Protein 6DN7 (pdb70)

Structure (mmCIF, N/CA/C/O backbone):
data_6DN7
#
_entry.id   6DN7
#
_cell.length_a   54.690
_cell.length_b   65.440
_cell.length_c   69.180
_cell.angle_alpha   90.00
_cell.angle_beta   103.60
_cell.angle_gamma   90.00
#
_symmetry.space_group_name_H-M   'P 1 21 1'
#
loop_
_entity.id
_entity.type
_entity.pdbx_description
1 polymer 'SPRY domain-containing SOCS box protein 4'
2 polymer 'WDINNN(BAL) Cyclic peptide inhibitor'
3 non-polymer 'CHLORIDE ION'
4 water water
#
loop_
_atom_site.group_PDB
_atom_site.id
_atom_site.type_symbol
_atom_site.label_atom_id
_atom_site.label_alt_id
_atom_site.label_comp_id
_atom_site.label_asym_id
_atom_site.label_entity_id
_atom_site.label_seq_id
_atom_site.pdbx_PDB_ins_code
_atom_site.Cartn_x
_atom_site.Cartn_y
_atom_site.Cartn_z
_atom_site.occupancy
_atom_site.B_iso_or_equiv
_atom_site.auth_seq_id
_atom_site.auth_comp_id
_atom_site.auth_asym_id
_atom_site.auth_atom_id
_atom_site.pdbx_PDB_model_num
ATOM 1 N N . ARG A 1 29 ? 12.729 22.913 35.580 1.00 38.22 33 ARG A N 1
ATOM 2 C CA . ARG A 1 29 ? 12.332 22.117 34.418 1.00 38.19 33 ARG A CA 1
ATOM 3 C C . ARG A 1 29 ? 13.572 21.503 33.730 1.00 40.02 33 ARG A C 1
ATOM 4 O O . ARG A 1 29 ? 14.499 22.245 33.376 1.00 40.11 33 ARG A O 1
ATOM 12 N N . PRO A 1 30 ? 13.622 20.167 33.525 1.00 33.62 34 PRO A N 1
ATOM 13 C CA . PRO A 1 30 ? 14.808 19.574 32.884 1.00 32.98 34 PRO A CA 1
ATOM 14 C C . PRO A 1 30 ? 15.040 20.050 31.452 1.00 34.51 34 PRO A C 1
ATOM 15 O O . PRO A 1 30 ? 14.091 20.304 30.708 1.00 32.24 34 PRO A O 1
ATOM 19 N N . ALA A 1 31 ? 16.325 20.200 31.078 1.00 31.28 35 ALA A N 1
ATOM 20 C CA . ALA A 1 31 ? 16.723 20.657 29.745 1.00 30.97 35 ALA A CA 1
ATOM 21 C C . ALA A 1 31 ? 16.135 19.769 28.653 1.00 31.28 35 ALA A C 1
ATOM 22 O O . ALA A 1 31 ? 15.639 20.294 27.657 1.00 31.32 35 ALA A O 1
ATOM 24 N N . ARG A 1 32 ? 16.145 18.437 28.867 1.00 26.75 36 ARG A N 1
ATOM 25 C CA . ARG A 1 32 ? 15.611 17.457 27.920 1.00 25.40 36 ARG A CA 1
ATOM 26 C C . ARG A 1 32 ? 14.092 17.571 27.737 1.00 28.40 36 ARG A C 1
ATOM 27 O O . ARG A 1 32 ? 13.594 17.331 26.633 1.00 26.43 36 ARG A O 1
ATOM 35 N N . LEU A 1 33 ? 13.363 17.964 28.805 1.00 24.51 37 LEU A N 1
ATOM 36 C CA . LEU A 1 33 ? 11.911 18.156 28.694 1.00 23.50 37 LEU A CA 1
ATOM 37 C C . LEU A 1 33 ? 11.622 19.339 27.773 1.00 26.60 37 LEU A C 1
ATOM 38 O O . LEU A 1 33 ? 10.728 19.249 26.925 1.00 25.45 37 LEU A O 1
ATOM 43 N N . ASP A 1 34 ? 12.421 20.425 27.890 1.00 25.87 38 ASP A N 1
ATOM 44 C CA . ASP A 1 34 ? 12.276 21.597 27.015 1.00 27.15 38 ASP A CA 1
ATOM 45 C C . ASP A 1 34 ? 12.505 21.206 25.546 1.00 29.03 38 ASP A C 1
ATOM 46 O O . ASP A 1 34 ? 11.783 21.663 24.662 1.00 27.48 38 ASP A O 1
ATOM 51 N N . GLN A 1 35 ? 13.533 20.383 25.301 1.00 26.04 39 GLN A N 1
ATOM 52 C CA . GLN A 1 35 ? 13.909 19.868 23.986 1.00 25.60 39 GLN A CA 1
ATOM 53 C C . GLN A 1 35 ? 12.746 19.061 23.372 1.00 27.24 39 GLN A C 1
ATOM 54 O O . GLN A 1 35 ? 12.313 19.341 22.249 1.00 26.10 39 GLN A O 1
ATOM 60 N N . LEU A 1 36 ? 12.195 18.108 24.148 1.00 21.86 40 LEU A N 1
ATOM 61 C CA . LEU A 1 36 ? 11.071 17.305 23.677 1.00 20.97 40 LEU A CA 1
ATOM 62 C C . LEU A 1 36 ? 9.875 18.196 23.311 1.00 23.55 40 LEU A C 1
ATOM 63 O O . LEU A 1 36 ? 9.329 18.050 22.232 1.00 22.73 40 LEU A O 1
ATOM 68 N N . LEU A 1 37 ? 9.480 19.121 24.204 1.00 22.67 41 LEU A N 1
ATOM 69 C CA . LEU A 1 37 ? 8.306 19.969 23.979 1.00 23.06 41 LEU A CA 1
ATOM 70 C C . LEU A 1 37 ? 8.479 21.017 22.876 1.00 27.77 41 LEU A C 1
ATOM 71 O O . LEU A 1 37 ? 7.472 21.474 22.333 1.00 26.17 41 LEU A O 1
ATOM 76 N N . ASP A 1 38 ? 9.727 21.410 22.539 1.00 25.94 42 ASP A N 1
ATOM 77 C CA . ASP A 1 38 ? 9.935 22.383 21.450 1.00 27.01 42 ASP A CA 1
ATOM 78 C C . ASP A 1 38 ? 9.803 21.730 20.062 1.00 29.72 42 ASP A C 1
ATOM 79 O O . ASP A 1 38 ? 9.676 22.440 19.057 1.00 30.66 42 ASP A O 1
ATOM 84 N N . MET A 1 39 ? 9.878 20.391 19.996 1.00 23.28 43 MET A N 1
ATOM 85 C CA . MET A 1 39 ? 9.762 19.666 18.730 1.00 22.90 43 MET A CA 1
ATOM 86 C C . MET A 1 39 ? 8.338 19.809 18.198 1.00 26.10 43 MET A C 1
ATOM 87 O O . MET A 1 39 ? 7.396 19.810 19.009 1.00 22.69 43 MET A O 1
ATOM 92 N N . PRO A 1 40 ? 8.131 19.846 16.858 1.00 24.37 44 PRO A N 1
ATOM 93 C CA . PRO A 1 40 ? 6.752 19.809 16.345 1.00 23.63 44 PRO A CA 1
ATOM 94 C C . PRO A 1 40 ? 6.090 18.528 16.879 1.00 25.28 44 PRO A C 1
ATOM 95 O O . PRO A 1 40 ? 6.749 17.470 16.914 1.00 22.49 44 PRO A O 1
ATOM 99 N N . ALA A 1 41 ? 4.829 18.621 17.341 1.00 20.85 45 ALA A N 1
ATOM 100 C CA . ALA A 1 41 ? 4.154 17.450 17.902 1.00 19.95 45 ALA A CA 1
ATOM 101 C C . ALA A 1 41 ? 4.069 16.322 16.876 1.00 21.53 45 ALA A C 1
ATOM 102 O O . ALA A 1 41 ? 3.864 16.574 15.683 1.00 22.28 45 ALA A O 1
ATOM 104 N N . ALA A 1 42 ? 4.178 15.077 17.337 1.00 17.80 46 ALA A N 1
ATOM 105 C CA . ALA A 1 42 ? 4.068 13.914 16.450 1.00 17.78 46 ALA A CA 1
ATOM 106 C C . ALA A 1 42 ? 2.724 13.878 15.698 1.00 21.95 46 ALA A C 1
ATOM 107 O O . ALA A 1 42 ? 1.707 14.335 16.230 1.00 19.42 46 ALA A O 1
ATOM 109 N N . GLY A 1 43 ? 2.753 13.335 14.471 1.00 18.20 47 GLY A N 1
ATOM 110 C CA . GLY A 1 43 ? 1.563 13.238 13.633 1.00 18.28 47 GLY A CA 1
ATOM 111 C C . GLY A 1 43 ? 0.612 12.113 14.000 1.00 18.72 47 GLY A C 1
ATOM 112 O O . GLY A 1 43 ? 0.912 11.294 14.874 1.00 17.01 47 GLY A O 1
ATOM 113 N N . LEU A 1 44 ? -0.521 12.029 13.304 1.00 16.45 48 LEU A N 1
ATOM 114 C CA . LEU A 1 44 ? -1.543 11.022 13.594 1.00 16.90 48 LEU A CA 1
ATOM 115 C C . LEU A 1 44 ? -1.066 9.566 13.575 1.00 17.73 48 LEU A C 1
ATOM 116 O O . LEU A 1 44 ? -1.438 8.806 14.479 1.00 15.05 48 LEU A O 1
ATOM 121 N N . ALA A 1 45 ? -0.260 9.158 12.576 1.00 16.42 49 ALA A N 1
ATOM 122 C CA . ALA A 1 45 ? 0.189 7.775 12.558 1.00 15.05 49 ALA A CA 1
ATOM 123 C C . ALA A 1 45 ? 0.958 7.421 13.835 1.00 16.92 49 ALA A C 1
ATOM 124 O O . ALA A 1 45 ? 0.719 6.367 14.411 1.00 15.36 49 ALA A O 1
ATOM 126 N N . VAL A 1 46 ? 1.831 8.323 14.294 1.00 14.43 50 VAL A N 1
ATOM 127 C CA . VAL A 1 46 ? 2.583 8.090 15.533 1.00 12.54 50 VAL A CA 1
ATOM 128 C C . VAL A 1 46 ? 1.605 8.074 16.728 1.00 13.72 50 VAL A C 1
ATOM 129 O O . VAL A 1 46 ? 1.671 7.195 17.593 1.00 14.44 50 VAL A O 1
ATOM 133 N N . GLN A 1 47 ? 0.658 9.003 16.754 1.00 11.72 51 GLN A N 1
ATOM 134 C CA . GLN A 1 47 ? -0.327 9.038 17.840 1.00 10.41 51 GLN A CA 1
ATOM 135 C C . GLN A 1 47 ? -1.097 7.722 17.895 1.00 12.63 51 GLN A C 1
ATOM 136 O O . GLN A 1 47 ? -1.338 7.193 18.992 1.00 11.89 51 GLN A O 1
ATOM 142 N N . LEU A 1 48 ? -1.467 7.167 16.716 1.00 11.78 52 LEU A N 1
ATOM 143 C CA . LEU A 1 48 ? -2.197 5.902 16.704 1.00 10.85 52 LEU A CA 1
ATOM 144 C C . LEU A 1 48 ? -1.371 4.751 17.216 1.00 13.14 52 LEU A C 1
ATOM 145 O O . LEU A 1 48 ? -1.894 3.909 17.921 1.00 12.71 52 LEU A O 1
ATOM 150 N N . ARG A 1 49 ? -0.070 4.728 16.884 1.00 11.92 53 ARG A N 1
ATOM 151 C CA . ARG A 1 49 ? 0.823 3.667 17.349 1.00 12.21 53 ARG A CA 1
ATOM 152 C C . ARG A 1 49 ? 0.909 3.682 18.873 1.00 11.45 53 ARG A C 1
ATOM 153 O O . ARG A 1 49 ? 1.110 2.619 19.481 1.00 12.96 53 ARG A O 1
ATOM 161 N N . HIS A 1 50 ? 0.806 4.873 19.484 1.00 10.28 54 HIS A N 1
ATOM 162 C CA . HIS A 1 50 ? 0.917 5.046 20.936 1.00 9.93 54 HIS A CA 1
ATOM 163 C C . HIS A 1 50 ? -0.430 5.168 21.661 1.00 12.89 54 HIS A C 1
ATOM 164 O O . HIS A 1 50 ? -0.449 5.450 22.868 1.00 11.33 54 HIS A O 1
ATOM 171 N N . ALA A 1 51 ? -1.529 4.953 20.943 1.00 9.99 55 ALA A N 1
ATOM 172 C CA . ALA A 1 51 ? -2.859 5.123 21.515 1.00 9.97 55 ALA A CA 1
ATOM 173 C C . ALA A 1 51 ? -3.252 3.960 22.431 1.00 11.23 55 ALA A C 1
ATOM 174 O O . ALA A 1 51 ? -2.537 2.954 22.574 1.00 10.48 55 ALA A O 1
ATOM 176 N N . TRP A 1 52 ? -4.457 4.089 23.035 1.00 10.82 56 TRP A N 1
ATOM 177 C CA . TRP A 1 52 ? -5.050 3.020 23.830 1.00 10.15 56 TRP A CA 1
ATOM 178 C C . TRP A 1 52 ? -5.064 1.735 23.057 1.00 10.94 56 TRP A C 1
ATOM 179 O O . TRP A 1 52 ? -5.349 1.708 21.852 1.00 11.49 56 TRP A O 1
ATOM 190 N N . ASN A 1 53 ? -4.778 0.655 23.744 1.00 9.79 57 ASN A N 1
ATOM 191 C CA . ASN A 1 53 ? -4.691 -0.666 23.112 1.00 9.89 57 ASN A CA 1
ATOM 192 C C . ASN A 1 53 ? -6.024 -1.381 23.236 1.00 12.05 57 ASN A C 1
ATOM 193 O O . ASN A 1 53 ? -6.408 -1.783 24.340 1.00 11.14 57 ASN A O 1
ATOM 198 N N . PRO A 1 54 ? -6.745 -1.573 22.111 1.00 12.01 58 PRO A N 1
ATOM 199 C CA . PRO A 1 54 ? -8.012 -2.340 22.186 1.00 12.59 58 PRO A CA 1
ATOM 200 C C . PRO A 1 54 ? -7.813 -3.782 22.675 1.00 14.93 58 PRO A C 1
ATOM 201 O O . PRO A 1 54 ? -8.781 -4.383 23.132 1.00 14.59 58 PRO A O 1
ATOM 205 N N . GLU A 1 55 ? -6.571 -4.308 22.657 1.00 12.47 59 GLU A N 1
ATOM 206 C CA . GLU A 1 55 ? -6.301 -5.678 23.092 1.00 12.62 59 GLU A CA 1
ATOM 207 C C . GLU A 1 55 ? -5.850 -5.755 24.551 1.00 13.75 59 GLU A C 1
ATOM 208 O O . GLU A 1 55 ? -5.535 -6.840 25.028 1.00 15.95 59 GLU A O 1
ATOM 214 N N . ASP A 1 56 ? -5.746 -4.625 25.249 1.00 11.06 60 ASP A N 1
ATOM 215 C CA . ASP A 1 56 ? -5.215 -4.645 26.614 1.00 9.92 60 ASP A CA 1
ATOM 216 C C . ASP A 1 56 ? -6.029 -3.716 27.491 1.00 10.77 60 ASP A C 1
ATOM 217 O O . ASP A 1 56 ? -5.653 -2.563 27.734 1.00 10.69 60 ASP A O 1
ATOM 222 N N . ARG A 1 57 ? -7.186 -4.192 27.896 1.00 9.70 61 ARG A N 1
ATOM 223 C CA . ARG A 1 57 ? -8.191 -3.386 28.537 1.00 10.22 61 ARG A CA 1
ATOM 224 C C . ARG A 1 57 ? -9.139 -4.204 29.374 1.00 10.80 61 ARG A C 1
ATOM 225 O O . ARG A 1 57 ? -9.339 -5.399 29.148 1.00 10.97 61 ARG A O 1
ATOM 233 N N . SER A 1 58 ? -9.799 -3.540 30.295 1.00 9.93 62 SER A N 1
ATOM 234 C CA . SER A 1 58 ? -10.962 -4.129 30.937 1.00 9.67 62 SER A CA 1
ATOM 235 C C . SER A 1 58 ? -12.025 -4.336 29.814 1.00 10.95 62 SER A C 1
ATOM 236 O O . SER A 1 58 ? -12.138 -3.501 28.891 1.00 11.67 62 SER A O 1
ATOM 239 N N . LEU A 1 59 ? -12.847 -5.367 29.934 1.00 9.99 63 LEU A N 1
ATOM 240 C CA . LEU A 1 59 ? -13.925 -5.582 28.956 1.00 10.44 63 LEU A CA 1
ATOM 241 C C . LEU A 1 59 ? -14.990 -4.488 29.046 1.00 11.57 63 LEU A C 1
ATOM 242 O O . LEU A 1 59 ? -15.849 -4.406 28.158 1.00 11.71 63 LEU A O 1
ATOM 247 N N . ASN A 1 60 ? -14.960 -3.678 30.125 1.00 9.35 64 ASN A N 1
ATOM 248 C CA . ASN A 1 60 ? -15.953 -2.616 30.299 1.00 9.89 64 ASN A CA 1
ATOM 249 C C . ASN A 1 60 ? -15.563 -1.311 29.644 1.00 11.68 64 ASN A C 1
ATOM 250 O O . ASN A 1 60 ? -16.305 -0.332 29.782 1.00 13.40 64 ASN A O 1
ATOM 255 N N . VAL A 1 61 ? -14.452 -1.294 28.902 1.00 10.18 65 VAL A N 1
ATOM 256 C CA . VAL A 1 61 ? -14.120 -0.095 28.122 1.00 10.97 65 VAL A CA 1
ATOM 257 C C . VAL A 1 61 ? -13.905 -0.547 26.691 1.00 13.69 65 VAL A C 1
ATOM 258 O O . VAL A 1 61 ? -13.584 -1.702 26.458 1.00 14.10 65 VAL A O 1
ATOM 262 N N . PHE A 1 62 ? -14.087 0.340 25.739 1.00 11.26 66 PHE A N 1
ATOM 263 C CA . PHE A 1 62 ? -13.780 0.015 24.343 1.00 10.06 66 PHE A CA 1
ATOM 264 C C . PHE A 1 62 ? -13.146 1.225 23.725 1.00 10.84 66 PHE A C 1
ATOM 265 O O . PHE A 1 62 ? -13.418 2.364 24.140 1.00 11.07 66 PHE A O 1
ATOM 273 N N . VAL A 1 63 ? -12.293 1.006 22.741 1.00 9.62 67 VAL A N 1
ATOM 274 C CA . VAL A 1 63 ? -11.671 2.082 21.994 1.00 10.12 67 VAL A CA 1
ATOM 275 C C . VAL A 1 63 ? -12.648 2.489 20.901 1.00 11.78 67 VAL A C 1
ATOM 276 O O . VAL A 1 63 ? -13.093 1.629 20.134 1.00 12.81 67 VAL A O 1
ATOM 280 N N . LYS A 1 64 ? -12.940 3.783 20.790 1.00 10.26 68 LYS A N 1
ATOM 281 C CA . LYS A 1 64 ? -13.913 4.289 19.797 1.00 10.95 68 LYS A CA 1
ATOM 282 C C . LYS A 1 64 ? -13.372 4.079 18.373 1.00 15.33 68 LYS A C 1
ATOM 283 O O . LYS A 1 64 ? -12.235 4.377 18.125 1.00 16.18 68 LYS A O 1
ATOM 289 N N . ASP A 1 65 ? -14.170 3.527 17.475 1.00 13.56 69 ASP A N 1
ATOM 290 C CA . ASP A 1 65 ? -13.674 3.320 16.112 1.00 12.68 69 ASP A CA 1
ATOM 291 C C . ASP A 1 65 ? -13.538 4.637 15.330 1.00 16.28 69 ASP A C 1
ATOM 292 O O . ASP A 1 65 ? -12.680 4.728 14.427 1.00 16.53 69 ASP A O 1
ATOM 297 N N . ASP A 1 66 ? -14.390 5.634 15.635 1.00 13.35 70 ASP A N 1
ATOM 298 C CA . ASP A 1 66 ? -14.363 6.924 14.942 1.00 13.65 70 ASP A CA 1
ATOM 299 C C . ASP A 1 66 ? -13.306 7.877 15.513 1.00 17.74 70 ASP A C 1
ATOM 300 O O . ASP A 1 66 ? -12.998 8.880 14.887 1.00 20.67 70 ASP A O 1
ATOM 305 N N . ASP A 1 67 ? -12.725 7.568 16.685 1.00 12.86 71 ASP A N 1
ATOM 306 C CA . ASP A 1 67 ? -11.631 8.328 17.271 1.00 11.76 71 ASP A CA 1
ATOM 307 C C . ASP A 1 67 ? -10.868 7.321 18.104 1.00 12.12 71 ASP A C 1
ATOM 308 O O . ASP A 1 67 ? -11.119 7.142 19.308 1.00 10.79 71 ASP A O 1
ATOM 313 N N . ARG A 1 68 ? -9.896 6.712 17.476 1.00 10.32 72 ARG A N 1
ATOM 314 C CA . ARG A 1 68 ? -9.111 5.639 18.087 1.00 10.42 72 ARG A CA 1
ATOM 315 C C . ARG A 1 68 ? -8.156 6.136 19.160 1.00 10.54 72 ARG A C 1
ATOM 316 O O . ARG A 1 68 ? -7.484 5.324 19.792 1.00 11.67 72 ARG A O 1
ATOM 324 N N . LEU A 1 69 ? -8.109 7.456 19.394 1.00 9.95 73 LEU A N 1
ATOM 325 C CA . LEU A 1 69 ? -7.301 7.966 20.494 1.00 9.51 73 LEU A CA 1
ATOM 326 C C . LEU A 1 69 ? -8.107 8.008 21.790 1.00 10.53 73 LEU A C 1
ATOM 327 O O . LEU A 1 69 ? -7.581 8.389 22.842 1.00 10.24 73 LEU A O 1
ATOM 332 N N . THR A 1 70 ? -9.396 7.664 21.714 1.00 9.19 74 THR A N 1
ATOM 333 C CA . THR A 1 70 ? -10.300 7.812 22.852 1.00 8.88 74 THR A CA 1
ATOM 334 C C . THR A 1 70 ? -10.954 6.506 23.191 1.00 9.99 74 THR A C 1
ATOM 335 O O . THR A 1 70 ? -11.458 5.808 22.298 1.00 10.17 74 THR A O 1
ATOM 339 N N . PHE A 1 71 ? -11.057 6.217 24.493 1.00 9.04 75 PHE A N 1
ATOM 340 C CA . PHE A 1 71 ? -11.878 5.074 24.884 1.00 8.45 75 PHE A CA 1
ATOM 341 C C . PHE A 1 71 ? -13.177 5.561 25.552 1.00 9.97 75 PHE A C 1
ATOM 342 O O . PHE A 1 71 ? -13.250 6.713 25.977 1.00 10.55 75 PHE A O 1
ATOM 350 N N . HIS A 1 72 ? -14.185 4.673 25.613 1.00 9.31 76 HIS A N 1
ATOM 351 C CA . HIS A 1 72 ? -15.464 4.928 26.239 1.00 8.57 76 HIS A CA 1
ATOM 352 C C . HIS A 1 72 ? -15.691 3.850 27.297 1.00 9.83 76 HIS A C 1
ATOM 353 O O . HIS A 1 72 ? -15.487 2.664 26.988 1.00 10.31 76 HIS A O 1
ATOM 360 N N . ARG A 1 73 ? -16.111 4.225 28.516 1.00 8.23 77 ARG A N 1
ATOM 361 C CA . ARG A 1 73 ? -16.397 3.224 29.535 1.00 8.39 77 ARG A CA 1
ATOM 362 C C . ARG A 1 73 ? -17.891 2.921 29.587 1.00 10.27 77 ARG A C 1
ATOM 363 O O . ARG A 1 73 ? -18.695 3.841 29.759 1.00 10.75 77 ARG A O 1
ATOM 371 N N . HIS A 1 74 ? -18.264 1.651 29.492 1.00 7.94 78 HIS A N 1
ATOM 372 C CA . HIS A 1 74 ? -19.667 1.248 29.637 1.00 9.96 78 HIS A CA 1
ATOM 373 C C . HIS A 1 74 ? -20.148 1.609 31.051 1.00 12.17 78 HIS A C 1
ATOM 374 O O . HIS A 1 74 ? -19.342 1.622 32.006 1.00 11.52 78 HIS A O 1
ATOM 381 N N . PRO A 1 75 ? -21.454 1.881 31.203 1.00 10.65 79 PRO A N 1
ATOM 382 C CA . PRO A 1 75 ? -21.987 2.312 32.520 1.00 10.33 79 PRO A CA 1
ATOM 383 C C . PRO A 1 75 ? -22.235 1.177 33.526 1.00 12.83 79 PRO A C 1
ATOM 384 O O . PRO A 1 75 ? -23.360 0.978 34.023 1.00 13.77 79 PRO A O 1
ATOM 388 N N . VAL A 1 76 ? -21.167 0.452 33.863 1.00 11.57 80 VAL A N 1
ATOM 389 C CA . VAL A 1 76 ? -21.215 -0.726 34.745 1.00 11.92 80 VAL A CA 1
ATOM 390 C C . VAL A 1 76 ? -21.147 -0.293 36.207 1.00 13.65 80 VAL A C 1
ATOM 391 O O . VAL A 1 76 ? -20.241 0.445 36.619 1.00 11.99 80 VAL A O 1
ATOM 395 N N . ALA A 1 77 ? -22.114 -0.719 37.003 1.00 11.91 81 ALA A N 1
ATOM 396 C CA . ALA A 1 77 ? -22.098 -0.345 38.427 1.00 11.70 81 ALA A CA 1
ATOM 397 C C . ALA A 1 77 ? -21.063 -1.102 39.211 1.00 12.58 81 ALA A C 1
ATOM 398 O O . ALA A 1 77 ? -20.756 -2.272 38.926 1.00 11.77 81 ALA A O 1
ATOM 400 N N . GLN A 1 78 ? -20.503 -0.427 40.237 1.00 9.49 82 GLN A N 1
ATOM 401 C CA . GLN A 1 78 ? -19.592 -1.037 41.175 1.00 9.05 82 GLN A CA 1
ATOM 402 C C . GLN A 1 78 ? -18.422 -1.721 40.443 1.00 10.73 82 GLN A C 1
ATOM 403 O O . GLN A 1 78 ? -18.101 -2.897 40.690 1.00 11.26 82 GLN A O 1
ATOM 409 N N . SER A 1 79 ? -17.749 -0.935 39.595 1.00 9.16 83 SER A N 1
ATOM 410 C CA . SER A 1 79 ? -16.655 -1.441 38.779 1.00 8.32 83 SER A CA 1
ATOM 411 C C . SER A 1 79 ? -15.658 -0.323 38.538 1.00 9.10 83 SER A C 1
ATOM 412 O O . SER A 1 79 ? -16.091 0.804 38.255 1.00 8.98 83 SER A O 1
ATOM 415 N N . THR A 1 80 ? -14.354 -0.641 38.544 1.00 8.11 84 THR A N 1
ATOM 416 C CA . THR A 1 80 ? -13.304 0.305 38.170 1.00 7.74 84 THR A CA 1
ATOM 417 C C . THR A 1 80 ? -12.563 -0.353 37.014 1.00 9.32 84 THR A C 1
ATOM 418 O O . THR A 1 80 ? -12.272 -1.557 37.080 1.00 9.29 84 THR A O 1
ATOM 422 N N . ASP A 1 81 ? -12.315 0.413 35.956 1.00 9.26 85 ASP A N 1
ATOM 423 C CA . ASP A 1 81 ? -11.838 -0.156 34.716 1.00 9.48 85 ASP A CA 1
ATOM 424 C C . ASP A 1 81 ? -10.734 0.636 34.121 1.00 11.17 85 ASP A C 1
ATOM 425 O O . ASP A 1 81 ? -10.807 1.866 34.050 1.00 9.71 85 ASP A O 1
ATOM 430 N N . GLY A 1 82 ? -9.717 -0.071 33.676 1.00 10.24 86 GLY A N 1
ATOM 431 C CA . GLY A 1 82 ? -8.570 0.561 33.054 1.00 10.50 86 GLY A CA 1
ATOM 432 C C . GLY A 1 82 ? -8.231 0.030 31.689 1.00 10.88 86 GLY A C 1
ATOM 433 O O . GLY A 1 82 ? -8.842 -0.907 31.182 1.00 9.96 86 GLY A O 1
ATOM 434 N N . ILE A 1 83 ? -7.205 0.606 31.115 1.00 8.80 87 ILE A N 1
ATOM 435 C CA . ILE A 1 83 ? -6.735 0.264 29.790 1.00 8.47 87 ILE A CA 1
ATOM 436 C C . ILE A 1 83 ? -5.291 0.814 29.684 1.00 9.69 87 ILE A C 1
ATOM 437 O O . ILE A 1 83 ? -4.979 1.895 30.242 1.00 10.14 87 ILE A O 1
ATOM 442 N N . ARG A 1 84 ? -4.441 0.083 28.960 1.00 9.49 88 ARG A N 1
ATOM 443 C CA . ARG A 1 84 ? -3.081 0.518 28.735 1.00 8.44 88 ARG A CA 1
ATOM 444 C C . ARG A 1 84 ? -2.888 0.998 27.312 1.00 10.33 88 ARG A C 1
ATOM 445 O O . ARG A 1 84 ? -3.595 0.545 26.381 1.00 11.19 88 ARG A O 1
ATOM 453 N N . GLY A 1 85 ? -1.900 1.882 27.137 1.00 8.59 89 GLY A N 1
ATOM 454 C CA . GLY A 1 85 ? -1.458 2.286 25.799 1.00 9.08 89 GLY A CA 1
ATOM 455 C C . GLY A 1 85 ? -0.817 1.084 25.103 1.00 10.21 89 GLY A C 1
ATOM 456 O O . GLY A 1 85 ? -0.366 0.133 25.759 1.00 10.54 89 GLY A O 1
ATOM 457 N N . LYS A 1 86 ? -0.700 1.144 23.779 1.00 9.55 90 LYS A N 1
ATOM 458 C CA . LYS A 1 86 ? -0.066 0.058 23.013 1.00 10.01 90 LYS A CA 1
ATOM 459 C C . LYS A 1 86 ? 1.458 -0.060 23.249 1.00 12.05 90 LYS A C 1
ATOM 460 O O . LYS A 1 86 ? 2.008 -1.133 23.019 1.00 12.51 90 LYS A O 1
ATOM 466 N N . VAL A 1 87 ? 2.126 1.027 23.651 1.00 10.99 91 VAL A N 1
ATOM 467 C CA . VAL A 1 87 ? 3.598 1.007 23.758 1.00 11.26 91 VAL A CA 1
ATOM 468 C C . VAL A 1 87 ? 4.042 1.018 25.220 1.00 13.57 91 VAL A C 1
ATOM 469 O O . VAL A 1 87 ? 3.623 1.884 26.003 1.00 12.95 91 VAL A O 1
ATOM 473 N N . GLY A 1 88 ? 4.902 0.075 25.548 1.00 12.34 92 GLY A N 1
ATOM 474 C CA . GLY A 1 88 ? 5.521 -0.021 26.864 1.00 12.44 92 GLY A CA 1
ATOM 475 C C . GLY A 1 88 ? 6.924 0.518 26.704 1.00 15.48 92 GLY A C 1
ATOM 476 O O . GLY A 1 88 ? 7.709 -0.006 25.905 1.00 15.69 92 GLY A O 1
ATOM 477 N N . HIS A 1 89 ? 7.216 1.600 27.409 1.00 11.78 93 HIS A N 1
ATOM 478 C CA . HIS A 1 89 ? 8.497 2.275 27.299 1.00 12.15 93 HIS A CA 1
ATOM 479 C C . HIS A 1 89 ? 9.524 1.692 28.233 1.00 14.85 93 HIS A C 1
ATOM 480 O O . HIS A 1 89 ? 9.241 1.526 29.424 1.00 13.87 93 HIS A O 1
ATOM 487 N N . ALA A 1 90 ? 10.731 1.429 27.729 1.00 14.05 94 ALA A N 1
ATOM 488 C CA . ALA A 1 90 ? 11.814 0.877 28.550 1.00 15.19 94 ALA A CA 1
ATOM 489 C C . ALA A 1 90 ? 13.000 1.830 28.606 1.00 18.44 94 ALA A C 1
ATOM 490 O O . ALA A 1 90 ? 13.858 1.682 29.474 1.00 18.69 94 ALA A O 1
ATOM 492 N N . ARG A 1 91 ? 13.054 2.809 27.700 1.00 15.88 95 ARG A N 1
ATOM 493 C CA . ARG A 1 91 ? 14.115 3.828 27.662 1.00 16.53 95 ARG A CA 1
ATOM 494 C C . ARG A 1 91 ? 13.552 5.110 27.057 1.00 17.45 95 ARG A C 1
ATOM 495 O O . ARG A 1 91 ? 12.448 5.094 26.488 1.00 17.47 95 ARG A O 1
ATOM 503 N N . GLY A 1 92 ? 14.311 6.189 27.171 1.00 16.13 96 GLY A N 1
ATOM 504 C CA . GLY A 1 92 ? 13.961 7.485 26.609 1.00 15.57 96 GLY A CA 1
ATOM 505 C C . GLY A 1 92 ? 12.954 8.261 27.426 1.00 16.59 96 GLY A C 1
ATOM 506 O O . GLY A 1 92 ? 12.407 7.772 28.432 1.00 14.02 96 GLY A O 1
ATOM 507 N N . LEU A 1 93 ? 12.737 9.506 26.987 1.00 15.30 97 LEU A N 1
ATOM 508 C CA . LEU A 1 93 ? 11.846 10.474 27.595 1.00 15.30 97 LEU A CA 1
ATOM 509 C C . LEU A 1 93 ? 10.627 10.589 26.690 1.00 14.88 97 LEU A C 1
ATOM 510 O O . LEU A 1 93 ? 10.773 10.650 25.466 1.00 15.53 97 LEU A O 1
ATOM 515 N N . HIS A 1 94 ? 9.439 10.544 27.289 1.00 12.91 98 HIS A N 1
ATOM 516 C CA . HIS A 1 94 ? 8.181 10.503 26.554 1.00 11.50 98 HIS A CA 1
ATOM 517 C C . HIS A 1 94 ? 7.171 11.416 27.168 1.00 14.84 98 HIS A C 1
ATOM 518 O O . HIS A 1 94 ? 7.132 11.542 28.394 1.00 13.83 98 HIS A O 1
ATOM 525 N N . ALA A 1 95 ? 6.302 12.014 26.345 1.00 12.56 99 ALA A N 1
ATOM 526 C CA . ALA A 1 95 ? 5.221 12.852 26.866 1.00 11.94 99 ALA A CA 1
ATOM 527 C C . ALA A 1 95 ? 3.968 12.551 26.072 1.00 12.68 99 ALA A C 1
ATOM 528 O O . ALA A 1 95 ? 4.037 12.384 24.846 1.00 12.30 99 ALA A O 1
ATOM 530 N N . TRP A 1 96 ? 2.817 12.466 26.770 1.00 10.08 100 TRP A N 1
ATOM 531 C CA . TRP A 1 96 ? 1.525 12.314 26.106 1.00 10.78 100 TRP A CA 1
ATOM 532 C C . TRP A 1 96 ? 0.504 13.189 26.808 1.00 12.40 100 TRP A C 1
ATOM 533 O O . TRP A 1 96 ? 0.589 13.429 28.014 1.00 12.07 100 TRP A O 1
ATOM 544 N N A GLN A 1 97 ? -0.476 13.648 26.052 0.80 11.30 101 GLN A N 1
ATOM 545 N N B GLN A 1 97 ? -0.498 13.662 26.044 0.20 9.36 101 GLN A N 1
ATOM 546 C CA A GLN A 1 97 ? -1.555 14.413 26.608 0.80 10.75 101 GLN A CA 1
ATOM 547 C CA B GLN A 1 97 ? -1.572 14.513 26.551 0.20 8.89 101 GLN A CA 1
ATOM 548 C C A GLN A 1 97 ? -2.703 13.503 26.946 0.80 11.51 101 GLN A C 1
ATOM 549 C C B GLN A 1 97 ? -2.859 13.735 26.825 0.20 11.03 101 GLN A C 1
ATOM 550 O O A GLN A 1 97 ? -3.033 12.590 26.183 0.80 10.49 101 GLN A O 1
ATOM 551 O O B GLN A 1 97 ? -3.449 13.176 25.888 0.20 7.63 101 GLN A O 1
ATOM 562 N N . ILE A 1 98 ? -3.313 13.730 28.108 1.00 11.03 102 ILE A N 1
ATOM 563 C CA . ILE A 1 98 ? -4.549 13.090 28.489 1.00 9.43 102 ILE A CA 1
ATOM 564 C C . ILE A 1 98 ? -5.610 14.179 28.492 1.00 11.97 102 ILE A C 1
ATOM 565 O O . ILE A 1 98 ? -5.386 15.240 29.115 1.00 11.96 102 ILE A O 1
ATOM 570 N N . ASN A 1 99 ? -6.765 13.944 27.836 1.00 10.35 103 ASN A N 1
ATOM 571 C CA . ASN A 1 99 ? -7.900 14.855 27.924 1.00 9.88 103 ASN A CA 1
ATOM 572 C C . ASN A 1 99 ? -9.011 14.040 28.565 1.00 10.61 103 ASN A C 1
ATOM 573 O O . ASN A 1 99 ? -9.451 13.017 28.021 1.00 10.62 103 ASN A O 1
ATOM 578 N N . TRP A 1 100 ? -9.420 14.466 29.766 1.00 9.81 104 TRP A N 1
ATOM 579 C CA . TRP A 1 100 ? -10.416 13.746 30.536 1.00 9.10 104 TRP A CA 1
ATOM 580 C C . TRP A 1 100 ? -11.417 14.792 31.030 1.00 10.65 104 TRP A C 1
ATOM 581 O O . TRP A 1 100 ? -11.169 15.434 32.060 1.00 10.88 104 TRP A O 1
ATOM 592 N N . PRO A 1 101 ? -12.540 14.968 30.316 1.00 10.26 105 PRO A N 1
ATOM 593 C CA . PRO A 1 101 ? -13.509 16.023 30.712 1.00 10.66 105 PRO A CA 1
ATOM 594 C C . PRO A 1 101 ? -13.827 15.939 32.199 1.00 11.87 105 PRO A C 1
ATOM 595 O O . PRO A 1 101 ? -14.131 14.856 32.698 1.00 11.58 105 PRO A O 1
ATOM 599 N N . ALA A 1 102 ? -13.694 17.060 32.904 1.00 12.26 106 ALA A N 1
ATOM 600 C CA . ALA A 1 102 ? -13.784 17.078 34.363 1.00 12.26 106 ALA A CA 1
ATOM 601 C C . ALA A 1 102 ? -15.085 16.543 34.946 1.00 14.46 106 ALA A C 1
ATOM 602 O O . ALA A 1 102 ? -15.056 15.945 36.025 1.00 14.49 106 ALA A O 1
ATOM 604 N N . ARG A 1 103 ? -16.195 16.690 34.223 1.00 11.52 107 ARG A N 1
ATOM 605 C CA . ARG A 1 103 ? -17.514 16.222 34.683 1.00 11.33 107 ARG A CA 1
ATOM 606 C C . ARG A 1 103 ? -17.749 14.729 34.3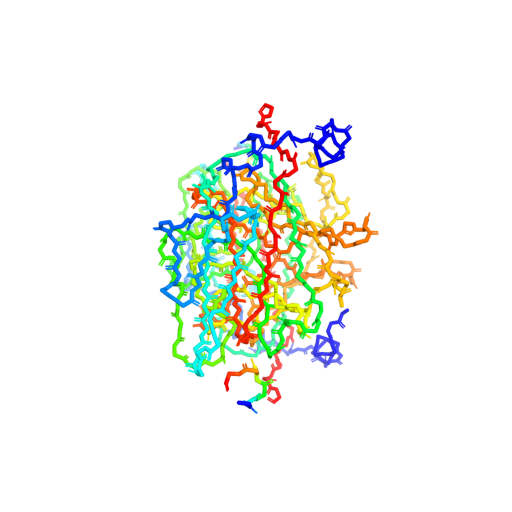78 1.00 13.33 107 ARG A C 1
ATOM 607 O O . ARG A 1 103 ? -18.833 14.185 34.628 1.00 14.03 107 ARG A O 1
ATOM 615 N N . GLN A 1 104 ? -16.709 14.068 33.845 1.00 10.17 108 GLN A N 1
ATOM 616 C CA . GLN A 1 104 ? -16.757 12.638 33.517 1.00 8.96 108 GLN A CA 1
ATOM 617 C C . GLN A 1 104 ? -15.739 11.856 34.353 1.00 11.00 108 GLN A C 1
ATOM 618 O O . GLN A 1 104 ? -15.223 10.815 33.925 1.00 10.13 108 GLN A O 1
ATOM 624 N N . ARG A 1 105 ? -15.431 12.369 35.540 1.00 10.56 109 ARG A N 1
ATOM 625 C CA . ARG A 1 105 ? -14.425 11.725 36.390 1.00 9.91 109 ARG A CA 1
ATOM 626 C C . ARG A 1 105 ? -15.026 10.923 37.533 1.00 10.55 109 ARG A C 1
ATOM 627 O O . ARG A 1 105 ? -14.485 9.900 37.909 1.00 10.60 109 ARG A O 1
ATOM 635 N N . GLY A 1 106 ? -16.119 11.377 38.111 1.00 9.80 110 GLY A N 1
ATOM 636 C CA . GLY A 1 106 ? -16.686 10.634 39.229 1.00 9.99 110 GLY A CA 1
ATOM 637 C C . GLY A 1 106 ? -15.797 10.605 40.459 1.00 10.84 110 GLY A C 1
ATOM 638 O O . GLY A 1 106 ? -14.966 11.510 40.690 1.00 11.46 110 GLY A O 1
ATOM 639 N N . THR A 1 107 ? -15.916 9.519 41.232 1.00 8.97 111 THR A N 1
ATOM 640 C CA . THR A 1 107 ? -15.173 9.405 42.476 1.00 8.49 111 THR A CA 1
ATOM 641 C C . THR A 1 107 ? -13.702 9.074 42.300 1.00 10.50 111 THR A C 1
ATOM 642 O O . THR A 1 107 ? -12.909 9.414 43.185 1.00 9.66 111 THR A O 1
ATOM 646 N N . HIS A 1 108 ? -13.329 8.403 41.178 1.00 8.06 112 HIS A N 1
ATOM 647 C CA . HIS A 1 108 ? -11.953 7.916 41.052 1.00 8.40 112 HIS A CA 1
ATOM 648 C C . HIS A 1 108 ? -11.482 7.971 39.604 1.00 9.16 112 HIS A C 1
ATOM 649 O O . HIS A 1 108 ? -11.794 7.077 38.797 1.00 8.95 112 HIS A O 1
ATOM 656 N N . ALA A 1 109 ? -10.726 9.015 39.279 1.00 7.63 113 ALA A N 1
ATOM 657 C CA . ALA A 1 109 ? -10.110 9.189 37.974 1.00 7.65 113 ALA A CA 1
ATOM 658 C C . ALA A 1 109 ? -8.629 9.230 38.199 1.00 9.39 113 ALA A C 1
ATOM 659 O O . ALA A 1 109 ? -8.151 10.149 38.875 1.00 9.93 113 ALA A O 1
ATOM 661 N N . VAL A 1 110 ? -7.920 8.161 37.778 1.00 8.02 114 VAL A N 1
ATOM 662 C CA . VAL A 1 110 ? -6.490 8.077 38.062 1.00 7.40 114 VAL A CA 1
ATOM 663 C C . VAL A 1 110 ? -5.680 7.948 36.770 1.00 9.98 114 VAL A C 1
ATOM 664 O O . VAL A 1 110 ? -6.030 7.164 35.877 1.00 9.27 114 VAL A O 1
ATOM 668 N N . VAL A 1 111 ? -4.584 8.726 36.679 1.00 8.95 115 VAL A N 1
ATOM 669 C CA . VAL A 1 111 ? -3.755 8.757 35.476 1.00 8.02 115 VAL A CA 1
ATOM 670 C C . VAL A 1 111 ? -2.326 8.399 35.839 1.00 11.64 115 VAL A C 1
ATOM 671 O O . VAL A 1 111 ? -1.787 8.954 36.800 1.00 10.68 115 VAL A O 1
ATOM 675 N N . GLY A 1 112 ? -1.678 7.558 35.036 1.00 8.80 116 GLY A N 1
ATOM 676 C CA . GLY A 1 112 ? -0.274 7.320 35.309 1.00 8.54 116 GLY A CA 1
ATOM 677 C C . GLY A 1 112 ? 0.319 6.317 34.360 1.00 9.30 116 GLY A C 1
ATOM 678 O O . GLY A 1 112 ? 0.075 6.394 33.158 1.00 8.92 116 GLY A O 1
ATOM 679 N N . VAL A 1 113 ? 1.147 5.416 34.905 1.00 9.35 117 VAL A N 1
ATOM 680 C CA . VAL A 1 113 ? 1.795 4.358 34.137 1.00 8.57 117 VAL A CA 1
ATOM 681 C C . VAL A 1 113 ? 1.668 3.035 34.885 1.00 9.21 117 VAL A C 1
ATOM 682 O O . VAL A 1 113 ? 1.494 3.029 36.114 1.00 9.05 117 VAL A O 1
ATOM 686 N N . ALA A 1 114 ? 1.821 1.934 34.165 1.00 10.06 118 ALA A N 1
ATOM 687 C CA . ALA A 1 114 ? 1.740 0.615 34.737 1.00 11.11 118 ALA A CA 1
ATOM 688 C C . ALA A 1 114 ? 2.653 -0.337 34.001 1.00 12.04 118 ALA A C 1
ATOM 689 O O . ALA A 1 114 ? 2.916 -0.195 32.797 1.00 11.39 118 ALA A O 1
ATOM 691 N N . THR A 1 115 ? 3.064 -1.384 34.719 1.00 11.17 119 THR A N 1
ATOM 692 C CA . THR A 1 115 ? 3.710 -2.495 34.063 1.00 11.04 119 THR A CA 1
ATOM 693 C C . THR A 1 115 ? 2.586 -3.299 33.363 1.00 13.98 119 THR A C 1
ATOM 694 O O . THR A 1 115 ? 1.387 -3.052 33.596 1.00 12.43 119 THR A O 1
ATOM 698 N N . ALA A 1 116 ? 2.976 -4.298 32.579 1.00 12.32 120 ALA A N 1
ATOM 699 C CA . ALA A 1 116 ? 2.038 -5.203 31.914 1.00 12.73 120 ALA A CA 1
ATOM 700 C C . ALA A 1 116 ? 1.276 -6.079 32.924 1.00 16.06 120 ALA A C 1
ATOM 701 O O . ALA A 1 116 ? 0.249 -6.649 32.556 1.00 16.61 120 ALA A O 1
ATOM 703 N N . ARG A 1 117 ? 1.750 -6.167 34.180 1.00 14.15 121 ARG A N 1
ATOM 704 C CA . ARG A 1 117 ? 1.143 -7.023 35.202 1.00 15.28 121 ARG A CA 1
ATOM 705 C C . ARG A 1 117 ? 0.056 -6.335 36.019 1.00 17.85 121 ARG A C 1
ATOM 706 O O . ARG A 1 117 ? -0.666 -7.007 36.765 1.00 18.77 121 ARG A O 1
ATOM 714 N N . ALA A 1 118 ? -0.050 -5.007 35.909 1.00 13.03 122 ALA A N 1
ATOM 715 C CA . ALA A 1 118 ? -1.066 -4.270 36.671 1.00 11.93 122 ALA A CA 1
ATOM 716 C C . ALA A 1 118 ? -2.504 -4.730 36.305 1.00 15.34 122 ALA A C 1
ATOM 717 O O . ALA A 1 118 ? -2.840 -4.835 35.128 1.00 13.16 122 ALA A O 1
ATOM 719 N N . PRO A 1 119 ? -3.363 -4.976 37.291 1.00 12.60 123 PRO A N 1
ATOM 720 C CA . PRO A 1 119 ? -4.751 -5.342 36.971 1.00 12.91 123 PRO A CA 1
ATOM 721 C C . PRO A 1 119 ? -5.485 -4.170 36.338 1.00 13.51 123 PRO A C 1
ATOM 722 O O . PRO A 1 119 ? -5.247 -3.001 36.690 1.00 13.00 123 PRO A O 1
ATOM 726 N N . LEU A 1 120 ? -6.384 -4.480 35.407 1.00 11.20 124 LEU A N 1
ATOM 727 C CA . LEU A 1 120 ? -7.143 -3.422 34.721 1.00 10.70 124 LEU A CA 1
ATOM 728 C C . LEU A 1 120 ? -8.598 -3.380 35.147 1.00 10.61 124 LEU A C 1
ATOM 729 O O . LEU A 1 120 ? -9.393 -2.687 34.527 1.00 10.78 124 LEU A O 1
ATOM 734 N N . HIS A 1 121 ? -8.947 -4.072 36.205 1.00 10.07 125 HIS A N 1
ATOM 735 C CA . HIS A 1 121 ? -10.310 -4.022 36.696 1.00 9.99 125 HIS A CA 1
ATOM 736 C C . HIS A 1 121 ? -10.304 -4.293 38.163 1.00 12.15 125 HIS A C 1
ATOM 737 O O . HIS A 1 121 ? -9.530 -5.135 38.628 1.00 11.86 125 HIS A O 1
ATOM 744 N N . SER A 1 122 ? -11.261 -3.657 38.880 1.00 8.90 126 SER A N 1
ATOM 745 C CA . SER A 1 122 ? -11.561 -4.066 40.232 1.00 8.99 126 SER A CA 1
ATOM 746 C C . SER A 1 122 ? -13.043 -4.048 40.432 1.00 10.23 126 SER A C 1
ATOM 747 O O . SER A 1 122 ? -13.747 -3.246 39.788 1.00 9.54 126 SER A O 1
ATOM 750 N N A VAL A 1 123 ? -13.537 -4.880 41.360 0.70 10.42 127 VAL A N 1
ATOM 751 N N B VAL A 1 123 ? -13.512 -4.813 41.450 0.30 9.76 127 VAL A N 1
ATOM 752 C CA A VAL A 1 123 ? -14.907 -4.747 41.798 0.70 10.20 127 VAL A CA 1
ATOM 753 C CA B VAL A 1 123 ? -14.882 -4.794 41.963 0.30 9.80 127 VAL A CA 1
ATOM 754 C C A VAL A 1 123 ? -14.921 -3.405 42.624 0.70 11.93 127 VAL A C 1
ATOM 755 C C B VAL A 1 123 ? -14.954 -3.475 42.766 0.30 12.99 127 VAL A C 1
ATOM 756 O O A VAL A 1 123 ? -13.878 -2.961 43.134 0.70 11.37 127 VAL A O 1
ATOM 757 O O B VAL A 1 123 ? -13.973 -3.116 43.425 0.30 12.71 127 VAL A O 1
ATOM 764 N N . GLY A 1 124 ? -16.085 -2.771 42.689 1.00 9.91 128 GLY A N 1
ATOM 765 C CA . GLY A 1 124 ? -16.264 -1.520 43.424 1.00 10.71 128 GLY A CA 1
ATOM 766 C C . GLY A 1 124 ? -15.570 -0.364 42.755 1.00 10.83 128 GLY A C 1
ATOM 767 O O . GLY A 1 124 ? -14.972 -0.510 41.676 1.00 10.79 128 GLY A O 1
ATOM 768 N N . TYR A 1 125 ? -15.638 0.785 43.420 1.00 8.79 129 TYR A N 1
ATOM 769 C CA . TYR A 1 125 ? -15.060 2.032 42.959 1.00 8.54 129 TYR A CA 1
ATOM 770 C C . TYR A 1 125 ? -13.786 2.304 43.729 1.00 10.11 129 TYR A C 1
ATOM 771 O O . TYR A 1 125 ? -13.831 2.487 44.950 1.00 9.83 129 TYR A O 1
ATOM 780 N N . THR A 1 126 ? -12.641 2.234 43.015 1.00 9.57 130 THR A N 1
ATOM 781 C CA . THR A 1 126 ? -11.317 2.310 43.657 1.00 8.79 130 THR A CA 1
ATOM 782 C C . THR A 1 126 ? -10.370 3.143 42.818 1.00 10.58 130 THR A C 1
ATOM 783 O O . THR A 1 126 ? -10.606 3.330 41.625 1.00 9.52 130 THR A O 1
ATOM 787 N N . ALA A 1 127 ? -9.246 3.557 43.432 1.00 10.22 131 ALA A N 1
ATOM 788 C CA . ALA A 1 127 ? -8.158 4.187 42.694 1.00 10.49 131 ALA A CA 1
ATOM 789 C C . ALA A 1 127 ? -7.286 2.989 42.284 1.00 12.14 131 ALA A C 1
ATOM 790 O O . ALA A 1 127 ? -6.304 2.652 42.930 1.00 13.51 131 ALA A O 1
ATOM 792 N N . LEU A 1 128 ? -7.692 2.310 41.209 1.00 9.46 132 LEU A N 1
ATOM 793 C CA . LEU A 1 128 ? -7.040 1.083 40.808 1.00 9.84 132 LEU A CA 1
ATOM 794 C C . LEU A 1 128 ? -5.584 1.315 40.390 1.00 12.10 132 LEU A C 1
ATOM 795 O O . LEU A 1 128 ? -4.699 0.531 40.780 1.00 12.61 132 LEU A O 1
ATOM 800 N N . VAL A 1 129 ? -5.326 2.354 39.589 1.00 9.75 133 VAL A N 1
ATOM 801 C CA . VAL A 1 129 ? -3.936 2.652 39.233 1.00 9.58 133 VAL A CA 1
ATOM 802 C C . VAL A 1 129 ? -3.246 3.233 40.493 1.00 11.74 133 VAL A C 1
ATOM 803 O O . VAL A 1 129 ? -3.760 4.178 41.127 1.00 12.03 133 VAL A O 1
ATOM 807 N N . GLY A 1 130 ? -2.111 2.624 40.864 1.00 9.66 134 GLY A N 1
ATOM 808 C CA . GLY A 1 130 ? -1.341 3.029 42.037 1.00 9.87 134 GLY A CA 1
ATOM 809 C C . GLY A 1 130 ? -1.686 2.226 43.273 1.00 12.20 134 GLY A C 1
ATOM 810 O O . GLY A 1 130 ? -1.074 2.452 44.321 1.00 13.32 134 GLY A O 1
ATOM 811 N N . SER A 1 131 ? -2.639 1.272 43.168 1.00 12.58 135 SER A N 1
ATOM 812 C CA . SER A 1 131 ? -3.123 0.506 44.325 1.00 12.56 135 SER A CA 1
ATOM 813 C C . SER A 1 131 ? -2.195 -0.612 44.722 1.00 16.40 135 SER A C 1
ATOM 814 O O . SER A 1 131 ? -2.386 -1.159 45.808 1.00 18.03 135 SER A O 1
ATOM 817 N N . ASP A 1 132 ? -1.238 -0.977 43.865 1.00 13.34 136 ASP A N 1
ATOM 818 C CA . ASP A 1 132 ? -0.259 -2.029 44.188 1.00 14.66 136 ASP A CA 1
ATOM 819 C C . ASP A 1 132 ? 1.107 -1.654 43.594 1.00 15.66 136 ASP A C 1
ATOM 820 O O . ASP A 1 132 ? 1.257 -0.524 43.135 1.00 14.98 136 ASP A O 1
ATOM 825 N N . ALA A 1 133 ? 2.097 -2.556 43.639 1.00 14.49 137 ALA A N 1
ATOM 826 C CA . ALA A 1 133 ? 3.436 -2.238 43.158 1.00 14.69 137 ALA A CA 1
ATOM 827 C C . ALA A 1 133 ? 3.572 -2.192 41.659 1.00 15.42 137 ALA A C 1
ATOM 828 O O . ALA A 1 133 ? 4.666 -1.871 41.191 1.00 15.91 137 ALA A O 1
ATOM 830 N N . GLU A 1 134 ? 2.487 -2.480 40.901 1.00 12.00 138 GLU A N 1
ATOM 831 C CA . GLU A 1 134 ? 2.571 -2.558 39.446 1.00 12.00 138 GLU A CA 1
ATOM 832 C C . GLU A 1 134 ? 2.160 -1.288 38.736 1.00 12.57 138 GLU A C 1
ATOM 833 O O . GLU A 1 134 ? 2.231 -1.235 37.499 1.00 11.16 138 GLU A O 1
ATOM 839 N N . SER A 1 135 ? 1.761 -0.247 39.472 1.00 11.15 139 SER A N 1
ATOM 840 C CA . SER A 1 135 ? 1.348 0.975 38.805 1.00 10.45 139 SER A CA 1
ATOM 841 C C . SER A 1 135 ? 1.577 2.176 39.681 1.00 13.54 139 SER A C 1
ATOM 842 O O . SER A 1 135 ? 1.743 2.039 40.908 1.00 12.71 139 SER A O 1
ATOM 845 N N . TRP A 1 136 ? 1.591 3.330 39.043 1.00 10.56 140 TRP A N 1
ATOM 846 C CA . TRP A 1 136 ? 1.883 4.632 39.618 1.00 10.74 140 TRP A CA 1
ATOM 847 C C . TRP A 1 136 ? 0.850 5.586 39.085 1.00 11.49 140 TRP A C 1
ATOM 848 O O . TRP A 1 136 ? 0.736 5.742 37.854 1.00 10.91 140 TRP A O 1
ATOM 859 N N 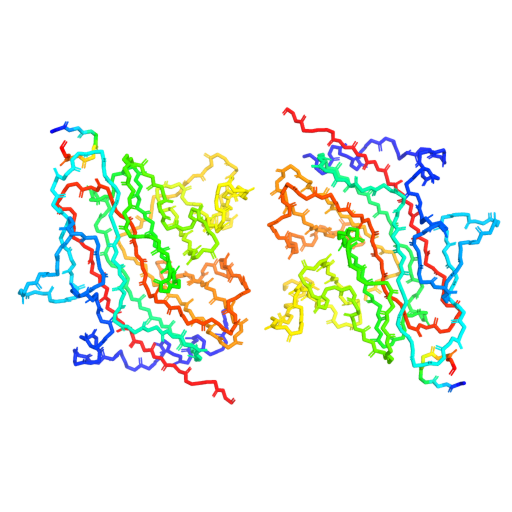. GLY A 1 137 ? 0.086 6.207 39.990 1.00 10.24 141 GLY A N 1
ATOM 860 C CA . GLY A 1 137 ? -0.990 7.069 39.531 1.00 10.51 141 GLY A CA 1
ATOM 861 C C . GLY A 1 137 ? -1.248 8.323 40.317 1.00 11.18 141 GLY A C 1
ATOM 862 O O . GLY A 1 137 ? -0.923 8.404 41.510 1.00 11.84 141 GLY A O 1
ATOM 863 N N . TRP A 1 138 ? -1.823 9.289 39.629 1.00 10.77 142 TRP A N 1
ATOM 864 C CA . TRP A 1 138 ? -2.268 10.534 40.187 1.00 9.72 142 TRP A CA 1
ATOM 865 C C . TRP A 1 138 ? -3.801 10.469 40.191 1.00 10.20 142 TRP A C 1
ATOM 866 O O . TRP A 1 138 ? -4.426 10.416 39.125 1.00 10.16 142 TRP A O 1
ATOM 877 N N . ASP A 1 139 ? -4.365 10.442 41.424 1.00 9.24 143 ASP A N 1
ATOM 878 C CA . ASP A 1 139 ? -5.806 10.478 41.615 1.00 9.32 143 ASP A CA 1
ATOM 879 C C . ASP A 1 139 ? -6.193 11.940 41.442 1.00 11.16 143 ASP A C 1
ATOM 880 O O . ASP A 1 139 ? -5.878 12.801 42.305 1.00 11.43 143 ASP A O 1
ATOM 885 N N . LEU A 1 140 ? -6.823 12.254 40.321 1.00 9.73 144 LEU A N 1
ATOM 886 C CA . LEU A 1 140 ? -7.112 13.645 39.983 1.00 10.42 144 LEU A CA 1
ATOM 887 C C . LEU A 1 140 ? -8.056 14.331 40.937 1.00 14.19 144 LEU A C 1
ATOM 888 O O . LEU A 1 140 ? -7.888 15.526 41.217 1.00 17.13 144 LEU A O 1
ATOM 893 N N . GLY A 1 141 ? -9.054 13.598 41.410 1.00 11.55 145 GLY A N 1
ATOM 894 C CA . GLY A 1 141 ? -10.048 14.167 42.306 1.00 12.44 145 GLY A CA 1
ATOM 895 C C . GLY A 1 141 ? -9.484 14.488 43.678 1.00 14.99 145 GLY A C 1
ATOM 896 O O . GLY A 1 141 ? -9.859 15.494 44.275 1.00 16.12 145 GLY A O 1
ATOM 897 N N . ARG A 1 142 ? -8.549 13.660 44.178 1.00 11.74 146 ARG A N 1
ATOM 898 C CA . ARG A 1 142 ? -7.958 13.910 45.480 1.00 11.43 146 ARG A CA 1
ATOM 899 C C . ARG A 1 142 ? -6.685 14.739 45.387 1.00 15.60 146 ARG A C 1
ATOM 900 O O . ARG A 1 142 ? -6.190 15.223 46.419 1.00 15.48 146 ARG A O 1
ATOM 908 N N . SER A 1 143 ? -6.116 14.869 44.166 1.00 11.91 147 SER A N 1
ATOM 909 C CA . SER A 1 143 ? -4.802 15.524 43.948 1.00 12.03 147 SER A CA 1
ATOM 910 C C . SER A 1 143 ? -3.760 14.769 44.793 1.00 13.94 147 SER A C 1
ATOM 911 O O . SER A 1 143 ? -3.016 15.391 45.566 1.00 15.22 147 SER A O 1
ATOM 914 N N . ARG A 1 144 ? -3.797 13.432 44.742 1.00 12.08 148 ARG A N 1
ATOM 915 C CA . ARG A 1 144 ? -2.887 12.591 45.500 1.00 12.12 148 ARG A CA 1
ATOM 916 C C . ARG A 1 144 ? -2.206 11.569 44.615 1.00 12.45 148 ARG A C 1
ATOM 917 O O . ARG A 1 144 ? -2.834 10.983 43.724 1.00 10.99 148 ARG A O 1
ATOM 925 N N . LEU A 1 145 ? -0.922 11.352 44.875 1.00 11.63 149 LEU A N 1
ATOM 926 C CA . LEU A 1 145 ? -0.150 10.357 44.145 1.00 11.19 149 LEU A CA 1
ATOM 927 C C . LEU A 1 145 ? -0.149 9.064 44.903 1.00 13.10 149 LEU A C 1
ATOM 928 O O . LEU A 1 145 ? 0.118 9.066 46.122 1.00 13.40 149 LEU A O 1
ATOM 933 N N . TYR A 1 146 ? -0.370 7.960 44.188 1.00 11.89 150 TYR A N 1
ATOM 934 C CA . TYR A 1 146 ? -0.367 6.628 44.783 1.00 12.14 150 TYR A CA 1
ATOM 935 C C . TYR A 1 146 ? 0.537 5.674 44.056 1.00 11.78 150 TYR A C 1
ATOM 936 O O . TYR A 1 146 ? 0.524 5.613 42.826 1.00 10.79 150 TYR A O 1
ATOM 945 N N . HIS A 1 147 ? 1.294 4.883 44.822 1.00 12.00 151 HIS A N 1
ATOM 946 C CA . HIS A 1 147 ? 2.097 3.784 44.330 1.00 10.94 151 HIS A CA 1
ATOM 947 C C . HIS A 1 147 ? 2.152 2.802 45.461 1.00 13.86 151 HIS A C 1
ATOM 948 O O . HIS A 1 147 ? 2.461 3.218 46.584 1.00 13.76 151 HIS A O 1
ATOM 955 N N . ASP A 1 148 ? 1.812 1.515 45.220 1.00 12.97 152 ASP A N 1
ATOM 956 C CA . ASP A 1 148 ? 1.659 0.552 46.325 1.00 13.76 152 ASP A CA 1
ATOM 957 C C . ASP A 1 148 ? 0.737 1.168 47.419 1.00 17.41 152 ASP A C 1
ATOM 958 O O . ASP A 1 148 ? 1.040 1.124 48.614 1.00 16.07 152 ASP A O 1
ATOM 963 N N . GLY A 1 149 ? -0.383 1.746 46.964 1.00 17.19 153 GLY A N 1
ATOM 964 C CA . GLY A 1 149 ? -1.314 2.533 47.766 1.00 17.67 153 GLY A CA 1
ATOM 965 C C . GLY A 1 149 ? -2.023 1.818 48.888 1.00 22.38 153 GLY A C 1
ATOM 966 O O . GLY A 1 149 ? -2.606 2.482 49.746 1.00 22.59 153 GLY A O 1
ATOM 967 N N . LYS A 1 150 ? -2.023 0.486 48.868 1.00 20.30 154 LYS A N 1
ATOM 968 C CA . LYS A 1 150 ? -2.584 -0.315 49.955 1.00 22.59 154 LYS A CA 1
ATOM 969 C C . LYS A 1 150 ? -1.664 -0.160 51.185 1.00 26.36 154 LYS A C 1
ATOM 970 O O . LYS A 1 150 ? -2.144 -0.166 52.329 1.00 26.68 154 LYS A O 1
ATOM 976 N N . ASN A 1 151 ? -0.331 -0.019 50.939 1.00 21.33 155 ASN A N 1
ATOM 977 C CA . ASN A 1 151 ? 0.712 0.071 51.974 1.00 19.97 155 ASN A CA 1
ATOM 978 C C . ASN A 1 151 ? 1.243 1.471 52.238 1.00 20.76 155 ASN A C 1
ATOM 979 O O . ASN A 1 151 ? 1.637 1.784 53.361 1.00 21.38 155 ASN A O 1
ATOM 984 N N . GLN A 1 152 ? 1.253 2.325 51.201 1.00 16.16 156 GLN A N 1
ATOM 985 C CA . GLN A 1 152 ? 1.800 3.663 51.323 1.00 15.90 156 GLN A CA 1
ATOM 986 C C . GLN A 1 152 ? 0.741 4.722 51.127 1.00 18.73 156 GLN A C 1
ATOM 987 O O . GLN A 1 152 ? 0.000 4.650 50.152 1.00 17.70 156 GLN A O 1
ATOM 993 N N . PRO A 1 153 ? 0.692 5.742 52.005 1.00 17.51 157 PRO A N 1
ATOM 994 C CA . PRO A 1 153 ? -0.308 6.809 51.852 1.00 18.39 157 PRO A CA 1
ATOM 995 C C . PRO A 1 153 ? -0.086 7.651 50.602 1.00 19.06 157 PRO A C 1
ATOM 996 O O . PRO A 1 153 ? 1.007 7.666 50.040 1.00 20.22 157 PRO A O 1
ATOM 1000 N N . GLY A 1 154 ? -1.106 8.402 50.251 1.00 18.53 158 GLY A N 1
ATOM 1001 C CA . GLY A 1 154 ? -1.074 9.317 49.117 1.00 18.71 158 GLY A CA 1
ATOM 1002 C C . GLY A 1 154 ? -0.250 10.541 49.416 1.00 22.35 158 GLY A C 1
ATOM 1003 O O . GLY A 1 154 ? -0.106 10.948 50.575 1.00 22.98 158 GLY A O 1
ATOM 1004 N N . VAL A 1 155 ? 0.308 11.129 48.361 1.00 18.25 159 VAL A N 1
ATOM 1005 C CA . VAL A 1 155 ? 1.163 12.302 48.471 1.00 16.71 159 VAL A CA 1
ATOM 1006 C C . VAL A 1 155 ? 0.442 13.467 47.766 1.00 16.24 159 VAL A C 1
ATOM 1007 O O . VAL A 1 155 ? 0.053 13.327 46.614 1.00 13.56 159 VAL A O 1
ATOM 1011 N N . ALA A 1 156 ? 0.325 14.606 48.424 1.00 15.14 160 ALA A N 1
ATOM 1012 C CA . ALA A 1 156 ? -0.298 15.802 47.845 1.00 15.41 160 ALA A CA 1
ATOM 1013 C C . ALA A 1 156 ? 0.529 16.240 46.640 1.00 16.80 160 ALA A C 1
ATOM 1014 O O . ALA A 1 156 ? 1.759 16.329 46.724 1.00 18.90 160 ALA A O 1
ATOM 1016 N N . TYR A 1 157 ? -0.147 16.480 45.509 1.00 14.33 161 TYR A N 1
ATOM 1017 C CA . TYR A 1 157 ? 0.525 16.890 44.284 1.00 13.74 161 TYR A CA 1
ATOM 1018 C C . TYR A 1 157 ? -0.548 17.604 43.463 1.00 16.75 161 TYR A C 1
ATOM 1019 O O . TYR A 1 157 ? -1.593 17.014 43.226 1.00 16.29 161 TYR A O 1
ATOM 1028 N N . PRO A 1 158 ? -0.369 18.886 43.075 1.00 18.34 162 PRO A N 1
ATOM 1029 C CA . PRO A 1 158 ? 0.808 19.746 43.254 1.00 20.07 162 PRO A CA 1
ATOM 1030 C C . PRO A 1 158 ? 1.204 19.998 44.709 1.00 23.76 162 PRO A C 1
ATOM 1031 O O . PRO A 1 158 ? 0.363 19.943 45.610 1.00 22.57 162 PRO A O 1
ATOM 1035 N N . ALA A 1 159 ? 2.491 20.261 44.897 1.00 23.40 163 ALA A N 1
ATOM 1036 C CA . ALA A 1 159 ? 3.177 20.528 46.170 1.00 25.91 163 ALA A CA 1
ATOM 1037 C C . ALA A 1 159 ? 2.532 21.576 47.064 1.00 31.33 163 ALA A C 1
ATOM 1038 O O . ALA A 1 159 ? 2.655 21.464 48.290 1.00 32.56 163 ALA A O 1
ATOM 1040 N N . PHE A 1 160 ? 1.899 22.619 46.479 1.00 26.01 164 PHE A N 1
ATOM 1041 C CA . PHE A 1 160 ? 1.312 23.703 47.289 1.00 25.04 164 PHE A CA 1
ATOM 1042 C C . PHE A 1 160 ? 0.190 23.216 48.227 1.00 25.32 164 PHE A C 1
ATOM 1043 O O . PHE A 1 160 ? -0.093 23.862 49.231 1.00 26.48 164 PHE A O 1
ATOM 1051 N N . LEU A 1 161 ? -0.464 22.101 47.880 0.50 14.86 165 LEU A N 1
ATOM 1052 C CA . LEU A 1 161 ? -1.587 21.558 48.619 0.50 12.57 165 LEU A CA 1
ATOM 1053 C C . LEU A 1 161 ? -1.319 21.124 50.056 0.50 19.45 165 LEU A C 1
ATOM 1054 O O . LEU A 1 161 ? -0.342 20.426 50.312 0.50 20.92 165 LEU A O 1
ATOM 1059 N N . GLY A 1 162 ? -2.239 21.489 50.955 0.50 17.91 166 GLY A N 1
ATOM 1060 C CA . GLY A 1 162 ? -2.222 21.098 52.365 0.50 19.07 166 GLY A CA 1
ATOM 1061 C C . GLY A 1 162 ? -2.658 19.647 52.546 0.50 25.31 166 GLY A C 1
ATOM 1062 O O . GLY A 1 162 ? -3.070 19.004 51.573 0.50 24.94 166 GLY A O 1
ATOM 1063 N N . PRO A 1 163 ? -2.637 19.095 53.786 0.50 23.14 167 PRO A N 1
ATOM 1064 C CA . PRO A 1 163 ? -2.977 17.671 53.969 0.50 23.07 167 PRO A CA 1
ATOM 1065 C C . PRO A 1 163 ? -4.406 17.244 53.646 0.50 27.44 167 PRO A C 1
ATOM 1066 O O . PRO A 1 163 ? -4.592 16.103 53.221 0.50 28.12 167 PRO A O 1
ATOM 1070 N N . ASP A 1 164 ? -5.402 18.103 53.862 0.50 23.73 168 ASP A N 1
ATOM 1071 C CA . ASP A 1 164 ? -6.785 17.736 53.527 0.50 23.14 168 ASP A CA 1
ATOM 1072 C C . ASP A 1 164 ? -7.252 18.528 52.300 0.50 23.75 168 ASP A C 1
ATOM 1073 O O . ASP A 1 164 ? -8.456 18.672 52.067 0.50 23.08 168 ASP A O 1
ATOM 1075 N N . GLU A 1 165 ? -6.287 19.018 51.498 0.50 18.27 169 GLU A N 1
ATOM 1076 C CA . GLU A 1 165 ? -6.568 19.878 50.352 0.50 15.23 169 GLU A CA 1
ATOM 1077 C C . GLU A 1 165 ? -6.426 19.188 49.005 0.50 13.75 169 GLU A C 1
ATOM 1078 O O . GLU A 1 165 ? -5.466 18.467 48.773 0.50 13.11 169 GLU A O 1
ATOM 1084 N N . ALA A 1 166 ? -7.339 19.504 48.090 0.50 9.98 170 ALA A N 1
ATOM 1085 C CA . ALA A 1 166 ? -7.313 18.984 46.736 0.50 8.96 170 ALA A CA 1
ATOM 1086 C C . ALA A 1 166 ? -7.501 20.178 45.807 0.50 11.20 170 ALA A C 1
ATOM 1087 O O . ALA A 1 166 ? -7.927 21.245 46.251 0.50 12.61 170 ALA A O 1
ATOM 1089 N N . PHE A 1 167 ? -7.126 20.011 44.545 0.50 7.82 171 PHE A N 1
ATOM 1090 C CA . PHE A 1 167 ? -7.285 21.065 43.543 0.50 8.14 171 PHE A CA 1
ATOM 1091 C C . PHE A 1 167 ? -8.096 20.484 42.394 0.50 10.86 171 PHE A C 1
ATOM 1092 O O . PHE A 1 167 ? -7.830 19.361 41.985 0.50 9.47 171 PHE A O 1
ATOM 1100 N N . ALA A 1 168 ? -9.048 21.255 41.865 0.50 9.59 172 ALA A N 1
ATOM 1101 C CA . ALA A 1 168 ? -9.903 20.867 40.746 0.50 8.76 172 ALA A CA 1
ATOM 1102 C C . ALA A 1 168 ? -9.114 21.113 39.454 0.50 11.88 172 ALA A C 1
A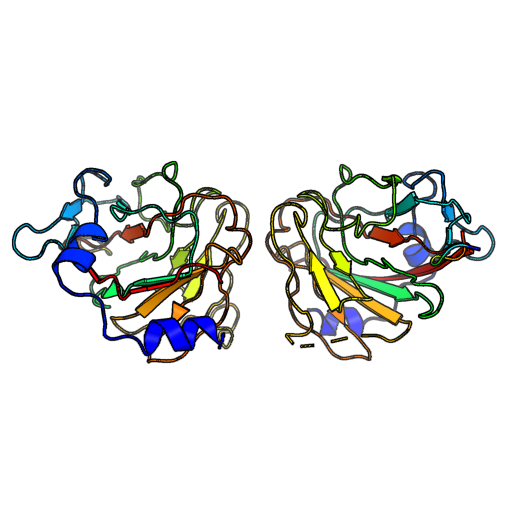TOM 1103 O O . ALA A 1 168 ? -8.964 22.245 38.991 0.50 9.49 172 ALA A O 1
ATOM 1105 N N A LEU A 1 169 ? -8.575 20.037 38.909 0.80 14.50 173 LEU A N 1
ATOM 1106 N N B LEU A 1 169 ? -8.579 20.018 38.906 0.20 11.11 173 LEU A N 1
ATOM 1107 C CA A LEU A 1 169 ? -7.736 20.074 37.718 0.80 13.86 173 LEU A CA 1
ATOM 1108 C CA B LEU A 1 169 ? -7.763 19.960 37.698 0.20 11.31 173 LEU A CA 1
ATOM 1109 C C A LEU A 1 169 ? -8.547 20.276 36.440 0.80 16.58 173 LEU A C 1
ATOM 1110 C C B LEU A 1 169 ? -8.566 20.273 36.438 0.20 15.46 173 LEU A C 1
ATOM 1111 O O A LEU A 1 169 ? -9.673 19.780 36.338 0.80 15.62 173 LEU A O 1
ATOM 1112 O O B LEU A 1 169 ? -9.689 19.782 36.299 0.20 14.75 173 LEU A O 1
ATOM 1121 N N . PRO A 1 170 ? -7.969 20.978 35.451 1.00 12.50 174 PRO A N 1
ATOM 1122 C CA . PRO A 1 170 ? -8.669 21.206 34.194 1.00 12.01 174 PRO A CA 1
ATOM 1123 C C . PRO A 1 170 ? -8.743 19.887 33.398 1.00 13.35 174 PRO A C 1
ATOM 1124 O O . PRO A 1 170 ? -8.204 18.858 33.821 1.00 12.30 174 PRO A O 1
ATOM 1128 N N . ASP A 1 171 ? -9.379 19.920 32.231 1.00 11.45 175 ASP A N 1
ATOM 1129 C CA . ASP A 1 171 ? -9.597 18.704 31.427 1.00 11.61 175 ASP A CA 1
ATOM 1130 C C . ASP A 1 171 ? -8.354 18.030 30.944 1.00 13.32 175 ASP A C 1
ATOM 1131 O O . ASP A 1 171 ? -8.315 16.805 30.850 1.00 12.42 175 ASP A O 1
ATOM 1136 N N . SER A 1 172 ? -7.330 18.818 30.634 1.00 11.52 176 SER A N 1
ATOM 1137 C CA . SER A 1 172 ? -6.138 18.305 30.004 1.00 11.70 176 SER A CA 1
ATOM 1138 C C . SER A 1 172 ? -4.926 18.337 30.914 1.00 14.24 176 SER A C 1
ATOM 1139 O O . SER A 1 172 ? -4.737 19.279 31.709 1.00 13.62 176 SER A O 1
ATOM 1142 N N . LEU A 1 173 ? -4.054 17.343 30.742 1.00 10.70 177 LEU A N 1
ATOM 1143 C CA . LEU A 1 173 ? -2.780 17.293 31.459 1.00 11.71 177 LEU A CA 1
ATOM 1144 C C . LEU A 1 173 ? -1.761 16.569 30.590 1.00 12.27 177 LEU A C 1
ATOM 1145 O O . LEU A 1 173 ? -2.148 15.729 29.757 1.00 12.01 177 LEU A O 1
ATOM 1150 N N . LEU A 1 174 ? -0.466 16.872 30.783 1.00 11.20 178 LEU A N 1
ATOM 1151 C CA . LEU A 1 174 ? 0.591 16.171 30.070 1.00 12.26 178 LEU A CA 1
ATOM 1152 C C . LEU A 1 174 ? 1.260 15.217 31.056 1.00 11.89 178 LEU A C 1
ATOM 1153 O O . LEU A 1 174 ? 1.488 15.572 32.220 1.00 13.13 178 LEU A O 1
ATOM 1158 N N . VAL A 1 175 ? 1.522 14.005 30.608 1.00 9.92 179 VAL A N 1
ATOM 1159 C CA . VAL A 1 175 ? 2.190 12.973 31.399 1.00 9.83 179 VAL A CA 1
ATOM 1160 C C . VAL A 1 175 ? 3.582 12.827 30.799 1.00 11.75 179 VAL A C 1
ATOM 1161 O O . VAL A 1 175 ? 3.687 12.654 29.580 1.00 12.35 179 VAL A O 1
ATOM 1165 N N . VAL A 1 176 ? 4.644 12.936 31.644 1.00 10.34 180 VAL A N 1
ATOM 1166 C CA . VAL A 1 176 ? 6.036 12.892 31.201 1.00 11.00 180 VAL A CA 1
ATOM 1167 C C . VAL A 1 176 ? 6.726 11.730 31.899 1.00 12.48 180 VAL A C 1
ATOM 1168 O O . VAL A 1 176 ? 6.903 11.739 33.144 1.00 12.14 180 VAL A O 1
ATOM 1172 N N . LEU A 1 177 ? 7.139 10.739 31.102 1.00 11.44 181 LEU A N 1
ATOM 1173 C CA . LEU A 1 177 ? 7.804 9.545 31.583 1.00 10.67 181 LEU A CA 1
ATOM 1174 C C . LEU A 1 177 ? 9.246 9.544 31.131 1.00 13.18 181 LEU A C 1
ATOM 1175 O O . LEU A 1 177 ? 9.509 9.507 29.936 1.00 12.83 181 LEU A O 1
ATOM 1180 N N . ASP A 1 178 ? 10.169 9.569 32.099 1.00 12.61 182 ASP A N 1
ATOM 1181 C CA . ASP A 1 178 ? 11.603 9.539 31.799 1.00 12.72 182 ASP A CA 1
ATOM 1182 C C . ASP A 1 178 ? 12.108 8.182 32.190 1.00 14.54 182 ASP A C 1
ATOM 1183 O O . ASP A 1 178 ? 12.363 7.925 33.361 1.00 15.03 182 ASP A O 1
ATOM 1188 N N . MET A 1 179 ? 12.253 7.299 31.220 1.00 12.98 183 MET A N 1
ATOM 1189 C CA . MET A 1 179 ? 12.682 5.943 31.553 1.00 13.20 183 MET A CA 1
ATOM 1190 C C . MET A 1 179 ? 14.173 5.820 31.823 1.00 17.68 183 MET A C 1
ATOM 1191 O O . MET A 1 179 ? 14.620 4.799 32.349 1.00 18.51 183 MET A O 1
ATOM 1196 N N . ASP A 1 180 ? 14.934 6.850 31.501 1.00 15.47 184 ASP A N 1
ATOM 1197 C CA . ASP A 1 180 ? 16.391 6.793 31.710 1.00 16.55 184 ASP A CA 1
ATOM 1198 C C . ASP A 1 180 ? 16.717 7.220 33.129 1.00 19.25 184 ASP A C 1
ATOM 1199 O O . ASP A 1 180 ? 17.560 6.592 33.777 1.00 19.61 184 ASP A O 1
ATOM 1204 N N . GLU A 1 181 ? 16.030 8.269 33.628 1.00 16.90 185 GLU A N 1
ATOM 1205 C CA . GLU A 1 181 ? 16.196 8.700 35.019 1.00 16.56 185 GLU A CA 1
ATOM 1206 C C . GLU A 1 181 ? 15.274 7.859 35.926 1.00 19.22 185 GLU A C 1
ATOM 1207 O O . GLU A 1 181 ? 15.493 7.781 37.137 1.00 17.36 185 GLU A O 1
ATOM 1213 N N . GLY A 1 182 ? 14.215 7.295 35.326 1.00 15.18 186 GLY A N 1
ATOM 1214 C CA . GLY A 1 182 ? 13.197 6.523 36.027 1.00 14.03 186 GLY A CA 1
ATOM 1215 C C . GLY A 1 182 ? 12.224 7.384 36.794 1.00 15.24 186 GLY A C 1
ATOM 1216 O O . GLY A 1 182 ? 11.908 7.065 37.940 1.00 13.22 186 GLY A O 1
ATOM 1217 N N . THR A 1 183 ? 11.669 8.435 36.137 1.00 13.26 187 THR A N 1
ATOM 1218 C CA . THR A 1 183 ? 10.732 9.323 36.810 1.00 11.90 187 THR A CA 1
ATOM 1219 C C . THR A 1 183 ? 9.433 9.508 36.018 1.00 12.35 187 THR A C 1
ATOM 1220 O O . THR A 1 183 ? 9.401 9.360 34.779 1.00 11.65 187 THR A O 1
ATOM 1224 N N . LEU A 1 184 ? 8.375 9.877 36.752 1.00 10.93 188 LEU A N 1
ATOM 1225 C CA . LEU A 1 184 ? 7.116 10.270 36.163 1.00 11.62 188 LEU A CA 1
ATOM 1226 C C . LEU A 1 184 ? 6.821 11.653 36.718 1.00 13.10 188 LEU A C 1
ATOM 1227 O O . LEU A 1 184 ? 6.939 11.869 37.941 1.00 12.37 188 LEU A O 1
ATOM 1232 N N A SER A 1 185 ? 6.412 12.566 35.831 0.70 11.34 189 SER A N 1
ATOM 1233 N N B SER A 1 185 ? 6.474 12.601 35.834 0.30 10.20 189 SER A N 1
ATOM 1234 C CA A SER A 1 185 ? 6.081 13.947 36.170 0.70 11.25 189 SER A CA 1
ATOM 1235 C CA B SER A 1 185 ? 6.125 13.981 36.195 0.30 9.78 189 SER A CA 1
ATOM 1236 C C A SER A 1 185 ? 4.859 14.357 35.358 0.70 12.57 189 SER A C 1
ATOM 1237 C C B SER A 1 185 ? 4.977 14.449 35.302 0.30 12.36 189 SER A C 1
ATOM 1238 O O A SER A 1 185 ? 4.406 13.609 34.490 0.70 11.96 189 SER A O 1
ATOM 1239 O O B SER A 1 185 ? 4.735 13.853 34.258 0.30 10.58 189 SER A O 1
ATOM 1244 N N . PHE A 1 186 ? 4.269 15.506 35.720 1.00 11.90 190 PHE A N 1
ATOM 1245 C CA . PHE A 1 186 ? 3.094 16.038 35.008 1.00 10.98 190 PHE A CA 1
ATOM 1246 C C . PHE A 1 186 ? 3.215 17.508 34.752 1.00 13.59 190 PHE A C 1
ATOM 1247 O O . PHE A 1 186 ? 3.927 18.229 35.466 1.00 13.69 190 PHE A O 1
ATOM 1255 N N . ILE A 1 187 ? 2.498 17.970 33.715 1.00 11.49 191 ILE A N 1
ATOM 1256 C CA . ILE A 1 187 ? 2.433 19.399 33.367 1.00 11.38 191 ILE A CA 1
ATOM 1257 C C . ILE A 1 187 ? 0.936 19.708 33.253 1.00 13.79 191 ILE A C 1
ATOM 1258 O O . ILE A 1 187 ? 0.187 18.974 32.567 1.00 12.96 191 ILE A O 1
ATOM 1263 N N . VAL A 1 188 ? 0.490 20.748 33.963 1.00 11.79 192 VAL A N 1
ATOM 1264 C CA . VAL A 1 188 ? -0.897 21.180 33.942 1.00 10.77 192 VAL A CA 1
ATOM 1265 C C . VAL A 1 188 ? -0.882 22.689 33.765 1.00 14.90 192 VAL A C 1
ATOM 1266 O O . VAL A 1 188 ? -0.088 23.395 34.423 1.00 14.17 192 VAL A O 1
ATOM 1270 N N . ASP A 1 189 ? -1.730 23.193 32.837 1.00 10.88 193 ASP A N 1
ATOM 1271 C CA . ASP A 1 189 ? -1.802 24.644 32.560 1.00 10.68 193 ASP A CA 1
ATOM 1272 C C . ASP A 1 189 ? -0.434 25.153 32.090 1.00 16.14 193 ASP A C 1
ATOM 1273 O O . ASP A 1 189 ? -0.090 26.296 32.340 1.00 15.19 193 ASP A O 1
ATOM 1278 N N . GLY A 1 190 ? 0.336 24.294 31.431 1.00 13.75 194 GLY A N 1
ATOM 1279 C CA . GLY A 1 190 ? 1.676 24.650 30.973 1.00 15.33 194 GLY A CA 1
ATOM 1280 C C . GLY A 1 190 ? 2.679 24.787 32.100 1.00 20.15 194 GLY A C 1
ATOM 1281 O O . GLY A 1 190 ? 3.777 25.301 31.885 1.00 22.27 194 GLY A O 1
ATOM 1282 N N . GLN A 1 191 ? 2.292 24.362 33.322 1.00 14.80 195 GLN A N 1
ATOM 1283 C CA . GLN A 1 191 ? 3.168 24.405 34.497 1.00 14.70 195 GLN A CA 1
ATOM 1284 C C . GLN A 1 191 ? 3.708 23.025 34.823 1.00 14.59 195 GLN A C 1
ATOM 1285 O O . GLN A 1 191 ? 2.938 22.091 35.057 1.00 12.83 195 GLN A O 1
ATOM 1291 N N . TYR A 1 192 ? 5.044 22.906 34.843 1.00 15.31 196 TYR A N 1
ATOM 1292 C CA . TYR A 1 192 ? 5.683 21.667 35.212 1.00 15.29 196 TYR A CA 1
ATOM 1293 C C . TYR A 1 192 ? 5.528 21.531 36.730 1.00 15.80 196 TYR A C 1
ATOM 1294 O O . TYR A 1 192 ? 5.867 22.463 37.490 1.00 15.78 196 TYR A O 1
ATOM 1303 N N . LEU A 1 193 ? 4.952 20.404 37.160 1.00 14.00 197 LEU A N 1
ATOM 1304 C CA . LEU A 1 193 ? 4.634 20.180 38.571 1.00 14.51 197 LEU A CA 1
ATOM 1305 C C . LEU A 1 193 ? 5.703 19.382 39.335 1.00 17.06 197 LEU A C 1
ATOM 1306 O O . LEU A 1 193 ? 5.481 19.053 40.496 1.00 17.77 197 LEU A O 1
ATOM 1311 N N . GLY A 1 194 ? 6.821 19.085 38.689 1.00 15.71 198 GLY A N 1
ATOM 1312 C CA . GLY A 1 194 ? 7.928 18.367 39.317 1.00 15.91 198 GLY A CA 1
ATOM 1313 C C . GLY A 1 194 ? 7.763 16.863 39.281 1.00 16.23 198 GLY A C 1
ATOM 1314 O O . GLY A 1 194 ? 6.725 16.336 38.840 1.00 14.30 198 GLY A O 1
ATOM 1315 N N . VAL A 1 195 ? 8.804 16.155 39.706 1.00 15.59 199 VAL A N 1
ATOM 1316 C CA . VAL A 1 195 ? 8.788 14.703 39.742 1.00 14.44 199 VAL A CA 1
ATOM 1317 C C . VAL A 1 195 ? 7.731 14.208 40.727 1.00 15.53 199 VAL A C 1
ATOM 1318 O O . VAL A 1 195 ? 7.711 14.627 41.888 1.00 16.37 199 VAL A O 1
ATOM 1322 N N . ALA A 1 196 ? 6.860 13.317 40.248 1.00 12.98 200 ALA A N 1
ATOM 1323 C CA . ALA A 1 196 ? 5.803 12.724 41.046 1.00 11.39 200 ALA A CA 1
ATOM 1324 C C . ALA A 1 196 ? 6.287 11.386 41.603 1.00 13.43 200 ALA A C 1
ATOM 1325 O O . ALA A 1 196 ? 6.031 11.066 42.771 1.00 14.08 200 ALA A O 1
ATOM 1327 N N . PHE A 1 197 ? 6.990 10.598 40.760 1.00 11.64 201 PHE A N 1
ATOM 1328 C CA . PHE A 1 197 ? 7.525 9.338 41.209 1.00 11.07 201 PHE A CA 1
ATOM 1329 C C . PHE A 1 197 ? 8.899 9.106 40.651 1.00 11.91 201 PHE A C 1
ATOM 1330 O O . PHE A 1 197 ? 9.190 9.522 39.517 1.00 12.42 201 PHE A O 1
ATOM 1338 N N A ARG A 1 198 ? 9.729 8.379 41.416 0.70 12.88 202 ARG A N 1
ATOM 1339 N N B ARG A 1 198 ? 9.697 8.337 41.380 0.30 10.26 202 ARG A N 1
ATOM 1340 C CA A ARG A 1 198 ? 11.068 7.925 41.000 0.70 13.83 202 ARG A CA 1
ATOM 1341 C CA B ARG A 1 198 ? 10.982 7.864 40.896 0.30 10.35 202 ARG A CA 1
ATOM 1342 C C A ARG A 1 198 ? 11.053 6.392 41.083 0.70 15.29 202 ARG A C 1
ATOM 1343 C C B ARG A 1 198 ? 11.124 6.386 41.233 0.30 14.61 202 ARG A C 1
ATOM 1344 O O A ARG A 1 198 ? 10.006 5.814 41.411 0.70 15.42 202 ARG A O 1
ATOM 1345 O O B ARG A 1 198 ? 10.245 5.824 41.886 0.30 14.72 202 ARG A O 1
ATOM 1360 N N . GLY A 1 199 ? 12.177 5.759 40.741 1.00 12.84 203 GLY A N 1
ATOM 1361 C CA . GLY A 1 199 ? 12.366 4.321 40.872 1.00 13.55 203 GLY A CA 1
ATOM 1362 C C . GLY A 1 199 ? 11.850 3.527 39.698 1.00 16.83 203 GLY A C 1
ATOM 1363 O O . GLY A 1 199 ? 11.666 2.313 39.811 1.00 17.02 203 GLY A O 1
ATOM 1364 N N . LEU A 1 200 ? 11.643 4.186 38.537 1.00 13.05 204 LEU A N 1
ATOM 1365 C CA . LEU A 1 200 ? 11.085 3.484 37.386 1.00 12.61 204 LEU A CA 1
ATOM 1366 C C . LEU A 1 200 ? 12.112 2.904 36.412 1.00 13.48 204 LEU A C 1
ATOM 1367 O O . LEU A 1 200 ? 11.702 2.208 35.470 1.00 13.87 204 LEU A O 1
ATOM 1372 N N . LYS A 1 201 ? 13.399 3.185 36.572 1.00 12.85 205 LYS A N 1
ATOM 1373 C CA A LYS A 1 201 ? 14.377 2.677 35.617 0.70 12.56 205 LYS A CA 1
ATOM 1374 C CA B LYS A 1 201 ? 14.400 2.674 35.630 0.30 12.36 205 LYS A CA 1
ATOM 1375 C C . LYS A 1 201 ? 14.421 1.142 35.600 1.00 15.92 205 LYS A C 1
ATOM 1376 O O . LYS A 1 201 ? 14.291 0.507 36.637 1.00 15.41 205 LYS A O 1
ATOM 1387 N N . GLY A 1 202 ? 14.609 0.569 34.399 1.00 15.04 206 GLY A N 1
ATOM 1388 C CA . GLY A 1 202 ? 14.724 -0.875 34.225 1.00 15.42 206 GLY A CA 1
ATOM 1389 C C . GLY A 1 202 ? 13.411 -1.601 34.024 1.00 18.68 206 GLY A C 1
ATOM 1390 O O . GLY A 1 202 ? 13.406 -2.829 33.875 1.00 20.16 206 GLY A O 1
ATOM 1391 N N . LYS A 1 203 ? 12.293 -0.852 34.011 1.00 14.76 207 LYS A N 1
ATOM 1392 C CA . LYS A 1 203 ? 10.961 -1.440 33.829 1.00 13.26 207 LYS A CA 1
ATOM 1393 C C . LYS A 1 203 ? 10.491 -1.196 32.393 1.00 15.51 207 LYS A C 1
ATOM 1394 O O . LYS A 1 203 ? 11.217 -0.570 31.589 1.00 15.09 207 LYS A O 1
ATOM 1400 N N . LYS A 1 204 ? 9.303 -1.724 32.064 1.00 13.77 208 LYS A N 1
ATOM 1401 C CA . LYS A 1 204 ? 8.699 -1.512 30.754 1.00 13.76 208 LYS A CA 1
ATOM 1402 C C . LYS A 1 204 ? 7.313 -0.994 31.109 1.00 13.62 208 LYS A C 1
ATOM 1403 O O . LYS A 1 204 ? 6.461 -1.746 31.589 1.00 13.67 208 LYS A O 1
ATOM 1409 N N . LEU A 1 205 ? 7.116 0.322 30.931 1.00 10.70 209 LEU A N 1
ATOM 1410 C CA . LEU A 1 205 ? 5.943 1.020 31.461 1.00 10.78 209 LEU A CA 1
ATOM 1411 C C . LEU A 1 205 ? 5.041 1.590 30.401 1.00 12.01 209 LEU A C 1
ATOM 1412 O O . LEU A 1 205 ? 5.488 2.280 29.474 1.00 11.57 209 LEU A O 1
ATOM 1417 N N . TYR A 1 206 ? 3.747 1.310 30.568 1.00 10.56 210 TYR A N 1
ATOM 1418 C CA . TYR A 1 206 ? 2.718 1.687 29.612 1.00 9.37 210 TYR A CA 1
ATOM 1419 C C . TYR A 1 206 ? 1.882 2.822 30.171 1.00 10.47 210 TYR A C 1
ATOM 1420 O O . TYR A 1 206 ? 1.563 2.803 31.379 1.00 9.41 210 TYR A O 1
ATOM 1429 N N . PRO A 1 207 ? 1.442 3.776 29.335 1.00 7.73 211 PRO A N 1
ATOM 1430 C CA . PRO A 1 207 ? 0.419 4.721 29.796 1.00 7.53 211 PRO A CA 1
ATOM 1431 C C . PRO A 1 207 ? -0.800 3.961 30.293 1.00 9.81 211 PRO A C 1
ATOM 1432 O O . PRO A 1 207 ? -1.141 2.886 29.743 1.00 9.19 211 PRO A O 1
ATOM 1436 N N . VAL A 1 208 ? -1.439 4.449 31.375 1.00 7.89 212 VAL A N 1
ATOM 1437 C CA . VAL A 1 208 ? -2.625 3.785 31.898 1.00 7.80 212 VAL A CA 1
ATOM 1438 C C . VAL A 1 208 ? -3.497 4.823 32.562 1.00 8.30 212 VAL A C 1
ATOM 1439 O O . VAL A 1 208 ? -3.039 5.892 32.995 1.00 9.33 212 VAL A O 1
ATOM 1443 N N . VAL A 1 209 ? -4.776 4.477 32.662 1.00 8.56 213 VAL A N 1
ATOM 1444 C CA . VAL A 1 209 ? -5.719 5.199 33.497 1.00 8.29 213 VAL A CA 1
ATOM 1445 C C . VAL A 1 209 ? -6.655 4.169 34.089 1.00 9.65 213 VAL A C 1
ATOM 1446 O O . VAL A 1 209 ? -6.790 3.051 33.554 1.00 9.94 213 VAL A O 1
ATOM 1450 N N . SER A 1 210 ? -7.365 4.575 35.160 1.00 8.37 214 SER A N 1
ATOM 1451 C CA . SER A 1 210 ? -8.468 3.804 35.700 1.00 8.18 214 SER A CA 1
ATOM 1452 C C . SER A 1 210 ? -9.630 4.745 35.924 1.00 8.53 214 SER A C 1
ATOM 1453 O O . SER A 1 210 ? -9.457 5.900 36.383 1.00 8.53 214 SER A O 1
ATOM 1456 N N . ALA A 1 211 ? -10.816 4.275 35.536 1.00 7.63 215 ALA A N 1
ATOM 1457 C CA . ALA A 1 211 ? -12.007 5.101 35.529 1.00 8.61 215 ALA A CA 1
ATOM 1458 C C . ALA A 1 211 ? -13.201 4.363 36.149 1.00 8.14 215 ALA A C 1
ATOM 1459 O O . ALA A 1 211 ? -13.274 3.116 36.148 1.00 8.59 215 ALA A O 1
ATOM 1461 N N . VAL A 1 212 ? -14.190 5.143 36.624 1.00 8.22 216 VAL A N 1
ATOM 1462 C CA . VAL A 1 212 ? -15.422 4.648 37.256 1.00 7.21 216 VAL A CA 1
ATOM 1463 C C . VAL A 1 212 ? -16.688 5.292 36.683 1.00 8.71 216 VAL A C 1
ATOM 1464 O O . VAL A 1 212 ? -17.789 4.896 37.090 1.00 8.92 216 VAL A O 1
ATOM 1468 N N . TRP A 1 213 ? -16.536 6.328 35.828 1.00 8.29 217 TRP A N 1
ATOM 1469 C CA . TRP A 1 213 ? -17.696 7.097 35.405 1.00 8.42 217 TRP A CA 1
ATOM 1470 C C . TRP A 1 213 ? -18.394 6.454 34.198 1.00 9.43 217 TRP A C 1
ATOM 1471 O O . TRP A 1 213 ? -17.768 6.231 33.166 1.00 9.18 217 TRP A O 1
ATOM 1482 N N . GLY A 1 214 ? -19.684 6.221 34.319 1.00 9.08 218 GLY A N 1
ATOM 1483 C CA . GLY A 1 214 ? -20.451 5.667 33.205 1.00 9.44 218 GLY A CA 1
ATOM 1484 C C . GLY A 1 214 ? -20.382 6.575 31.989 1.00 10.02 218 GLY A C 1
ATOM 1485 O O . GLY A 1 214 ? -20.681 7.778 32.071 1.00 10.58 218 GLY A O 1
ATOM 1486 N N . HIS A 1 215 ? -19.977 6.004 30.833 1.00 9.16 219 HIS A N 1
ATOM 1487 C CA . HIS A 1 215 ? -19.887 6.728 29.573 1.00 9.63 219 HIS A CA 1
ATOM 1488 C C . HIS A 1 215 ? -18.750 7.753 29.509 1.00 11.21 219 HIS A C 1
ATOM 1489 O O . HIS A 1 215 ? -18.685 8.500 28.530 1.00 11.73 219 HIS A O 1
ATOM 1496 N N . CYS A 1 216 ? -17.815 7.769 30.469 1.00 10.53 220 CYS A N 1
ATOM 1497 C CA . CYS A 1 216 ? -16.689 8.679 30.289 1.00 9.68 220 CYS A CA 1
ATOM 1498 C C . CYS A 1 216 ? -15.898 8.347 29.031 1.00 10.80 220 CYS A C 1
ATOM 1499 O O . CYS A 1 216 ? -15.849 7.192 28.596 1.00 10.10 220 CYS A O 1
ATOM 1502 N N . GLU A 1 217 ? -15.303 9.369 28.454 1.00 9.71 221 GLU A N 1
ATOM 1503 C CA . GLU A 1 217 ? -14.463 9.226 27.265 1.00 9.95 221 GLU A CA 1
ATOM 1504 C C . GLU A 1 217 ? -13.152 9.953 27.529 1.00 12.40 221 GLU A C 1
ATOM 1505 O O . GLU A 1 217 ? -13.151 11.148 27.836 1.00 12.99 221 GLU A O 1
ATOM 1511 N N . VAL A 1 218 ? -12.045 9.222 27.485 1.00 9.36 222 VAL A N 1
ATOM 1512 C CA . VAL A 1 218 ? -10.707 9.766 27.824 1.00 8.23 222 VAL A CA 1
ATOM 1513 C C . VAL A 1 218 ? -9.806 9.610 26.613 1.00 10.28 222 VAL A C 1
ATOM 1514 O O . VAL A 1 218 ? -9.701 8.514 26.044 1.00 9.05 222 VAL A O 1
ATOM 1518 N N . THR A 1 219 ? -9.168 10.705 26.218 1.00 8.84 223 THR A N 1
ATOM 1519 C CA . THR A 1 219 ? -8.356 10.722 25.014 1.00 8.26 223 THR A CA 1
ATOM 1520 C C . THR A 1 219 ? -6.883 10.770 25.422 1.00 10.88 223 THR A C 1
ATOM 1521 O O . THR A 1 219 ? -6.520 11.505 26.358 1.00 10.48 223 THR A O 1
ATOM 1525 N N . MET A 1 220 ? -6.028 10.038 24.693 1.00 8.96 224 MET A N 1
ATOM 1526 C CA . MET A 1 220 ? -4.586 10.098 24.900 1.00 8.35 224 MET A CA 1
ATOM 1527 C C . MET A 1 220 ? -3.886 10.384 23.576 1.00 9.89 224 MET A C 1
ATOM 1528 O O . MET A 1 220 ? -4.039 9.630 22.598 1.00 10.77 224 MET A O 1
ATOM 1533 N N . ARG A 1 221 ? -3.150 11.511 23.509 1.00 9.81 225 ARG A N 1
ATOM 1534 C CA . ARG A 1 221 ? -2.451 11.962 22.317 1.00 9.54 225 ARG A CA 1
ATOM 1535 C C . ARG A 1 221 ? -0.940 12.026 22.628 1.00 13.56 225 ARG A C 1
ATOM 1536 O O . ARG A 1 221 ? -0.481 12.909 23.344 1.00 12.20 225 ARG A O 1
ATOM 1544 N N . TYR A 1 222 ? -0.194 11.042 22.155 1.00 11.18 226 TYR A N 1
ATOM 1545 C CA . TYR A 1 222 ? 1.262 11.014 22.335 1.00 10.90 226 TYR A CA 1
ATOM 1546 C C . TYR A 1 222 ? 1.816 12.251 21.671 1.00 13.69 226 TYR A C 1
ATOM 1547 O O . TYR A 1 222 ? 1.424 12.567 20.539 1.00 13.21 226 TYR A O 1
ATOM 1556 N N A ILE A 1 223 ? 2.739 12.936 22.343 0.80 12.96 227 ILE A N 1
ATOM 1557 N N B ILE A 1 223 ? 2.695 12.969 22.381 0.20 11.31 227 ILE A N 1
ATOM 1558 C CA A ILE A 1 223 ? 3.339 14.172 21.837 0.80 13.21 227 ILE A CA 1
ATOM 1559 C CA B ILE A 1 223 ? 3.308 14.193 21.876 0.20 11.48 227 ILE A CA 1
ATOM 1560 C C A ILE A 1 223 ? 4.651 13.885 21.144 0.80 14.98 227 ILE A C 1
ATOM 1561 C C B ILE A 1 223 ? 4.607 13.875 21.157 0.20 16.64 227 ILE A C 1
ATOM 1562 O O A ILE A 1 223 ? 4.845 14.291 20.002 0.80 14.54 227 ILE A O 1
ATOM 1563 O O B ILE A 1 223 ? 4.715 14.191 19.977 0.20 17.12 227 ILE A O 1
ATOM 1572 N N . ASN A 1 224 ? 5.596 13.275 21.865 1.00 14.37 228 ASN A N 1
ATOM 1573 C CA . ASN A 1 224 ? 6.905 12.939 21.294 1.00 16.19 228 ASN A CA 1
ATOM 1574 C C . ASN A 1 224 ? 7.688 12.082 22.272 1.00 16.20 228 ASN A C 1
ATOM 1575 O O . ASN A 1 224 ? 7.340 11.994 23.455 1.00 14.83 228 ASN A O 1
ATOM 1580 N N . GLY A 1 225 ? 8.782 11.540 21.771 1.00 15.51 229 GLY A N 1
ATOM 1581 C CA . GLY A 1 225 ? 9.763 10.790 22.530 1.00 15.65 229 GLY A CA 1
ATOM 1582 C C . GLY A 1 225 ? 11.148 11.294 22.179 1.00 19.67 229 GLY A C 1
ATOM 1583 O O . GLY A 1 225 ? 11.341 11.912 21.127 1.00 20.22 229 GLY A O 1
ATOM 1584 N N . LEU A 1 226 ? 12.116 11.060 23.072 1.00 18.46 230 LEU A N 1
ATOM 1585 C CA . LEU A 1 226 ? 13.495 11.517 22.904 1.00 19.31 230 LEU A CA 1
ATOM 1586 C C . LEU A 1 226 ? 14.425 10.480 23.490 1.00 25.24 230 LEU A C 1
ATOM 1587 O O . LEU A 1 226 ? 14.369 10.193 24.695 1.00 25.43 230 LEU A O 1
ATOM 1592 N N . ASP A 1 227 ? 15.301 9.909 22.640 1.00 23.39 231 ASP A N 1
ATOM 1593 C CA . ASP A 1 227 ? 16.286 8.908 23.078 1.00 24.56 231 ASP A CA 1
ATOM 1594 C C . ASP A 1 227 ? 17.234 9.490 24.115 1.00 27.17 231 ASP A C 1
ATOM 1595 O O . ASP A 1 227 ? 17.454 10.708 24.102 1.00 27.16 231 ASP A O 1
ATOM 1600 N N . PRO A 1 228 ? 17.827 8.674 25.030 1.00 27.26 232 PRO A N 1
ATOM 1601 C CA . PRO A 1 228 ? 18.836 9.248 25.948 1.00 28.89 232 PRO A CA 1
ATOM 1602 C C . PRO A 1 228 ? 20.053 9.707 25.131 1.00 34.34 232 PRO A C 1
ATOM 1603 O O . PRO A 1 228 ? 20.250 9.208 24.022 1.00 33.29 232 PRO A O 1
ATOM 1607 N N . GLU A 1 229 ? 20.849 10.662 25.649 1.00 34.16 233 GLU A N 1
ATOM 1608 C CA . GLU A 1 229 ? 22.058 11.115 24.943 1.00 40.19 233 GLU A CA 1
ATOM 1609 C C . GLU A 1 229 ? 23.239 10.153 25.180 1.00 53.00 233 GLU A C 1
ATOM 1610 O O . GLU A 1 229 ? 23.091 9.196 25.976 1.00 51.05 233 GLU A O 1
ATOM 1613 N N . TRP B 2 1 ? -28.182 5.057 37.753 1.00 14.71 1 TRP B N 1
ATOM 1614 C CA . TRP B 2 1 ? -28.125 6.438 38.225 1.00 13.59 1 TRP B CA 1
ATOM 1615 C C . TRP B 2 1 ? -27.417 6.540 39.592 1.00 12.72 1 TRP B C 1
ATOM 1616 O O . TRP B 2 1 ? -27.786 7.379 40.426 1.00 12.76 1 TRP B O 1
ATOM 1627 N N . ASP B 2 2 ? -26.378 5.722 39.802 1.00 11.22 2 ASP B N 1
ATOM 1628 C CA . ASP B 2 2 ? -25.603 5.853 41.036 1.00 9.80 2 ASP B CA 1
ATOM 1629 C C . ASP B 2 2 ? -24.680 7.090 40.951 1.00 11.77 2 ASP B C 1
ATOM 1630 O O . ASP B 2 2 ? -24.709 7.840 39.947 1.00 10.71 2 ASP B O 1
ATOM 1635 N N A ILE B 2 3 ? -23.906 7.321 42.019 0.70 8.89 3 ILE B N 1
ATOM 1636 N N B ILE B 2 3 ? -23.905 7.340 42.021 0.30 9.09 3 ILE B N 1
ATOM 1637 C CA A ILE B 2 3 ? -23.042 8.489 42.084 0.70 9.07 3 ILE B CA 1
ATOM 1638 C CA B ILE B 2 3 ? -23.022 8.505 42.107 0.30 9.29 3 ILE B CA 1
ATOM 1639 C C A ILE B 2 3 ? -22.089 8.621 40.908 0.70 9.93 3 ILE B C 1
ATOM 1640 C C B ILE B 2 3 ? -22.030 8.616 40.943 0.30 11.68 3 ILE B C 1
ATOM 1641 O O A ILE B 2 3 ? -21.634 9.720 40.621 0.70 10.86 3 ILE B O 1
ATOM 1642 O O B ILE B 2 3 ? -21.540 9.710 40.659 0.30 11.52 3 ILE B O 1
ATOM 1651 N N . ASN B 2 4 ? -21.727 7.490 40.289 1.00 8.83 4 ASN B N 1
ATOM 1652 C CA . ASN B 2 4 ? -20.762 7.483 39.212 1.00 7.61 4 ASN B CA 1
ATOM 1653 C C . ASN B 2 4 ? -21.413 7.302 37.861 1.00 9.23 4 ASN B C 1
ATOM 1654 O O . ASN B 2 4 ? -20.732 6.913 36.913 1.00 8.97 4 ASN B O 1
ATOM 1659 N N . ASN B 2 5 ? -22.700 7.669 37.740 1.00 9.40 5 ASN B N 1
ATOM 1660 C CA . ASN B 2 5 ? -23.409 7.597 36.465 1.00 9.32 5 ASN B CA 1
ATOM 1661 C C . ASN B 2 5 ? -23.526 6.188 35.939 1.00 10.67 5 ASN B C 1
ATOM 1662 O O . ASN B 2 5 ? -23.601 5.982 34.716 1.00 10.68 5 ASN B O 1
ATOM 1667 N N . ASN B 2 6 ? -23.612 5.198 36.831 1.00 9.68 6 ASN B N 1
ATOM 1668 C CA . ASN B 2 6 ? -23.765 3.794 36.461 1.00 9.61 6 ASN B CA 1
ATOM 1669 C C . ASN B 2 6 ? -25.082 3.313 37.025 1.00 12.64 6 ASN B C 1
ATOM 1670 O O . ASN B 2 6 ? -25.309 3.470 38.208 1.00 12.21 6 ASN B O 1
ATOM 1680 N N . ARG C 1 32 ? 4.131 19.017 63.415 1.00 47.80 32 ARG C N 1
ATOM 1681 C CA . ARG C 1 32 ? 4.638 17.907 64.232 1.00 45.69 32 ARG C CA 1
ATOM 1682 C C . ARG C 1 32 ? 6.173 17.904 64.377 1.00 47.51 32 ARG C C 1
ATOM 1683 O O . ARG C 1 32 ? 6.674 17.528 65.440 1.00 46.15 32 ARG C O 1
ATOM 1691 N N . LEU C 1 33 ? 6.915 18.331 63.331 1.00 43.08 33 LEU C N 1
ATOM 1692 C CA . LEU C 1 33 ? 8.378 18.412 63.409 1.00 40.70 33 LEU C CA 1
ATOM 1693 C C . LEU C 1 33 ? 8.786 19.556 64.342 1.00 47.60 33 LEU C C 1
ATOM 1694 O O . LEU C 1 33 ? 9.667 19.367 65.179 1.00 45.60 33 LEU C O 1
ATOM 1699 N N . ASP C 1 34 ? 8.127 20.734 64.215 1.00 47.46 34 ASP C N 1
ATOM 1700 C CA . ASP C 1 34 ? 8.421 21.873 65.090 1.00 49.18 34 ASP C CA 1
ATOM 1701 C C . ASP C 1 34 ? 8.064 21.571 66.551 1.00 52.95 34 ASP C C 1
ATOM 1702 O O . ASP C 1 34 ? 8.799 21.988 67.449 1.00 53.44 34 ASP C O 1
ATOM 1707 N N . GLN C 1 35 ? 6.990 20.770 66.772 1.00 48.50 35 GLN C N 1
ATOM 1708 C CA . GLN C 1 35 ? 6.519 20.292 68.077 1.00 48.12 35 GLN C CA 1
ATOM 1709 C C . GLN C 1 35 ? 7.606 19.402 68.705 1.00 46.57 35 GLN C C 1
ATOM 1710 O O . GLN C 1 35 ? 7.903 19.524 69.898 1.00 45.72 35 GLN C O 1
ATOM 1716 N N . LEU C 1 36 ? 8.204 18.525 67.888 1.00 41.19 36 LEU C N 1
ATOM 1717 C CA . LEU C 1 36 ? 9.267 17.617 68.317 1.00 38.58 36 LEU C CA 1
ATOM 1718 C C . LEU C 1 36 ? 10.540 18.394 68.716 1.00 42.19 36 LEU C C 1
ATOM 1719 O O . LEU C 1 36 ? 11.072 18.154 69.795 1.00 40.86 36 LEU C O 1
ATOM 1724 N N . LEU C 1 37 ? 11.021 19.308 67.844 1.00 40.26 37 LEU C N 1
ATOM 1725 C CA . LEU C 1 37 ? 12.232 20.107 68.072 1.00 39.94 37 LEU C CA 1
ATOM 1726 C C . LEU C 1 37 ? 12.141 21.121 69.214 1.00 45.46 37 LEU C C 1
ATOM 1727 O O . LEU C 1 37 ? 13.174 21.507 69.761 1.00 44.80 37 LEU C O 1
ATOM 1732 N N . ASP C 1 38 ? 10.930 21.589 69.547 1.00 44.73 38 ASP C N 1
ATOM 1733 C CA . ASP C 1 38 ? 10.761 22.570 70.622 1.00 46.06 38 ASP C CA 1
ATOM 1734 C C . ASP C 1 38 ? 10.717 21.927 72.017 1.00 50.28 38 ASP C C 1
ATOM 1735 O O . ASP C 1 38 ? 10.834 22.644 73.016 1.00 50.99 38 ASP C O 1
ATOM 1740 N N . MET C 1 39 ? 10.579 20.579 72.082 1.00 46.19 39 MET C N 1
ATOM 1741 C CA . MET C 1 39 ? 10.592 19.792 73.325 1.00 45.69 39 MET C CA 1
ATOM 1742 C C . MET C 1 39 ? 11.991 19.851 73.929 1.00 46.47 39 MET C C 1
ATOM 1743 O O . MET C 1 39 ? 12.968 19.903 73.165 1.00 44.88 39 MET C O 1
ATOM 1748 N N . PRO C 1 40 ? 12.140 19.731 75.272 1.00 42.75 40 PRO C N 1
ATOM 1749 C CA . PRO C 1 40 ? 13.494 19.638 75.846 1.00 40.92 40 PRO C CA 1
ATOM 1750 C C . PRO C 1 40 ? 14.180 18.392 75.266 1.00 41.14 40 PRO C C 1
ATOM 1751 O O . PRO C 1 40 ? 13.545 17.331 75.185 1.00 38.33 40 PRO C O 1
ATOM 1755 N N . ALA C 1 41 ? 15.411 18.543 74.745 1.00 38.46 41 ALA C N 1
ATOM 1756 C CA . ALA C 1 41 ? 16.110 17.405 74.126 1.00 36.70 41 ALA C CA 1
ATOM 1757 C C . ALA C 1 41 ? 16.235 16.246 75.110 1.00 37.74 41 ALA C C 1
ATOM 1758 O O . ALA C 1 41 ? 16.426 16.480 76.306 1.00 37.67 41 ALA C O 1
ATOM 1760 N N . ALA C 1 42 ? 16.055 15.007 74.615 1.00 32.73 42 ALA C N 1
ATOM 1761 C CA . ALA C 1 42 ? 16.145 13.778 75.404 1.00 31.37 42 ALA C CA 1
ATOM 1762 C C . ALA C 1 42 ? 17.463 13.687 76.160 1.00 31.92 42 ALA C C 1
ATOM 1763 O O . ALA C 1 42 ? 18.509 14.089 75.640 1.00 30.43 42 ALA C O 1
ATOM 1765 N N . GLY C 1 43 ? 17.382 13.176 77.388 1.00 28.05 43 GLY C N 1
ATOM 1766 C CA . GLY C 1 43 ? 18.515 13.010 78.282 1.00 28.48 43 GLY C CA 1
ATOM 1767 C C . GLY C 1 43 ? 19.458 11.923 77.834 1.00 28.55 43 GLY C C 1
ATOM 1768 O O . GLY C 1 43 ? 19.148 11.154 76.917 1.00 26.48 43 GLY C O 1
ATOM 1769 N N . LEU C 1 44 ? 20.599 11.807 78.538 1.00 26.96 44 LEU C N 1
ATOM 1770 C CA . LEU C 1 44 ? 21.623 10.846 78.164 1.00 25.57 44 LEU C CA 1
ATOM 1771 C C . LEU C 1 44 ? 21.156 9.375 78.187 1.00 26.07 44 LEU C C 1
ATOM 1772 O O . LEU C 1 44 ? 21.592 8.619 77.320 1.00 22.84 44 LEU C O 1
ATOM 1777 N N . ALA C 1 45 ? 20.276 8.969 79.118 1.00 24.26 45 ALA C N 1
ATOM 1778 C CA . ALA C 1 45 ? 19.824 7.569 79.139 1.00 24.19 45 ALA C CA 1
ATOM 1779 C C . ALA C 1 45 ? 19.043 7.245 77.855 1.00 26.16 45 ALA C C 1
ATOM 1780 O O . ALA C 1 45 ? 19.220 6.164 77.284 1.00 23.74 45 ALA C O 1
ATOM 1782 N N . VAL C 1 46 ? 18.210 8.196 77.397 1.00 24.50 46 VAL C N 1
ATOM 1783 C CA . VAL C 1 46 ? 17.432 8.000 76.183 1.00 23.69 46 VAL C CA 1
ATOM 1784 C C . VAL C 1 46 ? 18.396 7.990 74.998 1.00 24.18 46 VAL C C 1
ATOM 1785 O O . VAL C 1 46 ? 18.287 7.114 74.145 1.00 23.69 46 VAL C O 1
ATOM 1789 N N . GLN C 1 47 ? 19.356 8.921 74.969 1.00 21.68 47 GLN C N 1
ATOM 1790 C CA . GLN C 1 47 ? 20.368 8.943 73.888 1.00 20.52 47 GLN C CA 1
ATOM 1791 C C . GLN C 1 47 ? 21.109 7.595 73.782 1.00 21.58 47 GLN C C 1
ATOM 1792 O O . GLN C 1 47 ? 21.329 7.086 72.675 1.00 19.90 47 GLN C O 1
ATOM 1798 N N . LEU C 1 48 ? 21.483 7.016 74.941 1.00 20.27 48 LEU C N 1
ATOM 1799 C CA . LEU C 1 48 ? 22.177 5.735 75.004 1.00 19.18 48 LEU C CA 1
ATOM 1800 C C . LEU C 1 48 ? 21.325 4.592 74.460 1.00 22.75 48 LEU C C 1
ATOM 1801 O O . LEU C 1 48 ? 21.840 3.755 73.721 1.00 21.54 48 LEU C O 1
ATOM 1806 N N . ARG C 1 49 ? 20.007 4.579 74.789 1.00 21.18 49 ARG C N 1
ATOM 1807 C CA . ARG C 1 49 ? 19.121 3.531 74.287 1.00 21.31 49 ARG C CA 1
ATOM 1808 C C . ARG C 1 49 ? 19.042 3.578 72.769 1.00 21.99 49 ARG C C 1
ATOM 1809 O O . ARG C 1 49 ? 18.856 2.548 72.142 1.00 21.40 49 ARG C O 1
ATOM 1817 N N . HIS C 1 50 ? 19.145 4.779 72.188 1.00 19.95 50 HIS C N 1
ATOM 1818 C CA . HIS C 1 50 ? 19.026 4.963 70.738 1.00 18.85 50 HIS C CA 1
ATOM 1819 C C . HIS C 1 50 ? 20.360 5.063 69.985 1.00 21.35 50 HIS C C 1
ATOM 1820 O O . HIS C 1 50 ? 20.396 5.303 68.774 1.00 18.59 50 HIS C O 1
ATOM 1827 N N . ALA C 1 51 ? 21.474 4.914 70.717 1.00 17.36 51 ALA C N 1
ATOM 1828 C CA . ALA C 1 51 ? 22.792 5.039 70.125 1.00 16.05 51 ALA C CA 1
ATOM 1829 C C . ALA C 1 51 ? 23.179 3.882 69.226 1.00 18.39 51 ALA C C 1
ATOM 1830 O O . ALA C 1 51 ? 22.463 2.875 69.100 1.00 17.08 51 ALA C O 1
ATOM 1832 N N . TRP C 1 52 ? 24.369 4.002 68.621 1.00 16.03 52 TRP C N 1
ATOM 1833 C CA . TRP C 1 52 ? 24.909 2.942 67.800 1.00 15.36 52 TRP C CA 1
ATOM 1834 C C . TRP C 1 52 ? 24.900 1.655 68.570 1.00 16.41 52 TRP C C 1
ATOM 1835 O O . TRP C 1 52 ? 25.194 1.638 69.768 1.00 17.22 52 TRP C O 1
ATOM 1846 N N . ASN C 1 53 ? 24.585 0.566 67.874 1.00 16.20 53 ASN C N 1
ATOM 1847 C CA . ASN C 1 53 ? 24.535 -0.767 68.467 1.00 16.20 53 ASN C CA 1
ATOM 1848 C C . ASN C 1 53 ? 25.861 -1.520 68.336 1.00 17.19 53 ASN C C 1
ATOM 1849 O O . ASN C 1 53 ? 26.221 -1.926 67.227 1.00 15.49 53 ASN C O 1
ATOM 1854 N N . PRO C 1 54 ? 26.571 -1.811 69.457 1.00 16.10 54 PRO C N 1
ATOM 1855 C CA . PRO C 1 54 ? 27.806 -2.613 69.352 1.00 16.13 54 PRO C CA 1
ATOM 1856 C C . PRO C 1 54 ? 27.560 -4.016 68.800 1.00 19.10 54 PRO C C 1
ATOM 1857 O O . PRO C 1 54 ? 28.494 -4.638 68.303 1.00 18.99 54 PRO C O 1
ATOM 1861 N N . GLU C 1 55 ? 26.300 -4.492 68.859 1.00 17.45 55 GLU C N 1
ATOM 1862 C CA . GLU C 1 55 ? 25.961 -5.826 68.371 1.00 17.69 55 GLU C CA 1
ATOM 1863 C C . GLU C 1 55 ? 25.447 -5.844 66.931 1.00 19.82 55 GLU C C 1
ATOM 1864 O O . GLU C 1 55 ? 25.017 -6.903 66.463 1.00 20.90 55 GLU C O 1
ATOM 1870 N N . ASP C 1 56 ? 25.455 -4.692 66.228 1.00 16.71 56 ASP C N 1
ATOM 1871 C CA . ASP C 1 56 ? 24.889 -4.655 64.888 1.00 16.55 56 ASP C CA 1
ATOM 1872 C C . ASP C 1 56 ? 25.705 -3.711 64.043 1.00 17.09 56 ASP C C 1
ATOM 1873 O O . ASP C 1 56 ? 25.307 -2.582 63.773 1.00 16.33 56 ASP C O 1
ATOM 1878 N N . ARG C 1 57 ? 26.900 -4.173 63.703 1.00 15.33 57 ARG C N 1
ATOM 1879 C CA . ARG C 1 57 ? 27.889 -3.347 63.049 1.00 15.19 57 ARG C CA 1
ATOM 1880 C C . ARG C 1 57 ? 28.780 -4.164 62.154 1.00 16.51 57 ARG C C 1
ATOM 1881 O O . ARG C 1 57 ? 28.908 -5.377 62.342 1.00 15.39 57 ARG C O 1
ATOM 1889 N N . SER C 1 58 ? 29.483 -3.482 61.238 1.00 13.85 58 SER C N 1
ATOM 1890 C CA . SER C 1 58 ? 30.550 -4.110 60.514 1.00 13.63 58 SER C CA 1
ATOM 1891 C C . SER C 1 58 ? 31.610 -4.455 61.603 1.00 15.83 58 SER C C 1
ATOM 1892 O O . SER C 1 58 ? 31.766 -3.732 62.598 1.00 14.56 58 SER C O 1
ATOM 1895 N N . LEU C 1 59 ? 32.388 -5.482 61.354 1.00 17.57 59 LEU C N 1
ATOM 1896 C CA . LEU C 1 59 ? 33.485 -5.886 62.250 1.00 20.40 59 LEU C CA 1
ATOM 1897 C C . LEU C 1 59 ? 34.634 -4.838 62.237 1.00 19.02 59 LEU C C 1
ATOM 1898 O O . LEU C 1 59 ? 35.483 -4.825 63.131 1.00 17.55 59 LEU C O 1
ATOM 1903 N N . ASN C 1 60 ? 34.626 -3.925 61.247 1.00 14.39 60 ASN C N 1
ATOM 1904 C CA . ASN C 1 60 ? 35.658 -2.913 61.118 1.00 13.64 60 ASN C CA 1
ATOM 1905 C C . ASN C 1 60 ? 35.357 -1.621 61.844 1.00 16.44 60 ASN C C 1
ATOM 1906 O O . ASN C 1 60 ? 36.150 -0.684 61.762 1.00 14.63 60 ASN C O 1
ATOM 1911 N N . VAL C 1 61 ? 34.250 -1.572 62.601 1.00 13.29 61 VAL C N 1
ATOM 1912 C CA . VAL C 1 61 ? 33.937 -0.402 63.430 1.00 13.75 61 VAL C CA 1
ATOM 1913 C C . VAL C 1 61 ? 33.737 -0.851 64.860 1.00 15.16 61 VAL C C 1
ATOM 1914 O O . VAL C 1 61 ? 33.461 -2.017 65.097 1.00 15.78 61 VAL C O 1
ATOM 1918 N N . PHE C 1 62 ? 33.911 0.050 65.817 1.00 12.87 62 PHE C N 1
ATOM 1919 C CA . PHE C 1 62 ? 33.598 -0.250 67.206 1.00 12.42 62 PHE C CA 1
ATOM 1920 C C . PHE C 1 62 ? 32.968 0.968 67.828 1.00 14.75 62 PHE C C 1
ATOM 1921 O O . PHE C 1 62 ? 33.282 2.101 67.439 1.00 14.04 62 PHE C O 1
ATOM 1929 N N . VAL C 1 63 ? 32.134 0.743 68.820 1.00 13.65 63 VAL C N 1
ATOM 1930 C CA . VAL C 1 63 ? 31.519 1.851 69.537 1.00 13.90 63 VAL C CA 1
ATOM 1931 C C . VAL C 1 63 ? 32.463 2.222 70.681 1.00 16.29 63 VAL C C 1
ATOM 1932 O O . VAL C 1 63 ? 32.875 1.348 71.428 1.00 16.27 63 VAL C O 1
ATOM 1936 N N . LYS C 1 64 ? 32.835 3.500 70.783 1.00 13.96 64 LYS C N 1
ATOM 1937 C CA . LYS C 1 64 ? 33.761 3.985 71.813 1.00 13.81 64 LYS C CA 1
ATOM 1938 C C . LYS C 1 64 ? 33.205 3.753 73.230 1.00 18.25 64 LYS C C 1
ATOM 1939 O O . LYS C 1 64 ? 31.994 3.869 73.425 1.00 19.77 64 LYS C O 1
ATOM 1945 N N . ASP C 1 65 ? 34.070 3.399 74.181 1.00 15.21 65 ASP C N 1
ATOM 1946 C CA . ASP C 1 65 ? 33.546 3.196 75.528 1.00 15.21 65 ASP C CA 1
ATOM 1947 C C . ASP C 1 65 ? 33.440 4.519 76.290 1.00 19.56 65 ASP C C 1
ATOM 1948 O O . ASP C 1 65 ? 32.548 4.649 77.129 1.00 21.78 65 ASP C O 1
ATOM 1953 N N . ASP C 1 66 ? 34.334 5.488 76.028 1.00 17.57 66 ASP C N 1
ATOM 1954 C CA . ASP C 1 66 ? 34.286 6.765 76.741 1.00 17.79 66 ASP C CA 1
ATOM 1955 C C . ASP C 1 66 ? 33.143 7.642 76.224 1.00 20.76 66 ASP C C 1
ATOM 1956 O O . ASP C 1 66 ? 32.524 8.355 77.002 1.00 23.02 66 ASP C O 1
ATOM 1961 N N . ASP C 1 67 ? 32.779 7.499 74.951 1.00 16.82 67 ASP C N 1
ATOM 1962 C CA . ASP C 1 67 ? 31.646 8.233 74.381 1.00 15.98 67 ASP C CA 1
ATOM 1963 C C . ASP C 1 67 ? 30.865 7.205 73.549 1.00 16.54 67 ASP C C 1
ATOM 1964 O O . ASP C 1 67 ? 31.143 7.012 72.365 1.00 15.52 67 ASP C O 1
ATOM 1969 N N . ARG C 1 68 ? 29.907 6.537 74.190 1.00 14.00 68 ARG C N 1
ATOM 1970 C CA . ARG C 1 68 ? 29.115 5.460 73.587 1.00 14.00 68 ARG C CA 1
ATOM 1971 C C . ARG C 1 68 ? 28.137 5.980 72.527 1.00 16.58 68 ARG C C 1
ATOM 1972 O O . ARG C 1 68 ? 27.446 5.187 71.897 1.00 16.87 68 ARG C O 1
ATOM 1980 N N . LEU C 1 69 ? 28.143 7.285 72.259 1.00 13.92 69 LEU C N 1
ATOM 1981 C CA . LEU C 1 69 ? 27.312 7.818 71.162 1.00 14.07 69 LEU C CA 1
ATOM 1982 C C . LEU C 1 69 ? 28.111 7.891 69.861 1.00 14.70 69 LEU C C 1
ATOM 1983 O O . LEU C 1 69 ? 27.570 8.247 68.799 1.00 14.01 69 LEU C O 1
ATOM 1988 N N . THR C 1 70 ? 29.395 7.514 69.935 1.00 13.20 70 THR C N 1
ATOM 1989 C CA . THR C 1 70 ? 30.274 7.639 68.792 1.00 12.58 70 THR C CA 1
ATOM 1990 C C . THR C 1 70 ? 30.948 6.321 68.442 1.00 14.46 70 THR C C 1
ATOM 1991 O O . THR C 1 70 ? 31.460 5.648 69.336 1.00 14.84 70 THR C O 1
ATOM 1995 N N . PHE C 1 71 ? 31.039 6.008 67.128 1.00 12.26 71 PHE C N 1
ATOM 1996 C CA . PHE C 1 71 ? 31.821 4.839 66.742 1.00 12.12 71 PHE C CA 1
ATOM 1997 C C . PHE C 1 71 ? 33.096 5.308 66.087 1.00 13.98 71 PHE C C 1
ATOM 1998 O O . PHE C 1 71 ? 33.169 6.455 65.641 1.00 13.85 71 PHE C O 1
ATOM 2006 N N . HIS C 1 72 ? 34.063 4.410 65.985 1.00 12.60 72 HIS C N 1
ATOM 2007 C CA . HIS C 1 72 ? 35.351 4.658 65.366 1.00 12.26 72 HIS C CA 1
ATOM 2008 C C . HIS C 1 72 ? 35.552 3.579 64.293 1.00 13.25 72 HIS C C 1
ATOM 2009 O O . HIS C 1 72 ? 35.351 2.390 64.574 1.00 13.33 72 HIS C O 1
ATOM 2016 N N . ARG C 1 73 ? 35.936 3.979 63.077 1.00 10.31 73 ARG C N 1
ATOM 2017 C CA . ARG C 1 73 ? 36.226 2.988 62.027 1.00 10.68 73 ARG C CA 1
ATOM 2018 C C . ARG C 1 73 ? 37.700 2.643 61.967 1.00 13.28 73 ARG C C 1
ATOM 2019 O O . ARG C 1 73 ? 38.514 3.539 61.805 1.00 12.43 73 ARG C O 1
ATOM 2027 N N . HIS C 1 74 ? 38.043 1.343 62.076 1.00 11.53 74 HIS C N 1
ATOM 2028 C CA . HIS C 1 74 ? 39.428 0.872 61.926 1.00 11.74 74 HIS C CA 1
ATOM 2029 C C . HIS C 1 74 ? 39.898 1.208 60.510 1.00 13.80 74 HIS C C 1
ATOM 2030 O O . HIS C 1 74 ? 39.065 1.244 59.570 1.00 13.24 74 HIS C O 1
ATOM 2037 N N . PRO C 1 75 ? 41.201 1.511 60.339 1.00 11.99 75 PRO C N 1
ATOM 2038 C CA . PRO C 1 75 ? 41.702 1.954 59.018 1.00 11.92 75 PRO C CA 1
ATOM 2039 C C . PRO C 1 75 ? 41.918 0.817 58.012 1.00 13.97 75 PRO C C 1
ATOM 2040 O O . PRO C 1 75 ? 43.033 0.582 57.533 1.00 15.11 75 PRO C O 1
ATOM 2044 N N . VAL C 1 76 ? 40.832 0.106 57.694 1.00 12.48 76 VAL C N 1
ATOM 2045 C CA . VAL C 1 76 ? 40.867 -1.052 56.790 1.00 12.11 76 VAL C CA 1
ATOM 2046 C C . VAL C 1 76 ? 40.800 -0.608 55.335 1.00 13.21 76 VAL C C 1
ATOM 2047 O O . VAL C 1 76 ? 39.872 0.120 54.930 1.00 12.27 76 VAL C O 1
ATOM 2051 N N . ALA C 1 77 ? 41.781 -1.022 54.517 1.00 12.98 77 ALA C N 1
ATOM 2052 C CA . ALA C 1 77 ? 41.794 -0.649 53.090 1.00 12.80 77 ALA C CA 1
ATOM 2053 C C . ALA C 1 77 ? 40.675 -1.345 52.314 1.00 13.67 77 ALA C C 1
ATOM 2054 O O . ALA C 1 77 ? 40.354 -2.517 52.566 1.00 13.84 77 ALA C O 1
ATOM 2056 N N . GLN C 1 78 ? 40.142 -0.657 51.301 1.00 11.01 78 GLN C N 1
ATOM 2057 C CA . GLN C 1 78 ? 39.184 -1.233 50.369 1.00 10.92 78 GLN C CA 1
ATOM 2058 C C . GLN C 1 78 ? 38.003 -1.875 51.069 1.00 11.98 78 GLN C C 1
ATOM 2059 O O . GLN C 1 78 ? 37.671 -3.029 50.834 1.00 11.78 78 GLN C O 1
ATOM 2065 N N . SER C 1 79 ? 37.387 -1.115 51.958 1.00 10.26 79 SER C N 1
ATOM 2066 C CA . SER C 1 79 ? 36.293 -1.600 52.767 1.00 9.87 79 SER C CA 1
ATOM 2067 C C . SER C 1 79 ? 35.327 -0.435 53.039 1.00 12.16 79 SER C C 1
ATOM 2068 O O . SER C 1 79 ? 35.777 0.696 53.278 1.00 10.01 79 SER C O 1
ATOM 2071 N N . THR C 1 80 ? 34.015 -0.712 52.979 1.00 10.12 80 THR C N 1
ATOM 2072 C CA . THR C 1 80 ? 32.974 0.258 53.339 1.00 9.80 80 THR C CA 1
ATOM 2073 C C . THR C 1 80 ? 32.213 -0.366 54.484 1.00 12.01 80 THR C C 1
ATOM 2074 O O . THR C 1 80 ? 31.899 -1.565 54.432 1.00 11.89 80 THR C O 1
ATOM 2078 N N . ASP C 1 81 ? 31.997 0.410 55.555 1.00 9.56 81 ASP C N 1
ATOM 2079 C CA . ASP C 1 81 ? 31.533 -0.163 56.806 1.00 10.24 81 ASP C CA 1
ATOM 2080 C C . ASP C 1 81 ? 30.430 0.652 57.424 1.00 12.32 81 ASP C C 1
ATOM 2081 O O . ASP C 1 81 ? 30.518 1.882 57.528 1.00 11.21 81 ASP C O 1
ATOM 2086 N N . GLY C 1 82 ? 29.393 -0.046 57.812 1.00 13.32 82 GLY C N 1
ATOM 2087 C CA . GLY C 1 82 ? 28.240 0.577 58.429 1.00 13.87 82 GLY C CA 1
ATOM 2088 C C . GLY C 1 82 ? 27.914 0.044 59.805 1.00 14.31 82 GLY C C 1
ATOM 2089 O O . GLY C 1 82 ? 28.558 -0.876 60.318 1.00 12.56 82 GLY C O 1
ATOM 2090 N N . ILE C 1 83 ? 26.928 0.688 60.427 1.00 12.68 83 ILE C N 1
ATOM 2091 C CA . ILE C 1 83 ? 26.462 0.322 61.748 1.00 12.89 83 ILE C CA 1
ATOM 2092 C C . ILE C 1 83 ? 25.066 0.876 61.875 1.00 14.15 83 ILE C C 1
ATOM 2093 O O . ILE C 1 83 ? 24.770 1.962 61.346 1.00 13.00 83 ILE C O 1
ATOM 2098 N N . ARG C 1 84 ? 24.213 0.119 62.579 1.00 14.21 84 ARG C N 1
ATOM 2099 C CA . ARG C 1 84 ? 22.859 0.528 62.849 1.00 14.51 84 ARG C CA 1
ATOM 2100 C C . ARG C 1 84 ? 22.690 0.984 64.292 1.00 15.61 84 ARG C C 1
ATOM 2101 O O . ARG C 1 84 ? 23.382 0.517 65.203 1.00 16.08 84 ARG C O 1
ATOM 2109 N N . GLY C 1 85 ? 21.719 1.858 64.475 1.00 14.77 85 GLY C N 1
ATOM 2110 C CA . GLY C 1 85 ? 21.294 2.273 65.809 1.00 15.32 85 GLY C CA 1
ATOM 2111 C C . GLY C 1 85 ? 20.646 1.084 66.496 1.00 19.93 85 GLY C C 1
ATOM 2112 O O . GLY C 1 85 ? 20.203 0.109 65.847 1.00 18.62 85 GLY C O 1
ATOM 2113 N N . LYS C 1 86 ? 20.535 1.171 67.822 1.00 17.68 86 LYS C N 1
ATOM 2114 C CA . LYS C 1 86 ? 19.897 0.113 68.615 1.00 17.84 86 LYS C CA 1
ATOM 2115 C C . LYS C 1 86 ? 18.404 -0.039 68.338 1.00 22.51 86 LYS C C 1
ATOM 2116 O O . LYS C 1 86 ? 17.860 -1.129 68.530 1.00 22.97 86 LYS C O 1
ATOM 2122 N N . VAL C 1 87 ? 17.734 1.076 68.013 1.00 20.16 87 VAL C N 1
ATOM 2123 C CA . VAL C 1 87 ? 16.283 1.096 67.868 1.00 21.56 87 VAL C CA 1
ATOM 2124 C C . VAL C 1 87 ? 15.852 1.111 66.398 1.00 23.98 87 VAL C C 1
ATOM 2125 O O . VAL C 1 87 ? 16.259 1.989 65.631 1.00 21.84 87 VAL C O 1
ATOM 2129 N N . GLY C 1 88 ? 14.984 0.154 66.059 1.00 24.14 88 GLY C N 1
ATOM 2130 C CA . GLY C 1 88 ? 14.341 0.051 64.752 1.00 23.09 88 GLY C CA 1
ATOM 2131 C C . GLY C 1 88 ? 12.935 0.587 64.917 1.00 27.33 88 GLY C C 1
ATOM 2132 O O . GLY C 1 88 ? 12.150 0.040 65.708 1.00 29.32 88 GLY C O 1
ATOM 2133 N N . HIS C 1 89 ? 12.637 1.707 64.232 1.00 24.41 89 HIS C N 1
ATOM 2134 C CA . HIS C 1 89 ? 11.362 2.429 64.341 1.00 25.80 89 HIS C CA 1
ATOM 2135 C C . HIS C 1 89 ? 10.280 1.842 63.409 1.00 30.02 89 HIS C C 1
ATOM 2136 O O . HIS C 1 89 ? 10.527 1.710 62.206 1.00 26.38 89 HIS C O 1
ATOM 2143 N N . ALA C 1 90 ? 9.101 1.471 63.955 1.00 30.37 90 ALA C N 1
ATOM 2144 C CA . ALA C 1 90 ? 7.995 0.916 63.148 1.00 31.20 90 ALA C CA 1
ATOM 2145 C C . ALA C 1 90 ? 6.857 1.926 63.072 1.00 35.99 90 ALA C C 1
ATOM 2146 O O . ALA C 1 90 ? 5.947 1.782 62.237 1.00 36.94 90 ALA C O 1
ATOM 2148 N N . ARG C 1 91 ? 6.899 2.946 63.947 1.00 32.10 91 ARG C N 1
ATOM 2149 C CA . ARG C 1 91 ? 5.878 4.005 64.048 1.00 34.80 91 ARG C CA 1
ATOM 2150 C C . ARG C 1 91 ? 6.437 5.292 64.681 1.00 36.12 91 ARG C C 1
ATOM 2151 O O . ARG C 1 91 ? 7.518 5.268 65.278 1.00 33.26 91 ARG C O 1
ATOM 2159 N N . GLY C 1 92 ? 5.697 6.393 64.534 1.00 34.84 92 GLY C N 1
ATOM 2160 C CA . GLY C 1 92 ? 6.045 7.682 65.132 1.00 34.19 92 GLY C CA 1
ATOM 2161 C C . GLY C 1 92 ? 7.005 8.548 64.339 1.00 35.88 92 GLY C C 1
ATOM 2162 O O . GLY C 1 92 ? 7.556 8.117 63.321 1.00 32.82 92 GLY C O 1
ATOM 2163 N N . LEU C 1 93 ? 7.174 9.802 64.797 1.00 33.17 93 LEU C N 1
ATOM 2164 C CA . LEU C 1 93 ? 8.093 10.766 64.195 1.00 31.79 93 LEU C CA 1
ATOM 2165 C C . LEU C 1 93 ? 9.331 10.776 65.088 1.00 32.64 93 LEU C C 1
ATOM 2166 O O . LEU C 1 93 ? 9.189 10.788 66.311 1.00 32.67 93 LEU C O 1
ATOM 2171 N N . HIS C 1 94 ? 10.520 10.729 64.490 1.00 28.12 94 HIS C N 1
ATOM 2172 C CA . HIS C 1 94 ? 11.786 10.661 65.225 1.00 25.04 94 HIS C CA 1
ATOM 2173 C C . HIS C 1 94 ? 12.827 11.566 64.613 1.00 27.11 94 HIS C C 1
ATOM 2174 O O . HIS C 1 94 ? 12.868 11.700 63.380 1.00 25.19 94 HIS C O 1
ATOM 2181 N N . ALA C 1 95 ? 13.744 12.097 65.437 1.00 24.70 95 ALA C N 1
ATOM 2182 C CA . ALA C 1 95 ? 14.868 12.918 64.975 1.00 24.09 95 ALA C CA 1
ATOM 2183 C C . ALA C 1 95 ? 16.119 12.597 65.756 1.00 25.23 95 ALA C C 1
ATOM 2184 O O . ALA C 1 95 ? 16.079 12.400 66.982 1.00 24.86 95 ALA C O 1
ATOM 2186 N N . TRP C 1 96 ? 17.237 12.562 65.054 1.00 20.74 96 TRP C N 1
ATOM 2187 C CA . TRP C 1 96 ? 18.541 12.373 65.673 1.00 20.61 96 TRP C CA 1
ATOM 2188 C C . TRP C 1 96 ? 19.580 13.238 64.994 1.00 23.23 96 TRP C C 1
ATOM 2189 O O . TRP C 1 96 ? 19.470 13.540 63.802 1.00 21.78 96 TRP C O 1
ATOM 2200 N N . GLN C 1 97 ? 20.582 13.662 65.753 1.00 21.21 97 GLN C N 1
ATOM 2201 C CA . GLN C 1 97 ? 21.677 14.458 65.238 1.00 21.10 97 GLN C CA 1
ATOM 2202 C C . GLN C 1 97 ? 22.832 13.531 64.869 1.00 21.62 97 GLN C C 1
ATOM 2203 O O . GLN C 1 97 ? 23.163 12.620 65.632 1.00 21.22 97 GLN C O 1
ATOM 2209 N N . ILE C 1 98 ? 23.446 13.770 63.706 1.00 17.61 98 ILE C N 1
ATOM 2210 C CA . ILE C 1 98 ? 24.660 13.092 63.284 1.00 16.03 98 ILE C CA 1
ATOM 2211 C C . ILE C 1 98 ? 25.763 14.157 63.274 1.00 20.49 98 ILE C C 1
ATOM 2212 O O . ILE C 1 98 ? 25.580 15.222 62.665 1.00 20.77 98 ILE C O 1
ATOM 2217 N N . ASN C 1 99 ? 26.896 13.873 63.929 1.00 17.47 99 ASN C N 1
ATOM 2218 C CA . ASN C 1 99 ? 28.043 14.756 63.865 1.00 17.58 99 ASN C CA 1
ATOM 2219 C C . ASN C 1 99 ? 29.112 13.926 63.180 1.00 18.35 99 ASN C C 1
ATOM 2220 O O . ASN C 1 99 ? 29.517 12.881 63.700 1.00 16.54 99 ASN C O 1
ATOM 2225 N N . TRP C 1 100 ? 29.551 14.380 62.012 1.00 15.40 100 TRP C N 1
ATOM 2226 C CA . TRP C 1 100 ? 30.529 13.680 61.208 1.00 14.96 100 TRP C CA 1
ATOM 2227 C C . TRP C 1 100 ? 31.556 14.689 60.742 1.00 16.80 100 TRP C C 1
ATOM 2228 O O . TRP C 1 100 ? 31.283 15.378 59.743 1.00 16.29 100 TRP C O 1
ATOM 2239 N N . PRO C 1 101 ? 32.725 14.793 61.416 1.00 16.23 101 PRO C N 1
ATOM 2240 C CA . PRO C 1 101 ? 33.730 15.799 61.012 1.00 16.80 101 PRO C CA 1
ATOM 2241 C C . PRO C 1 101 ? 34.013 15.722 59.519 1.00 18.12 101 PRO C C 1
ATOM 2242 O O . PRO C 1 101 ? 34.244 14.625 58.988 1.00 14.81 101 PRO C O 1
ATOM 2246 N N . ALA C 1 102 ? 33.893 16.882 58.834 1.00 18.92 102 ALA C N 1
ATOM 2247 C CA . ALA C 1 102 ? 34.019 16.963 57.371 1.00 19.07 102 ALA C CA 1
ATOM 2248 C C . ALA C 1 102 ? 35.275 16.311 56.799 1.00 20.01 102 ALA C C 1
ATOM 2249 O O . ALA C 1 102 ? 35.208 15.647 55.766 1.00 19.22 102 ALA C O 1
ATOM 2251 N N . ARG C 1 103 ? 36.424 16.491 57.477 1.00 17.40 103 ARG C N 1
ATOM 2252 C CA . ARG C 1 103 ? 37.698 15.933 57.037 1.00 16.08 103 ARG C CA 1
ATOM 2253 C C . ARG C 1 103 ? 37.816 14.445 57.318 1.00 18.37 103 ARG C C 1
ATOM 2254 O O . ARG C 1 103 ? 38.847 13.855 56.995 1.00 19.28 103 ARG C O 1
ATOM 2262 N N . GLN C 1 104 ? 36.750 13.816 57.876 1.00 14.32 104 GLN C N 1
ATOM 2263 C CA . GLN C 1 104 ? 36.745 12.371 58.145 1.00 13.38 104 GLN C CA 1
ATOM 2264 C C . GLN C 1 104 ? 35.689 11.656 57.308 1.00 13.19 104 GLN C C 1
ATOM 2265 O O . GLN C 1 104 ? 35.238 10.572 57.670 1.00 13.64 104 GLN C O 1
ATOM 2271 N N . ARG C 1 105 ? 35.329 12.241 56.159 1.00 11.96 105 ARG C N 1
ATOM 2272 C CA . ARG C 1 105 ? 34.305 11.677 55.286 1.00 11.43 105 ARG C CA 1
ATOM 2273 C C . ARG C 1 105 ? 34.883 10.850 54.132 1.00 12.97 105 ARG C C 1
ATOM 2274 O O . ARG C 1 105 ? 34.306 9.831 53.756 1.00 12.95 105 ARG C O 1
ATOM 2282 N N . GLY C 1 106 ? 35.999 11.275 53.565 1.00 12.21 106 GLY C N 1
ATOM 2283 C CA . GLY C 1 106 ? 36.573 10.511 52.453 1.00 11.82 106 GLY C CA 1
ATOM 2284 C C . GLY C 1 106 ? 35.697 10.493 51.219 1.00 12.26 106 GLY C C 1
ATOM 2285 O O . GLY C 1 106 ? 34.928 11.428 50.963 1.00 13.45 106 GLY C O 1
ATOM 2286 N N . THR C 1 107 ? 35.815 9.435 50.421 1.00 10.28 107 THR C N 1
ATOM 2287 C CA . THR C 1 107 ? 35.097 9.362 49.168 1.00 9.85 107 THR C CA 1
ATOM 2288 C C . THR C 1 107 ? 33.610 9.058 49.327 1.00 10.94 107 THR C C 1
ATOM 2289 O O . THR C 1 107 ? 32.826 9.459 48.474 1.00 11.26 107 THR C O 1
ATOM 2293 N N . HIS C 1 108 ? 33.218 8.372 50.420 1.00 9.61 108 HIS C N 1
ATOM 2294 C CA . HIS C 1 108 ? 31.850 7.909 50.575 1.00 9.05 108 HIS C CA 1
ATOM 2295 C C . HIS C 1 108 ? 31.398 7.989 52.024 1.00 10.11 108 HIS C C 1
ATOM 2296 O O . HIS C 1 108 ? 31.713 7.111 52.831 1.00 10.94 108 HIS C O 1
ATOM 2303 N N . ALA C 1 109 ? 30.677 9.062 52.349 1.00 10.16 109 ALA C N 1
ATOM 2304 C CA . ALA C 1 109 ? 30.073 9.259 53.667 1.00 9.83 109 ALA C CA 1
ATOM 2305 C C . ALA C 1 109 ? 28.575 9.310 53.406 1.00 12.30 109 ALA C C 1
ATOM 2306 O O . ALA C 1 109 ? 28.122 10.244 52.743 1.00 13.26 109 ALA C O 1
ATOM 2308 N N . VAL C 1 110 ? 27.821 8.291 53.877 1.00 10.32 110 VAL C N 1
ATOM 2309 C CA . VAL C 1 110 ? 26.372 8.202 53.596 1.00 10.20 110 VAL C CA 1
ATOM 2310 C C . VAL C 1 110 ? 25.605 8.111 54.898 1.00 12.51 110 VAL C C 1
ATOM 2311 O O . VAL C 1 110 ? 25.962 7.332 55.794 1.00 13.26 110 VAL C O 1
ATOM 2315 N N . VAL C 1 111 ? 24.544 8.932 55.007 1.00 11.06 111 VAL C N 1
ATOM 2316 C CA . VAL C 1 111 ? 23.729 8.991 56.228 1.00 11.64 111 VAL C CA 1
ATOM 2317 C C . VAL C 1 111 ? 22.280 8.635 55.839 1.00 14.75 111 VAL C C 1
ATOM 2318 O O . VAL C 1 111 ? 21.757 9.179 54.864 1.00 13.39 111 VAL C O 1
ATOM 2322 N N . GLY C 1 112 ? 21.610 7.812 56.636 1.00 14.27 112 GLY C N 1
ATOM 2323 C CA . GLY C 1 112 ? 20.194 7.574 56.351 1.00 14.30 112 GLY C CA 1
ATOM 2324 C C . GLY C 1 112 ? 19.574 6.567 57.280 1.00 15.78 112 GLY C C 1
ATOM 2325 O O . GLY C 1 112 ? 19.840 6.608 58.480 1.00 16.08 112 GLY C O 1
ATOM 2326 N N . VAL C 1 113 ? 18.721 5.671 56.718 1.00 15.97 113 VAL C N 1
ATOM 2327 C CA . VAL C 1 113 ? 18.030 4.615 57.458 1.00 16.62 113 VAL C CA 1
ATOM 2328 C C . VAL C 1 113 ? 18.144 3.301 56.706 1.00 18.39 113 VAL C C 1
ATOM 2329 O O . VAL C 1 113 ? 18.363 3.297 55.473 1.00 16.67 113 VAL C O 1
ATOM 2333 N N . ALA C 1 114 ? 17.919 2.189 57.423 1.00 16.11 114 ALA C N 1
ATOM 2334 C CA . ALA C 1 114 ? 18.023 0.858 56.860 1.00 17.40 114 ALA C CA 1
ATOM 2335 C C . ALA C 1 114 ? 17.119 -0.129 57.553 1.00 22.38 114 ALA C C 1
ATOM 2336 O O . ALA C 1 114 ? 16.819 -0.013 58.759 1.00 20.76 114 ALA C O 1
ATOM 2338 N N . THR C 1 115 ? 16.757 -1.174 56.806 1.00 20.30 115 THR C N 1
ATOM 2339 C CA . THR C 1 115 ? 16.079 -2.291 57.420 1.00 21.99 115 THR C CA 1
ATOM 2340 C C . THR C 1 115 ? 17.171 -3.123 58.119 1.00 23.71 115 THR C C 1
ATOM 2341 O O . THR C 1 115 ? 18.375 -2.866 57.950 1.00 20.24 115 THR C O 1
ATOM 2345 N N . ALA C 1 116 ? 16.757 -4.125 58.913 1.00 21.95 116 ALA C N 1
ATOM 2346 C CA . ALA C 1 116 ? 17.701 -5.019 59.562 1.00 20.58 116 ALA C CA 1
ATOM 2347 C C . ALA C 1 116 ? 18.443 -5.918 58.559 1.00 23.99 116 ALA C C 1
ATOM 2348 O O . ALA C 1 116 ? 19.437 -6.530 58.937 1.00 24.97 116 ALA C O 1
ATOM 2350 N N . ARG C 1 117 ? 17.963 -6.003 57.298 1.00 22.93 117 ARG C N 1
ATOM 2351 C CA . ARG C 1 117 ? 18.554 -6.872 56.286 1.00 23.64 117 ARG C CA 1
ATOM 2352 C C . ARG C 1 117 ? 19.652 -6.179 55.502 1.00 25.23 117 ARG C C 1
ATOM 2353 O O . ARG C 1 117 ? 20.440 -6.848 54.831 1.00 26.08 117 ARG C O 1
ATOM 2361 N N . ALA C 1 118 ? 19.721 -4.839 55.597 1.00 20.45 118 ALA C N 1
ATOM 2362 C CA . ALA C 1 118 ? 20.731 -4.070 54.863 1.00 19.24 118 ALA C CA 1
ATOM 2363 C C . ALA C 1 118 ? 22.159 -4.517 55.212 1.00 22.05 118 ALA C C 1
ATOM 2364 O O . ALA C 1 118 ? 22.472 -4.640 56.395 1.00 19.98 118 ALA C O 1
ATOM 2366 N N . PRO C 1 119 ? 23.020 -4.788 54.212 1.00 18.31 119 PRO C N 1
ATOM 2367 C CA . PRO C 1 119 ? 24.400 -5.193 54.520 1.00 18.48 119 PRO C CA 1
ATOM 2368 C C . PRO C 1 119 ? 25.168 -4.035 55.140 1.00 17.76 119 PRO C C 1
ATOM 2369 O O . PRO C 1 119 ? 24.975 -2.879 54.763 1.00 17.27 119 PRO C O 1
ATOM 2373 N N . LEU C 1 120 ? 26.022 -4.355 56.105 1.00 14.86 120 LEU C N 1
ATOM 2374 C CA . LEU C 1 120 ? 26.805 -3.348 56.814 1.00 14.47 120 LEU C CA 1
ATOM 2375 C C . LEU C 1 120 ? 28.266 -3.371 56.396 1.00 15.10 120 LEU C C 1
ATOM 2376 O O . LEU C 1 120 ? 29.079 -2.644 56.964 1.00 13.83 120 LEU C O 1
ATOM 2381 N N . HIS C 1 121 ? 28.583 -4.089 55.313 1.00 15.09 121 HIS C N 1
ATOM 2382 C CA . HIS C 1 121 ? 29.964 -4.086 54.824 1.00 15.28 121 HIS C CA 1
ATOM 2383 C C . HIS C 1 121 ? 29.954 -4.339 53.342 1.00 17.61 121 HIS C C 1
ATOM 2384 O O . HIS C 1 121 ? 29.115 -5.092 52.840 1.00 18.94 121 HIS C O 1
ATOM 2391 N N . SER C 1 122 ? 30.877 -3.683 52.619 1.00 13.15 122 SER C N 1
ATOM 2392 C CA . SER C 1 122 ? 31.124 -4.003 51.229 1.00 13.05 122 SER C CA 1
ATOM 2393 C C . SER C 1 122 ? 32.614 -4.040 51.021 1.00 14.73 122 SER C C 1
ATOM 2394 O O . SER C 1 122 ? 33.359 -3.326 51.690 1.00 12.92 122 SER C O 1
ATOM 2397 N N . VAL C 1 123 ? 33.041 -4.831 50.056 1.00 14.75 123 VAL C N 1
ATOM 2398 C CA . VAL C 1 123 ? 34.395 -4.823 49.543 1.00 14.53 123 VAL C CA 1
ATOM 2399 C C . VAL C 1 123 ? 34.476 -3.479 48.746 1.00 15.58 123 VAL C C 1
ATOM 2400 O O . VAL C 1 123 ? 33.478 -3.022 48.144 1.00 15.27 123 VAL C O 1
ATOM 2404 N N . GLY C 1 124 ? 35.656 -2.869 48.756 1.00 12.04 124 GLY C N 1
ATOM 2405 C CA . GLY C 1 124 ? 35.865 -1.600 48.061 1.00 10.92 124 GLY C CA 1
ATOM 2406 C C . GLY C 1 124 ? 35.200 -0.416 48.733 1.00 11.05 124 GLY C C 1
ATOM 2407 O O . GLY C 1 124 ? 34.563 -0.549 49.792 1.00 11.04 124 GLY C O 1
ATOM 2408 N N . TYR C 1 125 ? 35.333 0.763 48.106 1.00 9.30 125 TYR C N 1
ATOM 2409 C CA . TYR C 1 125 ? 34.799 2.041 48.585 1.00 9.12 125 TYR C CA 1
ATOM 2410 C C . TYR C 1 125 ? 33.530 2.342 47.821 1.00 11.69 125 TYR C C 1
ATOM 2411 O O . TYR C 1 125 ? 33.572 2.563 46.607 1.00 9.92 125 TYR C O 1
ATOM 2420 N N . THR C 1 126 ? 32.381 2.253 48.538 1.00 10.50 126 THR C N 1
ATOM 2421 C CA . THR C 1 126 ? 31.053 2.406 47.913 1.00 9.87 126 THR C CA 1
ATOM 2422 C C . THR C 1 126 ? 30.124 3.232 48.791 1.00 12.51 126 THR C C 1
ATOM 2423 O O . THR C 1 126 ? 30.396 3.430 49.988 1.00 10.91 126 THR C O 1
ATOM 2427 N N . ALA C 1 127 ? 29.026 3.726 48.186 1.00 11.13 127 ALA C N 1
ATOM 2428 C CA . ALA C 1 127 ? 27.946 4.387 48.914 1.00 11.76 127 ALA C CA 1
ATOM 2429 C C . ALA C 1 127 ? 27.040 3.226 49.327 1.00 13.32 127 ALA C C 1
ATOM 2430 O O . ALA C 1 127 ? 26.031 2.908 48.701 1.00 14.21 127 ALA C O 1
ATOM 2432 N N . LEU C 1 128 ? 27.479 2.491 50.375 1.00 11.00 128 LEU C N 1
ATOM 2433 C CA . LEU C 1 128 ? 26.827 1.260 50.761 1.00 11.33 128 LEU C CA 1
ATOM 2434 C C . LEU C 1 128 ? 25.366 1.499 51.198 1.00 13.93 128 LEU C C 1
ATOM 2435 O O . LEU C 1 128 ? 24.476 0.725 50.808 1.00 16.44 128 LEU C O 1
ATOM 2440 N N . VAL C 1 129 ? 25.117 2.526 52.025 1.00 11.52 129 VAL C N 1
ATOM 2441 C CA . VAL C 1 129 ? 23.747 2.849 52.405 1.00 11.88 129 VAL C CA 1
ATOM 2442 C C . VAL C 1 129 ? 23.088 3.470 51.157 1.00 13.93 129 VAL C C 1
ATOM 2443 O O . VAL C 1 129 ? 23.647 4.385 50.529 1.00 13.92 129 VAL C O 1
ATOM 2447 N N . GLY C 1 130 ? 21.933 2.905 50.787 1.00 13.54 130 GLY C N 1
ATOM 2448 C CA . GLY C 1 130 ? 21.190 3.357 49.620 1.00 13.25 130 GLY C CA 1
ATOM 2449 C C . GLY C 1 130 ? 21.510 2.569 48.372 1.00 16.09 130 GLY C C 1
ATOM 2450 O O . GLY C 1 130 ? 20.913 2.833 47.317 1.00 15.77 130 GLY C O 1
ATOM 2451 N N . SER C 1 131 ? 22.436 1.577 48.462 1.00 14.20 131 SER C N 1
ATOM 2452 C CA . SER C 1 131 ? 22.883 0.806 47.299 1.00 14.36 131 SER C CA 1
ATOM 2453 C C . SER C 1 131 ? 21.895 -0.247 46.846 1.00 19.45 131 SER C C 1
ATOM 2454 O O . SER C 1 131 ? 21.992 -0.710 45.701 1.00 20.27 131 SER C O 1
ATOM 2457 N N . ASP C 1 132 ? 20.964 -0.631 47.723 1.00 16.86 132 ASP C N 1
ATOM 2458 C CA . ASP C 1 132 ? 19.953 -1.624 47.378 1.00 17.94 132 ASP C CA 1
ATOM 2459 C C . ASP C 1 132 ? 18.607 -1.233 47.983 1.00 18.96 132 ASP C C 1
ATOM 2460 O O . ASP C 1 132 ? 18.476 -0.125 48.517 1.00 18.65 132 ASP C O 1
ATOM 2465 N N . ALA C 1 133 ? 17.629 -2.143 47.943 1.00 18.26 133 ALA C N 1
ATOM 2466 C CA . ALA C 1 133 ? 16.274 -1.840 48.386 1.00 19.67 133 ALA C CA 1
ATOM 2467 C C . ALA C 1 133 ? 16.116 -1.814 49.898 1.00 21.89 133 ALA C C 1
ATOM 2468 O O . ALA C 1 133 ? 15.052 -1.424 50.379 1.00 22.19 133 ALA C O 1
ATOM 2470 N N . GLU C 1 134 ? 17.165 -2.188 50.643 1.00 19.78 134 GLU C N 1
ATOM 2471 C CA . GLU C 1 134 ? 17.109 -2.277 52.104 1.00 19.26 134 GLU C CA 1
ATOM 2472 C C . GLU C 1 134 ? 17.571 -1.030 52.838 1.00 20.53 134 GLU C C 1
ATOM 2473 O O . GLU C 1 134 ? 17.565 -1.020 54.082 1.00 20.15 134 GLU C O 1
ATOM 2479 N N . SER C 1 135 ? 17.995 0.009 52.119 1.00 16.53 135 SER C N 1
ATOM 2480 C CA . SER C 1 135 ? 18.447 1.237 52.775 1.00 16.43 135 SER C CA 1
ATOM 2481 C C . SER C 1 135 ? 18.232 2.469 51.909 1.00 18.87 135 SER C C 1
ATOM 2482 O O . SER C 1 135 ? 18.050 2.356 50.699 1.00 18.51 135 SER C O 1
ATOM 2485 N N . TRP C 1 136 ? 18.204 3.634 52.555 1.00 15.98 136 TRP C N 1
ATOM 2486 C CA . TRP C 1 136 ? 17.919 4.957 51.991 1.00 16.38 136 TRP C CA 1
ATOM 2487 C C . TRP C 1 136 ? 18.999 5.874 52.544 1.00 17.62 136 TRP C C 1
ATOM 2488 O O . TRP C 1 136 ? 19.110 6.021 53.770 1.00 16.48 136 TRP C O 1
ATOM 2499 N N . GLY C 1 137 ? 19.786 6.480 51.649 1.00 14.94 137 GLY C N 1
ATOM 2500 C CA . GLY C 1 137 ? 20.907 7.293 52.073 1.00 14.39 137 GLY C CA 1
ATOM 2501 C C . GLY C 1 137 ? 21.154 8.574 51.317 1.00 15.54 137 GLY C C 1
ATOM 2502 O O . GLY C 1 137 ? 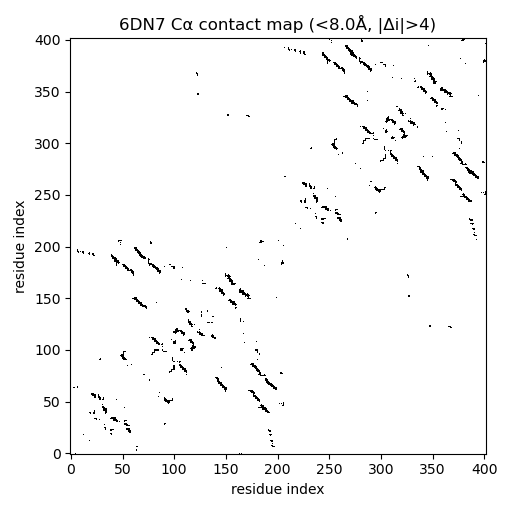20.799 8.706 50.135 1.00 15.38 137 GLY C O 1
ATOM 2503 N N . TRP C 1 138 ? 21.767 9.520 52.028 1.00 14.06 138 TRP C N 1
ATOM 2504 C CA . TRP C 1 138 ? 22.217 10.788 51.493 1.00 13.00 138 TRP C CA 1
ATOM 2505 C C . TRP C 1 138 ? 23.736 10.724 51.513 1.00 12.97 138 TRP C C 1
ATOM 2506 O O . TRP C 1 138 ? 24.357 10.654 52.592 1.00 13.61 138 TRP C O 1
ATOM 2517 N N . ASP C 1 139 ? 24.323 10.705 50.309 1.00 11.89 139 ASP C N 1
ATOM 2518 C CA . ASP C 1 139 ? 25.763 10.731 50.127 1.00 10.81 139 ASP C CA 1
ATOM 2519 C C . ASP C 1 139 ? 26.175 12.175 50.360 1.00 13.40 139 ASP C C 1
ATOM 2520 O O . ASP C 1 139 ? 25.838 13.064 49.569 1.00 13.91 139 ASP C O 1
ATOM 2525 N N . LEU C 1 140 ? 26.878 12.436 51.465 1.00 12.78 140 LEU C N 1
ATOM 2526 C CA . LEU C 1 140 ? 27.236 13.808 51.841 1.00 14.15 140 LEU C CA 1
ATOM 2527 C C . LEU C 1 140 ? 28.247 14.456 50.928 1.00 17.62 140 LEU C C 1
ATOM 2528 O O . LEU C 1 140 ? 28.271 15.677 50.835 1.00 19.22 140 LEU C O 1
ATOM 2533 N N . GLY C 1 141 ? 29.107 13.659 50.310 1.00 13.04 141 GLY C N 1
ATOM 2534 C CA . GLY C 1 141 ? 30.123 14.201 49.416 1.00 13.53 141 GLY C CA 1
ATOM 2535 C C . GLY C 1 141 ? 29.534 14.663 48.094 1.00 17.93 141 GLY C C 1
ATOM 2536 O O . GLY C 1 141 ? 29.972 15.669 47.532 1.00 19.46 141 GLY C O 1
ATOM 2537 N N . ARG C 1 142 ? 28.514 13.940 47.594 1.00 12.75 142 ARG C N 1
ATOM 2538 C CA . ARG C 1 142 ? 27.895 14.282 46.319 1.00 13.77 142 ARG C CA 1
ATOM 2539 C C . ARG C 1 142 ? 26.643 15.112 46.520 1.00 17.78 142 ARG C C 1
ATOM 2540 O O . ARG C 1 142 ? 26.155 15.689 45.548 1.00 18.33 142 ARG C O 1
ATOM 2548 N N . SER C 1 143 ? 26.093 15.152 47.759 1.00 15.17 143 SER C N 1
ATOM 2549 C CA . SER C 1 143 ? 24.814 15.838 48.059 1.00 16.48 143 SER C CA 1
ATOM 2550 C C . SER C 1 143 ? 23.752 15.203 47.142 1.00 18.16 143 SER C C 1
ATOM 2551 O O . SER C 1 143 ? 23.025 15.900 46.417 1.00 20.31 143 SER C O 1
ATOM 2554 N N . ARG C 1 144 ? 23.724 13.862 47.117 1.00 15.57 144 ARG C N 1
ATOM 2555 C CA . ARG C 1 144 ? 22.781 13.104 46.288 1.00 14.62 144 ARG C CA 1
ATOM 2556 C C . ARG C 1 144 ? 22.152 11.994 47.107 1.00 15.02 144 ARG C C 1
ATOM 2557 O O . ARG C 1 144 ? 22.821 11.383 47.961 1.00 14.16 144 ARG C O 1
ATOM 2565 N N . LEU C 1 145 ? 20.866 11.710 46.820 1.00 14.29 145 LEU C N 1
ATOM 2566 C CA . LEU C 1 145 ? 20.109 10.662 47.496 1.00 14.04 145 LEU C CA 1
ATOM 2567 C C . LEU C 1 145 ? 20.130 9.400 46.706 1.00 15.36 145 LEU C C 1
ATOM 2568 O O . LEU C 1 145 ? 19.934 9.446 45.470 1.00 14.68 145 LEU C O 1
ATOM 2573 N N . TYR C 1 146 ? 20.234 8.258 47.421 1.00 13.59 146 TYR C N 1
ATOM 2574 C CA . TYR C 1 146 ? 20.222 6.932 46.833 1.00 13.31 146 TYR C CA 1
ATOM 2575 C C . TYR C 1 146 ? 19.320 5.973 47.574 1.00 15.33 146 TYR C C 1
ATOM 2576 O O . TYR C 1 146 ? 19.334 5.905 48.801 1.00 14.20 146 TYR C O 1
ATOM 2585 N N . HIS C 1 147 ? 18.531 5.215 46.808 1.00 15.04 147 HIS C N 1
ATOM 2586 C CA . HIS C 1 147 ? 17.727 4.099 47.282 1.00 15.14 147 HIS C CA 1
ATOM 2587 C C . HIS C 1 147 ? 17.699 3.139 46.133 1.00 17.39 147 HIS C C 1
ATOM 2588 O O . HIS C 1 147 ? 17.350 3.545 45.021 1.00 16.30 147 HIS C O 1
ATOM 2595 N N . ASP C 1 148 ? 18.070 1.870 46.361 1.00 15.60 148 ASP C N 1
ATOM 2596 C CA . ASP C 1 148 ? 18.226 0.859 45.309 1.00 15.71 148 ASP C CA 1
ATOM 2597 C C . ASP C 1 148 ? 19.127 1.507 44.232 1.00 18.46 148 ASP C C 1
ATOM 2598 O O . ASP C 1 148 ? 18.848 1.442 43.042 1.00 17.73 148 ASP C O 1
ATOM 2603 N N . GLY C 1 149 ? 20.200 2.137 44.717 1.00 16.77 149 GLY C N 1
ATOM 2604 C CA . GLY C 1 149 ? 21.107 2.917 43.891 1.00 15.48 149 GLY C CA 1
ATOM 2605 C C . GLY C 1 149 ? 21.891 2.143 42.864 1.00 19.57 149 GLY C C 1
ATOM 2606 O O . GLY C 1 149 ? 22.398 2.749 41.919 1.00 19.07 149 GLY C O 1
ATOM 2607 N N . LYS C 1 150 ? 21.943 0.793 42.962 1.00 18.67 150 LYS C N 1
ATOM 2608 C CA . LYS C 1 150 ? 22.609 0.031 41.895 1.00 19.40 150 LYS C CA 1
ATOM 2609 C C . LYS C 1 150 ? 21.700 -0.013 40.646 1.00 23.75 150 LYS C C 1
ATOM 2610 O O . LYS C 1 150 ? 22.182 -0.184 39.522 1.00 24.62 150 LYS C O 1
ATOM 2616 N N . ASN C 1 151 ? 20.388 0.183 40.848 1.00 20.34 151 ASN C N 1
ATOM 2617 C CA . ASN C 1 151 ? 19.386 0.149 39.781 1.00 19.06 151 ASN C CA 1
ATOM 2618 C C . ASN C 1 151 ? 18.771 1.520 39.464 1.00 19.68 151 ASN C C 1
ATOM 2619 O O . ASN C 1 151 ? 18.309 1.733 38.344 1.00 18.76 151 ASN C O 1
ATOM 2624 N N . GLN C 1 152 ? 18.740 2.431 40.470 1.00 15.80 152 GLN C N 1
ATOM 2625 C CA . GLN C 1 152 ? 18.099 3.727 40.249 1.00 15.71 152 GLN C CA 1
ATOM 2626 C C . GLN C 1 152 ? 19.086 4.846 40.441 1.00 16.23 152 GLN C C 1
ATOM 2627 O O . GLN C 1 152 ? 19.796 4.862 41.447 1.00 14.59 152 GLN C O 1
ATOM 2633 N N . PRO C 1 153 ? 19.155 5.799 39.501 1.00 14.66 153 PRO C N 1
ATOM 2634 C CA . PRO C 1 153 ? 20.076 6.932 39.662 1.00 13.72 153 PRO C CA 1
ATOM 2635 C C . PRO C 1 153 ? 19.798 7.783 40.891 1.00 17.81 153 PRO C C 1
ATOM 2636 O O . PRO C 1 153 ? 18.659 7.839 41.398 1.00 19.83 153 PRO C O 1
ATOM 2640 N N . GLY C 1 154 ? 20.804 8.528 41.296 1.00 14.12 154 GLY C N 1
ATOM 2641 C CA . GLY C 1 154 ? 20.626 9.441 42.410 1.00 15.21 154 GLY C CA 1
ATOM 2642 C C . GLY C 1 154 ? 19.940 10.729 42.025 1.00 19.09 154 GLY C C 1
ATOM 2643 O O . GLY C 1 154 ? 19.753 11.038 40.839 1.00 18.51 154 GLY C O 1
ATOM 2644 N N . VAL C 1 155 ? 19.579 11.504 43.063 1.00 16.77 155 VAL C N 1
ATOM 2645 C CA A VAL C 1 155 ? 18.986 12.804 42.796 0.30 14.50 155 VAL C CA 1
ATOM 2646 C CA B VAL C 1 155 ? 18.866 12.783 42.949 0.70 18.58 155 VAL C CA 1
ATOM 2647 C C . VAL C 1 155 ? 19.621 13.818 43.733 1.00 17.67 155 VAL C C 1
ATOM 2648 O O . VAL C 1 155 ? 19.903 13.538 44.896 1.00 15.38 155 VAL C O 1
ATOM 2655 N N . ALA C 1 156 ? 19.868 15.003 43.178 1.00 16.19 156 ALA C N 1
ATOM 2656 C CA . ALA C 1 156 ? 20.476 16.087 43.948 1.00 17.16 156 ALA C CA 1
ATOM 2657 C C . ALA C 1 156 ? 19.536 16.468 45.087 1.00 19.08 156 ALA C C 1
ATOM 2658 O O . ALA C 1 156 ? 18.311 16.579 44.910 1.00 19.41 156 ALA C O 1
ATOM 2660 N N . TYR C 1 157 ? 20.108 16.662 46.256 1.00 16.31 157 TYR C N 1
ATOM 2661 C CA . TYR C 1 157 ? 19.367 17.075 47.431 1.00 18.00 157 TYR C CA 1
ATOM 2662 C C . TYR C 1 157 ? 20.328 17.882 48.305 1.00 23.29 157 TYR C C 1
ATOM 2663 O O . TYR C 1 157 ? 21.403 17.367 48.615 1.00 21.99 157 TYR C O 1
ATOM 2672 N N . PRO C 1 158 ? 19.975 19.124 48.727 1.00 23.28 158 PRO C N 1
ATOM 2673 C CA . PRO C 1 158 ? 18.714 19.854 48.463 1.00 24.72 158 PRO C CA 1
ATOM 2674 C C . PRO C 1 158 ? 18.512 20.171 46.984 1.00 29.37 158 PRO C C 1
ATOM 2675 O O . PRO C 1 158 ? 19.490 20.223 46.226 1.00 29.48 158 PRO C O 1
ATOM 2679 N N . ALA C 1 159 ? 17.244 20.295 46.575 0.50 25.74 159 ALA C N 1
ATOM 2680 C CA . ALA C 1 159 ? 16.800 20.563 45.199 0.50 50.12 15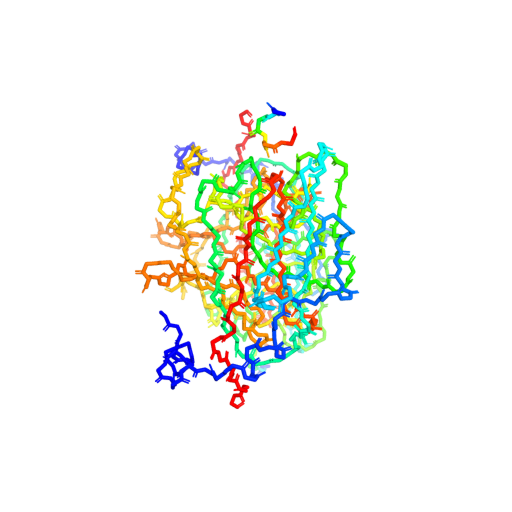9 ALA C CA 1
ATOM 2681 C C . ALA C 1 159 ? 17.450 21.797 44.566 0.50 71.83 159 ALA C C 1
ATOM 2682 O O . ALA C 1 159 ? 17.613 22.820 45.225 0.50 35.39 159 ALA C O 1
ATOM 2684 N N . LEU C 1 169 ? 28.687 20.467 52.905 1.00 32.79 169 LEU C N 1
ATOM 2685 C CA . LEU C 1 169 ? 27.862 20.257 54.094 1.00 31.46 169 LEU C CA 1
ATOM 2686 C C . LEU C 1 169 ? 28.637 20.412 55.407 1.00 31.20 169 LEU C C 1
ATOM 2687 O O . LEU C 1 169 ? 29.758 19.907 55.519 1.00 29.29 169 LEU C O 1
ATOM 2692 N N . PRO C 1 170 ? 28.046 21.067 56.434 1.00 27.64 170 PRO C N 1
ATOM 2693 C CA . PRO C 1 170 ? 28.755 21.200 57.721 1.00 27.10 170 PRO C CA 1
ATOM 2694 C C . PRO C 1 170 ? 28.854 19.868 58.485 1.00 27.56 170 PRO C C 1
ATOM 2695 O O . PRO C 1 170 ? 28.236 18.874 58.069 1.00 24.01 170 PRO C O 1
ATOM 2699 N N . ASP C 1 171 ? 29.580 19.874 59.624 1.00 25.12 171 ASP C N 1
ATOM 2700 C CA . ASP C 1 171 ? 29.819 18.676 60.449 1.00 22.35 171 ASP C CA 1
ATOM 2701 C C . ASP C 1 171 ? 28.569 18.011 60.955 1.00 24.36 171 ASP C C 1
ATOM 2702 O O . ASP C 1 171 ? 28.511 16.789 61.005 1.00 22.75 171 ASP C O 1
ATOM 2707 N N . SER C 1 172 ? 27.587 18.812 61.371 1.00 22.75 172 SER C N 1
ATOM 2708 C CA . SER C 1 172 ? 26.360 18.307 61.960 1.00 22.78 172 SER C CA 1
ATOM 2709 C C . SER C 1 172 ? 25.170 18.400 61.023 1.00 24.50 172 SER C C 1
ATOM 2710 O O . SER C 1 172 ? 25.053 19.348 60.240 1.00 26.38 172 SER C O 1
ATOM 2713 N N . LEU C 1 173 ? 24.271 17.418 61.130 1.00 21.42 173 LEU C N 1
ATOM 2714 C CA . LEU C 1 173 ? 23.002 17.359 60.410 1.00 21.93 173 LEU C CA 1
ATOM 2715 C C . LEU C 1 173 ? 21.949 16.629 61.235 1.00 24.07 173 LEU C C 1
ATOM 2716 O O . LEU C 1 173 ? 22.284 15.794 62.081 1.00 22.98 173 LEU C O 1
ATOM 2721 N N . LEU C 1 174 ? 20.680 16.966 61.012 1.00 21.45 174 LEU C N 1
ATOM 2722 C CA . LEU C 1 174 ? 19.584 16.291 61.672 1.00 22.54 174 LEU C CA 1
ATOM 2723 C C . LEU C 1 174 ? 18.876 15.347 60.693 1.00 23.86 174 LEU C C 1
ATOM 2724 O O . LEU C 1 174 ? 18.659 15.685 59.535 1.00 22.66 174 LEU C O 1
ATOM 2729 N N . VAL C 1 175 ? 18.562 14.150 61.148 1.00 21.22 175 VAL C N 1
ATOM 2730 C CA . VAL C 1 175 ? 17.857 13.137 60.372 1.00 20.36 175 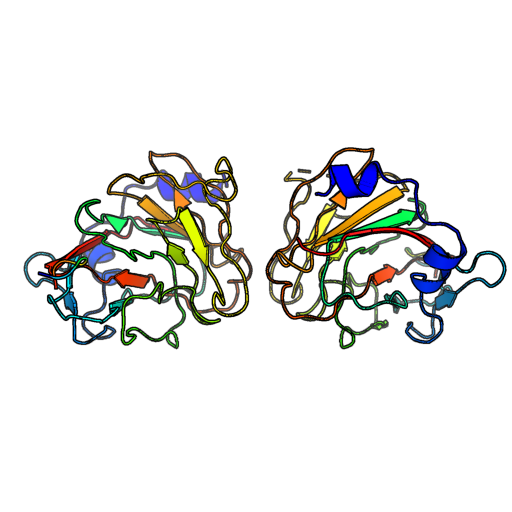VAL C CA 1
ATOM 2731 C C . VAL C 1 175 ? 16.461 13.045 60.989 1.00 23.49 175 VAL C C 1
ATOM 2732 O O . VAL C 1 175 ? 16.351 12.982 62.225 1.00 22.11 175 VAL C O 1
ATOM 2736 N N . VAL C 1 176 ? 15.409 13.124 60.143 1.00 21.91 176 VAL C N 1
ATOM 2737 C CA . VAL C 1 176 ? 14.007 13.098 60.560 1.00 23.01 176 VAL C CA 1
ATOM 2738 C C . VAL C 1 176 ? 13.295 11.932 59.886 1.00 26.37 176 VAL C C 1
ATOM 2739 O O . VAL C 1 176 ? 13.096 11.951 58.652 1.00 25.32 176 VAL C O 1
ATOM 2743 N N . LEU C 1 177 ? 12.894 10.937 60.681 1.00 23.38 177 LEU C N 1
ATOM 2744 C CA . LEU C 1 177 ? 12.190 9.762 60.174 1.00 22.95 177 LEU C CA 1
ATOM 2745 C C . LEU C 1 177 ? 10.754 9.773 60.632 1.00 27.47 177 LEU C C 1
ATOM 2746 O O . LEU C 1 177 ? 10.500 9.692 61.819 1.00 27.92 177 LEU C O 1
ATOM 2751 N N . ASP C 1 178 ? 9.814 9.875 59.688 1.00 27.01 178 ASP C N 1
ATOM 2752 C CA . ASP C 1 178 ? 8.386 9.841 59.992 1.00 28.02 178 ASP C CA 1
ATOM 2753 C C . ASP C 1 178 ? 7.860 8.478 59.569 1.00 31.00 178 ASP C C 1
ATOM 2754 O O . ASP C 1 178 ? 7.597 8.281 58.380 1.00 32.62 178 ASP C O 1
ATOM 2759 N N . MET C 1 179 ? 7.678 7.555 60.522 1.00 28.83 179 MET C N 1
ATOM 2760 C CA . MET C 1 179 ? 7.212 6.199 60.201 1.00 28.82 179 MET C CA 1
ATOM 2761 C C . MET C 1 179 ? 5.701 6.088 59.949 1.00 36.79 179 MET C C 1
ATOM 2762 O O . MET C 1 179 ? 5.229 5.079 59.417 1.00 37.56 179 MET C O 1
ATOM 2767 N N . ASP C 1 180 ? 4.950 7.106 60.351 1.00 35.39 180 ASP C N 1
ATOM 2768 C CA . ASP C 1 180 ? 3.499 7.129 60.173 1.00 36.56 180 ASP C CA 1
ATOM 2769 C C . ASP C 1 180 ? 3.140 7.482 58.728 1.00 39.73 180 ASP C C 1
ATOM 2770 O O . ASP C 1 180 ? 2.309 6.812 58.105 1.00 40.62 180 ASP C O 1
ATOM 2775 N N . GLU C 1 181 ? 3.822 8.493 58.185 1.00 36.33 181 GLU C N 1
ATOM 2776 C CA . GLU C 1 181 ? 3.679 8.925 56.791 1.00 37.29 181 GLU C CA 1
ATOM 2777 C C . GLU C 1 181 ? 4.628 8.108 55.867 1.00 39.10 181 GLU C C 1
ATOM 2778 O O . GLU C 1 181 ? 4.380 8.003 54.663 1.00 37.47 181 GLU C O 1
ATOM 2784 N N . GLY C 1 182 ? 5.701 7.555 56.441 1.00 34.72 182 GLY C N 1
ATOM 2785 C CA . GLY C 1 182 ? 6.690 6.765 55.709 1.00 31.71 182 GLY C CA 1
ATOM 2786 C C . GLY C 1 182 ? 7.695 7.607 54.950 1.00 30.65 182 GLY C C 1
ATOM 2787 O O . GLY C 1 182 ? 7.978 7.314 53.780 1.00 26.41 182 GLY C O 1
ATOM 2788 N N . THR C 1 183 ? 8.243 8.661 55.611 1.00 28.02 183 THR C N 1
ATOM 2789 C CA . THR C 1 183 ? 9.208 9.580 55.003 1.00 27.13 183 THR C CA 1
ATOM 2790 C C . THR C 1 183 ? 10.508 9.762 55.786 1.00 26.17 183 THR C C 1
ATOM 2791 O O . THR C 1 183 ? 10.574 9.531 57.009 1.00 25.61 183 THR C O 1
ATOM 2795 N N . LEU C 1 184 ? 11.530 10.230 55.062 1.00 22.58 184 LEU C N 1
ATOM 2796 C CA . LEU C 1 184 ? 12.825 10.583 55.600 1.00 21.47 184 LEU C CA 1
ATOM 2797 C C . LEU C 1 184 ? 13.175 11.961 55.080 1.00 25.03 184 LEU C C 1
ATOM 2798 O O . LEU C 1 184 ? 13.073 12.213 53.866 1.00 23.30 184 LEU C O 1
ATOM 2803 N N A SER C 1 185 ? 13.589 12.849 55.979 0.80 22.55 185 SER C N 1
ATOM 2804 N N B SER C 1 185 ? 13.562 12.859 55.992 0.20 21.39 185 SER C N 1
ATOM 2805 C CA A SER C 1 185 ? 13.960 14.229 55.662 0.80 23.08 185 SER C CA 1
ATOM 2806 C CA B SER C 1 185 ? 13.936 14.242 55.692 0.20 21.19 185 SER C CA 1
ATOM 2807 C C A SER C 1 185 ? 15.195 14.622 56.460 0.80 24.91 185 SER C C 1
ATOM 2808 C C B SER C 1 185 ? 15.143 14.676 56.527 0.20 24.48 185 SER C C 1
ATOM 2809 O O A SER C 1 185 ? 15.594 13.883 57.361 0.80 24.08 185 SER C O 1
ATOM 2810 O O B SER C 1 185 ? 15.493 13.996 57.492 0.20 23.34 185 SER C O 1
ATOM 2815 N N . PHE C 1 186 ? 15.785 15.796 56.149 1.00 21.77 186 PHE C N 1
ATOM 2816 C CA . PHE C 1 186 ? 16.973 16.309 56.823 1.00 20.28 186 PHE C CA 1
ATOM 2817 C C . PHE C 1 186 ? 16.920 17.768 57.101 1.00 26.84 186 PHE C C 1
ATOM 2818 O O . PHE C 1 186 ? 16.239 18.530 56.394 1.00 27.00 186 PHE C O 1
ATOM 2826 N N . ILE C 1 187 ? 17.640 18.156 58.160 1.00 23.98 187 ILE C N 1
ATOM 2827 C CA . ILE C 1 187 ? 17.800 19.534 58.572 1.00 24.96 187 ILE C CA 1
ATOM 2828 C C . ILE C 1 187 ? 19.290 19.831 58.617 1.00 28.72 187 ILE C C 1
ATOM 2829 O O . ILE C 1 187 ? 20.076 19.093 59.238 1.00 26.71 187 ILE C O 1
ATOM 2834 N N . VAL C 1 188 ? 19.693 20.904 57.952 1.00 26.43 188 VAL C N 1
ATOM 2835 C CA . VAL C 1 188 ? 21.088 21.335 57.957 1.00 25.97 188 VAL C CA 1
ATOM 2836 C C . VAL C 1 188 ? 21.114 22.807 58.338 1.00 34.39 188 VAL C C 1
ATOM 2837 O O . VAL C 1 188 ? 20.410 23.601 57.699 1.00 34.53 188 VAL C O 1
ATOM 2841 N N . ASP C 1 189 ? 21.902 23.157 59.400 1.00 33.69 189 ASP C N 1
ATOM 2842 C CA A ASP C 1 189 ? 22.030 24.531 59.909 0.50 35.83 189 ASP C CA 1
ATOM 2843 C CA B ASP C 1 189 ? 22.036 24.508 59.965 0.50 35.77 189 ASP C CA 1
ATOM 2844 C C . ASP C 1 189 ? 20.654 25.164 60.208 1.00 41.85 189 ASP C C 1
ATOM 2845 O O . ASP C 1 189 ? 20.425 26.345 59.901 1.00 44.82 189 ASP C O 1
ATOM 2854 N N . GLY C 1 190 ? 19.736 24.376 60.771 1.00 37.33 190 GLY C N 1
ATOM 2855 C CA . GLY C 1 190 ? 18.387 24.834 61.105 1.00 38.93 190 GLY C CA 1
ATOM 2856 C C . GLY C 1 190 ? 17.429 24.987 59.943 1.00 41.63 190 GLY C C 1
ATOM 2857 O O . GLY C 1 190 ? 16.298 25.445 60.134 1.00 42.82 190 GLY C O 1
ATOM 2858 N N . GLN C 1 191 ? 17.870 24.613 58.725 1.00 35.28 191 GLN C N 1
ATOM 2859 C CA . GLN C 1 191 ? 17.045 24.697 57.528 1.00 35.33 191 GLN C CA 1
ATOM 2860 C C . GLN C 1 191 ? 16.524 23.314 57.164 1.00 36.77 191 GLN C C 1
ATOM 2861 O O . GLN C 1 191 ? 17.321 22.406 56.910 1.00 33.87 191 GLN C O 1
ATOM 2867 N N . TYR C 1 192 ? 15.187 23.172 57.116 1.00 34.11 192 TYR C N 1
ATOM 2868 C CA . TYR C 1 192 ? 14.495 21.948 56.711 1.00 32.34 192 TYR C CA 1
ATOM 2869 C C . TYR C 1 192 ? 14.699 21.822 55.214 1.00 34.53 192 TYR C C 1
ATOM 2870 O O . TYR C 1 192 ? 14.376 22.750 54.461 1.00 34.47 192 TYR C O 1
ATOM 2879 N N . LEU C 1 193 ? 15.296 20.715 54.787 1.00 30.18 193 LEU C N 1
ATOM 2880 C CA . LEU C 1 193 ? 15.628 20.540 53.375 1.00 30.00 193 LEU C CA 1
ATOM 2881 C C . LEU C 1 193 ? 14.562 19.789 52.571 1.00 34.67 193 LEU C C 1
ATOM 2882 O O . LEU C 1 193 ? 14.790 19.456 51.407 1.00 34.37 193 LEU C O 1
ATOM 2887 N N . GLY C 1 194 ? 13.423 19.528 53.192 1.00 32.59 194 GLY C N 1
ATOM 2888 C CA . GLY C 1 194 ? 12.312 18.842 52.553 1.00 32.08 194 GLY C CA 1
ATOM 2889 C C . GLY C 1 194 ? 12.387 17.338 52.640 1.00 32.90 194 GLY C C 1
ATOM 2890 O O . GLY C 1 194 ? 13.370 16.781 53.142 1.00 29.34 194 GLY C O 1
ATOM 2891 N N . VAL C 1 195 ? 11.351 16.674 52.134 1.00 28.80 195 VAL C N 1
ATOM 2892 C CA . VAL C 1 195 ? 11.274 15.224 52.077 1.00 27.34 195 VAL C CA 1
ATOM 2893 C C . VAL C 1 195 ? 12.312 14.709 51.092 1.00 28.10 195 VAL C C 1
ATOM 2894 O O . VAL C 1 195 ? 12.449 15.237 49.977 1.00 26.60 195 VAL C O 1
ATOM 2898 N N . ALA C 1 196 ? 13.094 13.710 51.543 1.00 23.38 196 ALA C N 1
ATOM 2899 C CA . ALA C 1 196 ? 14.110 13.064 50.745 1.00 20.75 196 ALA C CA 1
ATOM 2900 C C . ALA C 1 196 ? 13.596 11.748 50.166 1.00 23.11 196 ALA C C 1
ATOM 2901 O O . ALA C 1 196 ? 13.826 11.476 48.996 1.00 22.32 196 ALA C O 1
ATOM 2903 N N . PHE C 1 197 ? 12.966 10.907 50.987 1.00 22.24 197 PHE C N 1
ATOM 2904 C CA . PHE C 1 197 ? 12.421 9.637 50.549 1.00 20.98 197 PHE C CA 1
ATOM 2905 C C . PHE C 1 197 ? 11.034 9.456 51.108 1.00 25.28 197 PHE C C 1
ATOM 2906 O O . PHE C 1 197 ? 10.734 9.949 52.210 1.00 26.10 197 PHE C O 1
ATOM 2914 N N . ARG C 1 198 ? 10.194 8.716 50.360 1.00 24.31 198 ARG C N 1
ATOM 2915 C CA . ARG C 1 198 ? 8.866 8.311 50.789 1.00 26.49 198 ARG C CA 1
ATOM 2916 C C . ARG C 1 198 ? 8.801 6.787 50.616 1.00 30.47 198 ARG C C 1
ATOM 2917 O O . ARG C 1 198 ? 9.796 6.187 50.189 1.00 29.54 198 ARG C O 1
ATOM 2925 N N . GLY C 1 199 ? 7.649 6.181 50.933 1.00 28.81 199 GLY C N 1
ATOM 2926 C CA . GLY C 1 199 ? 7.453 4.744 50.784 1.00 28.96 199 GLY C CA 1
ATOM 2927 C C . GLY C 1 199 ? 7.942 3.899 51.947 1.00 30.79 199 GLY C C 1
ATOM 2928 O O . GLY C 1 199 ? 8.086 2.683 51.811 1.00 29.17 199 GLY C O 1
ATOM 2929 N N . LEU C 1 200 ? 8.165 4.507 53.115 1.00 27.18 200 LEU C N 1
ATOM 2930 C CA . LEU C 1 200 ? 8.736 3.767 54.247 1.00 26.54 200 LEU C CA 1
ATOM 2931 C C . LEU C 1 200 ? 7.729 3.170 55.222 1.00 29.83 200 LEU C C 1
ATOM 2932 O O . LEU C 1 200 ? 8.139 2.456 56.141 1.00 29.50 200 LEU C O 1
ATOM 2937 N N . LYS C 1 201 ? 6.440 3.439 55.052 1.00 30.21 201 LYS C N 1
ATOM 2938 C CA A LYS C 1 201 ? 5.435 2.924 55.983 0.70 30.75 201 LYS C CA 1
ATOM 2939 C CA B LYS C 1 201 ? 5.424 2.923 55.976 0.30 31.23 201 LYS C CA 1
ATOM 2940 C C . LYS C 1 201 ? 5.411 1.386 56.027 1.00 35.04 201 LYS C C 1
ATOM 2941 O O . LYS C 1 201 ? 5.639 0.731 54.998 1.00 34.45 201 LYS C O 1
ATOM 2952 N N . GLY C 1 202 ? 5.149 0.835 57.222 1.00 32.84 202 GLY C N 1
ATOM 2953 C CA . GLY C 1 202 ? 5.051 -0.605 57.428 1.00 34.01 202 GLY C CA 1
ATOM 2954 C C . GLY C 1 202 ? 6.352 -1.347 57.623 1.00 36.49 202 GLY C C 1
ATOM 2955 O O . GLY C 1 202 ? 6.336 -2.561 57.857 1.00 38.26 202 GLY C O 1
ATOM 2956 N N . LYS C 1 203 ? 7.487 -0.628 57.579 1.00 30.18 203 LYS C N 1
ATOM 2957 C CA . LYS C 1 203 ? 8.808 -1.224 57.802 1.00 28.06 203 LYS C CA 1
ATOM 2958 C C . LYS C 1 203 ? 9.290 -1.012 59.242 1.00 31.47 203 LYS C C 1
ATOM 2959 O O . LYS C 1 203 ? 8.570 -0.442 60.060 1.00 30.93 203 LYS C O 1
ATOM 2965 N N . LYS C 1 204 ? 10.475 -1.539 59.564 1.00 27.58 204 LYS C N 1
ATOM 2966 C CA . LYS C 1 204 ? 11.091 -1.378 60.871 1.00 26.48 204 LYS C CA 1
ATOM 2967 C C . LYS C 1 204 ? 12.475 -0.869 60.476 1.00 27.91 204 LYS C C 1
ATOM 2968 O O . LYS C 1 204 ? 13.303 -1.661 60.001 1.00 25.23 204 LYS C O 1
ATOM 2974 N N . LEU C 1 205 ? 12.674 0.466 60.602 1.00 24.29 205 LEU C N 1
ATOM 2975 C CA . LEU C 1 205 ? 13.874 1.181 60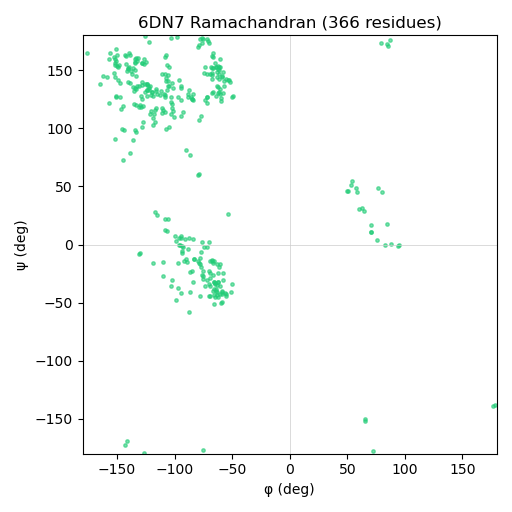.117 1.00 22.11 205 LEU C CA 1
ATOM 2976 C C . LEU C 1 205 ? 14.778 1.751 61.183 1.00 22.79 205 LEU C C 1
ATOM 2977 O O . LEU C 1 205 ? 14.323 2.444 62.094 1.00 23.25 205 LEU C O 1
ATOM 2982 N N . TYR C 1 206 ? 16.078 1.483 61.023 1.00 18.18 206 TYR C N 1
ATOM 2983 C CA . TYR C 1 206 ? 17.097 1.855 61.982 1.00 17.95 206 TYR C CA 1
ATOM 2984 C C . TYR C 1 206 ? 17.937 2.974 61.445 1.00 18.87 206 TYR C C 1
ATOM 2985 O O . TYR C 1 206 ? 18.233 2.970 60.236 1.00 17.41 206 TYR C O 1
ATOM 2994 N N . PRO C 1 207 ? 18.429 3.881 62.326 1.00 16.13 207 PRO C N 1
ATOM 2995 C CA . PRO C 1 207 ? 19.434 4.863 61.863 1.00 14.89 207 PRO C CA 1
ATOM 2996 C C . PRO C 1 207 ? 20.640 4.104 61.339 1.00 14.65 207 PRO C C 1
ATOM 2997 O O . PRO C 1 207 ? 20.980 3.034 61.885 1.00 15.27 207 PRO C O 1
ATOM 3001 N N . VAL C 1 208 ? 21.290 4.626 60.269 1.00 13.66 208 VAL C N 1
ATOM 3002 C CA . VAL C 1 208 ? 22.462 3.941 59.722 1.00 13.70 208 VAL C CA 1
ATOM 3003 C C . VAL C 1 208 ? 23.373 4.946 59.090 1.00 14.76 208 VAL C C 1
ATOM 3004 O O . VAL C 1 208 ? 22.927 6.025 58.695 1.00 14.13 208 VAL C O 1
ATOM 3008 N N . VAL C 1 209 ? 24.660 4.582 58.992 1.00 13.18 209 VAL C N 1
ATOM 3009 C CA . VAL C 1 209 ? 25.606 5.322 58.168 1.00 11.80 209 VAL C CA 1
ATOM 3010 C C . VAL C 1 209 ? 26.513 4.288 57.527 1.00 11.93 209 VAL C C 1
ATOM 3011 O O . VAL C 1 209 ? 26.594 3.152 58.001 1.00 13.05 209 VAL C O 1
ATOM 3015 N N . SER C 1 210 ? 27.207 4.695 56.449 1.00 10.49 210 SER C N 1
ATOM 3016 C CA . SER C 1 210 ? 28.307 3.912 55.885 1.00 10.58 210 SER C CA 1
ATOM 3017 C C . SER C 1 210 ? 29.475 4.824 55.684 1.00 10.99 210 SER C C 1
ATOM 3018 O O . SER C 1 210 ? 29.323 5.963 55.222 1.00 10.59 210 SER C O 1
ATOM 3021 N N . ALA C 1 211 ? 30.645 4.323 56.062 1.00 9.61 211 ALA C N 1
ATOM 3022 C CA . ALA C 1 211 ? 31.870 5.092 56.080 1.00 9.68 211 ALA C CA 1
ATOM 3023 C C . ALA C 1 211 ? 33.034 4.325 55.458 1.00 10.58 211 ALA C C 1
ATOM 3024 O O . ALA C 1 211 ? 33.056 3.091 55.448 1.00 10.39 211 ALA C O 1
ATOM 3026 N N . VAL C 1 212 ? 34.034 5.080 54.978 1.00 9.43 212 VAL C N 1
ATOM 3027 C CA . VAL C 1 212 ? 35.237 4.540 54.354 1.00 8.87 212 VAL C CA 1
ATOM 3028 C C . VAL C 1 212 ? 36.533 5.115 54.918 1.00 11.22 212 VAL C C 1
ATOM 3029 O O . VAL C 1 212 ? 37.607 4.653 54.528 1.00 10.68 212 VAL C O 1
ATOM 3033 N N . TRP C 1 213 ? 36.456 6.134 55.795 1.00 10.42 213 TRP C N 1
ATOM 3034 C CA . TRP C 1 213 ? 37.649 6.844 56.206 1.00 10.38 213 TRP C CA 1
ATOM 3035 C C . TRP C 1 213 ? 38.314 6.204 57.392 1.00 9.76 213 TRP C C 1
ATOM 3036 O O . TRP C 1 213 ? 37.673 6.010 58.439 1.00 11.06 213 TRP C O 1
ATOM 3047 N N . GLY C 1 214 ? 39.624 5.970 57.271 1.00 10.34 214 GLY C N 1
ATOM 3048 C CA . GLY C 1 214 ? 40.394 5.405 58.366 1.00 10.65 214 GLY C CA 1
ATOM 3049 C C . GLY C 1 214 ? 40.341 6.280 59.618 1.00 12.79 214 GLY C C 1
ATOM 3050 O O . GLY C 1 214 ? 40.665 7.473 59.561 1.00 12.99 214 GLY C O 1
ATOM 3051 N N . HIS C 1 215 ? 39.905 5.704 60.751 1.00 11.65 215 HIS C N 1
ATOM 3052 C CA . HIS C 1 215 ? 39.814 6.411 62.043 1.00 11.90 215 HIS C CA 1
ATOM 3053 C C . HIS C 1 215 ? 38.709 7.463 62.102 1.00 14.86 215 HIS C C 1
ATOM 3054 O O . HIS C 1 215 ? 38.689 8.255 63.060 1.00 14.08 215 HIS C O 1
ATOM 3061 N N . CYS C 1 216 ? 37.718 7.429 61.179 1.00 13.14 216 CYS C N 1
ATOM 3062 C CA . CYS C 1 216 ? 36.633 8.391 61.352 1.00 12.56 216 CYS C CA 1
ATOM 3063 C C . CYS C 1 216 ? 35.834 8.074 62.613 1.00 12.91 216 CYS C C 1
ATOM 3064 O O . CYS C 1 216 ? 35.752 6.918 63.033 1.00 13.32 216 CYS C O 1
ATOM 3067 N N . GLU C 1 217 ? 35.253 9.108 63.186 1.00 13.01 217 GLU C N 1
ATOM 3068 C CA . GLU C 1 217 ? 34.433 8.983 64.377 1.00 12.55 217 GLU C CA 1
ATOM 3069 C C . GLU C 1 217 ? 33.139 9.736 64.113 1.00 15.32 217 GLU C C 1
ATOM 3070 O O . GLU C 1 217 ? 33.187 10.937 63.829 1.00 16.79 217 GLU C O 1
ATOM 3076 N N . VAL C 1 218 ? 31.996 9.023 64.138 1.00 12.56 218 VAL C N 1
ATOM 3077 C CA . VAL C 1 218 ? 30.696 9.615 63.824 1.00 11.76 218 VAL C CA 1
ATOM 3078 C C . VAL C 1 218 ? 29.813 9.477 65.061 1.00 13.45 218 VAL C C 1
ATOM 3079 O O . VAL C 1 218 ? 29.684 8.389 65.606 1.00 12.59 218 VAL C O 1
ATOM 3083 N N . THR C 1 219 ? 29.229 10.584 65.492 1.00 13.56 219 THR C N 1
ATOM 3084 C CA . THR C 1 219 ? 28.394 10.655 66.696 1.00 14.03 219 THR C CA 1
ATOM 3085 C C . THR C 1 219 ? 26.916 10.673 66.295 1.00 16.82 219 THR C C 1
ATOM 3086 O O . THR C 1 219 ? 26.543 11.373 65.339 1.00 16.27 219 THR C O 1
ATOM 3090 N N . MET C 1 220 ? 26.062 9.947 67.033 1.00 14.57 220 MET C N 1
ATOM 3091 C CA . MET C 1 220 ? 24.610 10.030 66.801 1.00 14.15 220 MET C CA 1
ATOM 3092 C C . MET C 1 220 ? 23.933 10.297 68.142 1.00 18.19 220 MET C C 1
ATOM 3093 O O . MET C 1 220 ? 24.081 9.502 69.083 1.00 18.73 220 MET C O 1
ATOM 3098 N N . ARG C 1 221 ? 23.242 11.438 68.238 1.00 17.68 221 ARG C N 1
ATOM 3099 C CA . ARG C 1 221 ? 22.541 11.847 69.441 1.00 18.36 221 ARG C CA 1
ATOM 3100 C C . ARG C 1 221 ? 21.053 11.937 69.136 1.00 20.86 221 ARG C C 1
ATOM 3101 O O . ARG C 1 221 ? 20.612 12.858 68.443 1.00 22.06 221 ARG C O 1
ATOM 3109 N N . TYR C 1 222 ? 20.286 10.959 69.618 1.00 19.46 222 TYR C N 1
ATOM 3110 C CA . TYR C 1 222 ? 18.835 10.986 69.435 1.00 21.44 222 TYR C CA 1
ATOM 3111 C C . TYR C 1 222 ? 18.286 12.219 70.122 1.00 24.45 222 TYR C C 1
ATOM 3112 O O . TYR C 1 222 ? 18.627 12.471 71.288 1.00 24.32 222 TYR C O 1
ATOM 3121 N N . ILE C 1 223 ? 17.441 12.993 69.409 1.00 24.90 223 ILE C N 1
ATOM 3122 C CA . ILE C 1 223 ? 16.848 14.211 69.952 1.00 26.97 223 ILE C CA 1
ATOM 3123 C C . ILE C 1 223 ? 15.539 13.922 70.699 1.00 30.69 223 ILE C C 1
ATOM 3124 O O . ILE C 1 223 ? 15.402 14.302 71.867 1.00 30.02 223 ILE C O 1
ATOM 3129 N N . ASN C 1 224 ? 14.557 13.310 69.993 1.00 29.30 224 ASN C N 1
ATOM 3130 C CA . ASN C 1 224 ? 13.216 12.993 70.527 1.00 30.79 224 ASN C CA 1
ATOM 3131 C C . ASN C 1 224 ? 12.375 12.233 69.524 1.00 32.32 224 ASN C C 1
ATOM 3132 O O . ASN C 1 224 ? 12.682 12.233 68.334 1.00 28.73 224 ASN C O 1
ATOM 3137 N N . GLY C 1 225 ? 11.299 11.639 70.027 1.00 30.52 225 GLY C N 1
ATOM 3138 C CA . GLY C 1 225 ? 10.282 10.928 69.270 1.00 30.87 225 GLY C CA 1
ATOM 3139 C C . GLY C 1 225 ? 8.903 11.449 69.628 1.00 36.85 225 GLY C C 1
ATOM 3140 O O . GLY C 1 225 ? 8.716 12.026 70.703 1.00 36.83 225 GLY C O 1
ATOM 3141 N N . LEU C 1 226 ? 7.932 11.276 68.721 1.00 36.19 226 LEU C N 1
ATOM 3142 C CA . LEU C 1 226 ? 6.570 11.755 68.933 1.00 39.07 226 LEU C CA 1
ATOM 3143 C C . LEU C 1 226 ? 5.622 10.778 68.273 1.00 45.07 226 LEU C C 1
ATOM 3144 O O . LEU C 1 226 ? 5.671 10.588 67.056 1.00 43.68 226 LEU C O 1
ATOM 3149 N N . ASP C 1 227 ? 4.777 10.136 69.086 1.00 45.43 227 ASP C N 1
ATOM 3150 C CA . ASP C 1 227 ? 3.791 9.154 68.636 1.00 47.52 227 ASP C CA 1
ATOM 3151 C C . ASP C 1 227 ? 2.756 9.761 67.682 1.00 51.99 227 ASP C C 1
ATOM 3152 O O . ASP C 1 227 ? 2.515 10.971 67.751 1.00 50.21 227 ASP C O 1
ATOM 3157 N N . PRO C 1 228 ? 2.128 8.962 66.782 1.00 50.86 228 PRO C N 1
ATOM 3158 C CA . PRO C 1 228 ? 1.073 9.539 65.924 1.00 52.82 228 PRO C CA 1
ATOM 3159 C C . PRO C 1 228 ? -0.171 9.905 66.740 1.00 60.37 228 PRO C C 1
ATOM 3160 O O . PRO C 1 228 ? -0.408 9.307 67.797 1.00 60.46 228 PRO C O 1
ATOM 3164 N N . GLU C 1 229 ? -0.945 10.906 66.273 1.00 60.15 229 GLU C N 1
ATOM 3165 C CA . GLU C 1 229 ? -2.187 11.335 66.933 1.00 66.91 229 GLU C CA 1
ATOM 3166 C C . GLU C 1 229 ? -3.300 10.316 66.677 1.00 74.99 229 GLU C C 1
ATOM 3167 O O . GLU C 1 229 ? -3.215 9.577 65.667 1.00 68.74 229 GLU C O 1
ATOM 3170 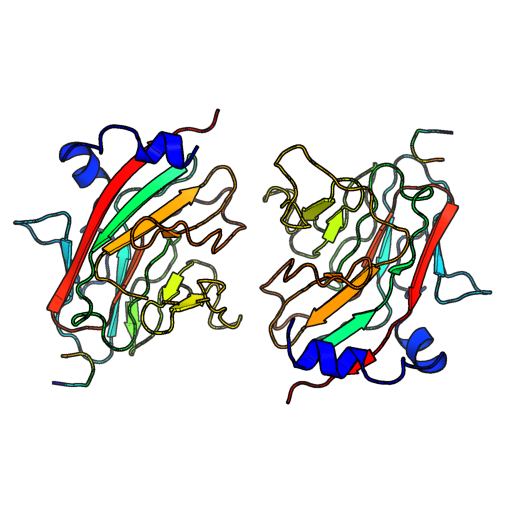N N . TRP D 2 1 ? 47.951 4.593 53.847 1.00 15.41 1 TRP D N 1
ATOM 3171 C CA . TRP D 2 1 ? 47.880 5.993 53.434 1.00 15.50 1 TRP D CA 1
ATOM 3172 C C . TRP D 2 1 ? 47.233 6.133 52.052 1.00 15.94 1 TRP D C 1
ATOM 3173 O O . TRP D 2 1 ? 47.666 6.972 51.237 1.00 15.62 1 TRP D O 1
ATOM 3184 N N . ASP D 2 2 ? 46.168 5.333 51.798 1.00 11.54 2 ASP D N 1
ATOM 3185 C CA . ASP D 2 2 ? 45.427 5.515 50.565 1.00 10.71 2 ASP D CA 1
ATOM 3186 C C . ASP D 2 2 ? 44.536 6.788 50.659 1.00 12.18 2 ASP D C 1
ATOM 3187 O O . ASP D 2 2 ? 44.538 7.517 51.653 1.00 11.59 2 ASP D O 1
ATOM 3192 N N . ILE D 2 3 ? 43.745 7.046 49.621 1.00 10.21 3 ILE D N 1
ATOM 3193 C CA . ILE D 2 3 ? 42.929 8.254 49.543 1.00 10.13 3 ILE D CA 1
ATOM 3194 C C . ILE D 2 3 ? 41.956 8.381 50.720 1.00 11.13 3 ILE D C 1
ATOM 3195 O O . ILE D 2 3 ? 41.506 9.486 51.002 1.00 12.12 3 ILE D O 1
ATOM 3200 N N . ASN D 2 4 ? 41.598 7.235 51.329 1.00 10.05 4 ASN D N 1
ATOM 3201 C CA . ASN D 2 4 ? 40.622 7.207 52.423 1.00 9.16 4 ASN D CA 1
ATOM 3202 C C . ASN D 2 4 ? 41.273 6.987 53.771 1.00 11.55 4 ASN D C 1
ATOM 3203 O O . ASN D 2 4 ? 40.591 6.581 54.718 1.00 10.55 4 ASN D O 1
ATOM 3208 N N . ASN D 2 5 ? 42.576 7.297 53.884 1.00 10.77 5 ASN D N 1
ATOM 3209 C CA . ASN D 2 5 ? 43.294 7.192 55.149 1.00 11.42 5 ASN D CA 1
ATOM 3210 C C . ASN D 2 5 ? 43.401 5.751 55.674 1.00 13.67 5 ASN D C 1
ATOM 3211 O O . ASN D 2 5 ? 43.496 5.525 56.893 1.00 12.81 5 ASN D O 1
ATOM 3216 N N . ASN D 2 6 ? 43.408 4.760 54.780 1.00 10.46 6 ASN D N 1
ATOM 3217 C CA . ASN D 2 6 ? 43.550 3.345 55.102 1.00 11.15 6 ASN D CA 1
ATOM 3218 C C . ASN D 2 6 ? 44.855 2.854 54.513 1.00 17.24 6 ASN D C 1
ATOM 3219 O O . ASN D 2 6 ? 45.091 3.049 53.325 1.00 14.38 6 ASN D O 1
#

Solvent-accessible surface area: 17915 Å² total; per-residue (Å²): 129,67,85,64,3,64,98,0,52,124,74,124,72,14,45,111,72,42,21,40,142,22,2,1,27,63,164,34,79,8,149,32,0,79,24,44,130,127,53,129,9,4,0,28,0,75,60,55,57,103,2,0,0,0,0,14,0,96,45,9,8,59,141,2,6,22,0,2,34,1,43,0,37,48,219,54,20,37,54,42,2,0,0,0,0,0,5,60,167,7,68,21,87,22,124,14,40,49,25,14,6,0,23,33,58,42,3,8,0,0,1,3,51,144,0,26,5,25,56,35,26,164,85,24,54,28,36,31,11,10,95,131,12,24,138,114,81,55,91,97,13,50,62,39,6,39,0,7,0,19,2,31,94,0,14,0,4,0,5,11,120,60,111,48,28,21,49,16,22,121,28,0,87,74,78,110,0,33,5,2,0,0,0,0,56,0,94,0,48,0,20,1,85,13,31,17,24,28,98,42,154,275,52,135,0,63,21,114,38,109,108,0,61,128,76,122,73,14,45,105,70,43,23,38,142,24,2,2,31,58,159,34,85,7,162,30,0,77,25,45,129,130,53,128,10,4,0,28,0,75,59,55,58,104,3,0,0,0,0,14,0,94,46,9,7,59,146,1,6,21,0,1,38,1,42,0,37,52,219,52,20,35,53,42,1,0,0,0,0,0,4,56,168,5,62,21,82,21,131,13,39,49,24,10,5,0,17,34,58,47,3,9,0,0,1,9,64,149,38,76,10,25,58,34,26,162,89,22,58,10,41,53,12,63,140,80,53,63,36,7,36,0,7,0,21,2,34,105,0,13,0,3,0,10,13,125,75,114,107,25,23,55,17,22,118,28,0,86,72,75,111,0,31,4,1,0,0,0,0,58,0,94,0,50,0,21,1,80,13,30,20,24,33,100,48,157,270,54,132,0,62,20

Radius of gyration: 23.76 Å; Cα contacts (8 Å, |Δi|>4): 1150; chains: 4; bounding box: 76×32×67 Å

InterPro domains:
  IPR001496 SOCS box domain [PF07525] (233-271)
  IPR001496 SOCS box domain [PS50225] (233-273)
  IPR001496 SOCS box domain [SM00969] (234-273)
  IPR001870 B30.2/SPRY domain [PS50188] (34-233)
  IPR003877 SPRY domain [PF00622] (98-223)
  IPR003877 SPRY domain [SM00449] (95-230)
  IPR013320 Concanavalin A-like lectin/glucanase domain superfamily [SSF49899] (34-245)
  IPR036036 SOCS box-like domain superfamily [SSF158235] (235-272)
  IPR043136 B30.2/SPRY domain superfamily [G3DSA:2.60.120.920] (59-225)
  IPR050672 F-box/SPRY and SOCS box protein families [PTHR12245] (14-272)

Sequence (402 aa):
RPARLDQLLDMPAAGLAVQLRHAWNPEDRSLNVFVKDDDRLTFHRHPVAQSTDGIRGKVGHARGLHAWQQINWPARQRGTHAVVGVATARAPLHSVVGYTALVGSDAESWGWDLGRSRLYHDGKNQPGVAYPAFLGPDEAFALLPDSLLVVLDMDEGTLSSFIVDGQYLGVAFRRGLKKGKKLYPVVSAVWGHCEVTMRYIINGLDPEWDIINNNRLDQLLDMPAAGLAVQLRHAWNPEDRSLNVFVKDDDRLTFHRHPVAQSTDGIRGKVGHARGLHAWQINWPARQRGTHAVVGVATARAPLHSVGYTALVGSDAESWGWDLGRSRLYHDGKNQPGVVAYPALPDSLLVVLDMDEGTLSSFIVDDGQYLGVAFRGLKKGKKLYPVVSAVWGHCEVTMRYINGLDPEWDINNN

GO terms:
  GO:0005829 cytosol (C, IDA)
  GO:0016567 protein ubiquitination (P, IDA)
  GO:1902916 positive regulation of protein polyubiquitination (P, IDA)
  GO:0006511 ubiquitin-dependent protein catabolic process (P, IDA)
  GO:0042752 regulation of circadian rhythm (P, IMP)
  GO:0006511 ubiquitin-dependent protein catabolic process (P, IMP)
  GO:0005515 protein binding (F, IPI)
  GO:1990756 ubiquitin-like ligase-substrate adaptor activity (F, IPI)
  GO:0005829 cytosol (C, TAS)

Nearest PDB structures (foldseek):
  6dn8-assembly3_E  TM=9.974E-01  e=2.186E-40  Homo sapiens
  6dn8-assembly2_C  TM=9.974E-01  e=2.583E-40  Homo sapiens
  2fnj-assembly1_A  TM=9.900E-01  e=1.234E-37  Drosophila melanogaster
  2jk9-assembly1_A  TM=9.884E-01  e=7.304E-37  Homo sapiens
  2v24-assembly1_A-2  TM=9.811E-01  e=4.190E-37  Homo sapiens

Secondary structure (DSSP, 8-state):
--HHHHHHHHSPPP-HHHHHHTSEEEEEE-TTEEE-SS-TTEEEE---TTEEEEEEES--BSSSEEEEEEE--GGG-TT--EEEEE-TTS-SEEESS---TTSSTTEEEEETTTTEEEESTTTS--EESSTT--TT------SEEEEEEETTTTEEEEEETTEEEEEEE---TTS-BEEEEEE-STT-EEEEEEEEEE---/--TT--/-HHHHHHSPPPPHHHHHHTSEEEEEE-TTEEE-SSSTTEEEE---TTEEEEEEES--BSSSEEEEEEE--GGG-TT--EEEEE-TTS-SEEESS---TTSSTTEEEEETTTTEEEESTTTS--EES----SEEEEEEETTTTEEEEEETTEEEEEEE---TTS-BEEEEEE-STT-EEEEEEEEEE---/--TT--

Organism: Homo sapiens (NCBI:txid9606)

B-factor: mean 21.62, std 12.54, range [3.0, 103.19]

Foldseek 3Di:
DDPVVVVLVVDFFDDDVVQLQFAWDQVFWDPQKGQDPVANQKIWGAQDPQKKFKTWTNFWDQAFKWKKKKFWALVQFPPWKKWWKFASPQDGMDGGDDNRAQCQQGHWIQGQAQCWIHHVCVPDPTDHPLPVADPRDHDRAHRMKMWMAHQVQAFIWIAGPNRTSDTPDGPRHRGGMTIMIMGNGHTTMMGMGITGTDGDD/DPPVPD/DVVVLQVPFFDDPVVQLQFAWDQVFWDPQKGQDPVANQKIWGAQDPQKKFKTWTNFFDQAFKWKKKKFWAPVQFPPWKKWWKFASPQDGMDGGDDNSAQCQQGHWIQGVVQCWIHHVCVPDPTDHFLCAHRMKMWMAHQHQAFIWIDYPNRTSDTDDHDRHRGGMTTMIMGNGHTTMMGMGIGGTDGDD/DPPVPD